Protein AF-A0A9P6H042-F1 (afdb_monomer_lite)

Radius of gyration: 34.21 Å; chains: 1; bounding box: 73×86×85 Å

Secondary structure (DSSP, 8-state):
--HHHHHHHGGG----------HHHHHHHHHHHHTGGGS-HHHHHHHHHTS--GGGHHHHHHHHHT---SSHHHHHHHHHHHHTTTT-HHHHHHHHHHHHTTHHHHTT-TTTTHHHHHHHHHHHHH-TT--HHHHHHHHHHHS-HHHHHHHHHHHHHH--SHHHHHHHHHHHTT--EEEGGG-TT-HHHHHHHHHHHHHTT-EEE----TT----SS---TTHHHHHHT---------SPPPHHHHHHHHHHHTT-HHHHHHHHHHTTSGGGTTTHHHHHHHHTT-GGGHHHHHHHHHHTTHHHHHHHHHHHHHHHT--S---SHHHHHHHHHHHHHHHHHHHTTSS-HHHHHHHHHHHHHTT-HHHHHHHHHHHHHHHHHSHHHHHHHHHHHHHHHHHHTTS-HHHHHHHHHHHHHHS--SS---TT-HHHHHHHHTSTTT--TTSHHHHHHHH-HHHHHHHHT-GGG-S--HHHHHHHHHTT-HHHHHHHHHHHHHH---HHHHHHHHHHHHHHHTTS-HHHHHHHHHHHHTSSS-HHHHHHHHHHHHTTS-HHHHHHHHHHHTTS----HHHHHHHHHHHHHHTPPP-------HHHHHHHHH--

InterPro domains:
  IPR016024 Armadillo-type fold [SSF48371] (278-386)

Organism: NCBI:txid83296

pLDDT: mean 77.59, std 16.07, range [28.91, 96.25]

Sequence (608 aa):
MEWQTERQAFRNINPTLNRNSQLKKKMLYVKRIKNLESVNIQGLIPELLAENMEQFYTEIIDTVLCIKPHSPEDIKNVIRVLSVYTKDTKFVSLLLGAICKQVGECYESVYRYWFLIVYIEIKTILDPKFDSMFYVKEFYSKGSLEVKILFLEYLLEFYDSGEAKEMYKKERKKITKYKKEDAKGDLFKAERIEGACRRLGIEFLKEKREKEFKAIIVPGEKEFDWYTCKNEKVEAYEGSLGQKEVVEFIKRNYNDSSKIESLCRALKHTENFRTIPGIINKFKANICYYPVLAKIIKNIGTAGKKFTGRLVEEMFSLRRSTGTSQGRCDVINSLVLLSELVKFKAVPASDVFGLLDHFLKIKDIELFCLLLKNVGRMYLMDESTNSKTREYLDRGINFGNRCSNIECLYINDMVCRIFPNRRETKMEDFISFIVFYFQKEYFNEEGEAWEILKRNRRFLFMLVLRPWEFKDLSHIAFLIDKANLLDPVIDFILVLFSTLQSKMKTIAFAKLMGKVLKYKKMSLQDEILKSILILEIDSRMKTKILASILTDSSYFLKQKYVGLLRKESVKDLEIQSMIFNLCEEMGEKYEEILEEDSFDEELKNLSK

Foldseek 3Di:
DALVVVLQCLLVQDQAPDDDDDPVLLVVLLVCLLCLVPDPLVVSLVVLSNDDCPVCLLSSLVSLQPDQDLDPVNLVSSLSNLSSCLVPPVSVCNNVVVLVVCLVVLQEDNRRVSSLVSVLSSVCSVDVPPPSVVSLVVSLVSHDPLSVLVSLNVLVRNDPDPVSVVVSVVVLVVQQEDECPVVPPDPSSVSSSVVSCVVSVRHYDYDPPPDPPPDPDDDPPCVVCVVVVDDDDLPQPPDADDLVNLLVQCVVCVVPVVSLVSVLVVCLDPSNVVSLVVSCVVCLLPLSNLLSNLSSLLSNPPNSLVVLVVLLVVLLPDDPPPPDPVVVSSNLSSLSSNLSNVVVVSDDVVSLLVSLVSCVVNVVLLSNLSSCLSCVLVLCVDPVRNVVSVVSLVVLVVVCVPDDPVSVVSNVSSCCSNCVDPPPPPPPDPVVVVLVCPDPVNDDCPDPVNVVQLPDPVNLVVCLQCLVSHPDLLVNLVSCVSSVNLVVSLVVLLVCLQPPPDLSVNLSSLLNNLSNCLPDDPVVVVVSLVSLVPHPDDPVSSLSSSLNSLVSDDLVVLVVCLVVSVPPPDPDPVSVVSSCVSCVVNVHDDDDPDPDDVVVVVVVVVVD

Structure (mmCIF, N/CA/C/O backbone):
data_AF-A0A9P6H042-F1
#
_entry.id   AF-A0A9P6H042-F1
#
loop_
_atom_site.group_PDB
_atom_site.id
_atom_site.type_symbol
_atom_site.label_atom_id
_atom_site.label_alt_id
_atom_site.label_comp_id
_atom_site.label_asym_id
_atom_site.label_entity_id
_atom_site.label_seq_id
_atom_site.pdbx_PDB_ins_code
_atom_site.Cartn_x
_atom_site.Cartn_y
_atom_site.Cartn_z
_atom_site.occupancy
_atom_site.B_iso_or_equiv
_atom_site.auth_seq_id
_atom_site.auth_comp_id
_atom_site.auth_asym_id
_atom_site.auth_atom_id
_atom_site.pdbx_PDB_model_num
ATOM 1 N N . MET A 1 1 ? 11.247 -12.142 31.446 1.00 49.22 1 MET A N 1
ATOM 2 C CA . MET A 1 1 ? 11.622 -10.892 32.139 1.00 49.22 1 MET A CA 1
ATOM 3 C C . MET A 1 1 ? 10.341 -10.228 32.596 1.00 49.22 1 MET A C 1
ATOM 5 O O . MET A 1 1 ? 9.426 -10.126 31.789 1.00 49.22 1 MET A O 1
ATOM 9 N N . GLU A 1 2 ? 10.248 -9.842 33.865 1.00 77.00 2 GLU A N 1
ATOM 10 C CA . GLU A 1 2 ? 9.101 -9.090 34.381 1.00 77.00 2 GLU A CA 1
ATOM 11 C C . GLU A 1 2 ? 9.176 -7.646 33.865 1.00 77.00 2 GLU A C 1
ATOM 13 O O . GLU A 1 2 ? 10.179 -6.960 34.067 1.00 77.00 2 GLU A O 1
ATOM 18 N N . TRP A 1 3 ? 8.124 -7.180 33.181 1.00 83.06 3 TRP A N 1
ATOM 19 C CA . TRP A 1 3 ? 8.068 -5.828 32.603 1.00 83.06 3 TRP A CA 1
ATOM 20 C C . TRP A 1 3 ? 8.349 -4.733 33.643 1.00 83.06 3 TRP A C 1
ATOM 22 O O . TRP A 1 3 ? 8.976 -3.727 33.332 1.00 83.06 3 TRP A O 1
ATOM 32 N N . GLN A 1 4 ? 7.952 -4.938 34.902 1.00 80.25 4 GLN A N 1
ATOM 33 C CA . GLN A 1 4 ? 8.224 -3.986 35.981 1.00 80.25 4 GLN A CA 1
ATOM 34 C C . GLN A 1 4 ? 9.722 -3.838 36.281 1.00 80.25 4 GLN A C 1
ATOM 36 O O . GLN A 1 4 ? 10.187 -2.721 36.511 1.00 80.25 4 GLN A O 1
ATOM 41 N N . THR A 1 5 ? 10.484 -4.934 36.236 1.00 80.31 5 THR A N 1
ATOM 42 C CA . THR A 1 5 ? 11.946 -4.921 36.380 1.00 80.31 5 THR A CA 1
ATOM 43 C C . THR A 1 5 ? 12.602 -4.238 35.183 1.00 80.31 5 THR A C 1
ATOM 45 O O . THR A 1 5 ? 13.487 -3.402 35.351 1.00 80.31 5 THR A O 1
ATOM 48 N N . GLU A 1 6 ? 12.130 -4.543 33.971 1.00 81.06 6 GLU A N 1
ATOM 49 C CA . GLU A 1 6 ? 12.607 -3.912 32.737 1.00 81.06 6 GLU A CA 1
ATOM 50 C C . GLU A 1 6 ? 12.366 -2.391 32.758 1.00 81.06 6 GLU A C 1
ATOM 52 O O . GLU A 1 6 ? 13.280 -1.603 32.513 1.00 81.06 6 GLU A O 1
ATOM 57 N N . ARG A 1 7 ? 11.169 -1.967 33.177 1.00 79.75 7 ARG A N 1
ATOM 58 C CA . ARG A 1 7 ? 10.791 -0.560 33.351 1.00 79.75 7 ARG A CA 1
ATOM 59 C C . ARG A 1 7 ? 11.709 0.182 34.320 1.00 79.75 7 ARG A C 1
ATOM 61 O O . ARG A 1 7 ? 12.069 1.330 34.069 1.00 79.75 7 ARG A O 1
ATOM 68 N N . GLN A 1 8 ? 12.084 -0.448 35.434 1.00 80.12 8 GLN A N 1
ATOM 69 C CA . GLN A 1 8 ? 13.015 0.149 36.396 1.00 80.12 8 GLN A CA 1
ATOM 70 C C . GLN A 1 8 ? 14.421 0.324 35.803 1.00 80.12 8 GLN A C 1
ATOM 72 O O . GLN A 1 8 ? 15.072 1.332 36.085 1.00 80.12 8 GLN A O 1
ATOM 77 N N . ALA A 1 9 ? 14.872 -0.601 34.948 1.00 81.25 9 ALA A N 1
ATOM 78 C CA . ALA A 1 9 ? 16.188 -0.536 34.314 1.00 81.25 9 ALA A CA 1
ATOM 79 C C . ALA A 1 9 ? 16.346 0.675 33.374 1.00 81.25 9 ALA A C 1
ATOM 81 O O . ALA A 1 9 ? 17.449 1.213 33.256 1.00 81.25 9 ALA A O 1
ATOM 82 N N . PHE A 1 10 ? 15.255 1.173 32.777 1.00 80.56 10 PHE A N 1
ATOM 83 C CA . PHE A 1 10 ? 15.287 2.350 31.897 1.00 80.56 10 PHE A CA 1
ATOM 84 C C . PHE A 1 10 ? 15.788 3.631 32.581 1.00 80.56 10 PHE A C 1
ATOM 86 O O . PHE A 1 10 ? 16.334 4.510 31.918 1.00 80.56 10 PHE A O 1
ATOM 93 N N . ARG A 1 11 ? 15.715 3.720 33.916 1.00 73.56 11 ARG A N 1
ATOM 94 C CA . ARG A 1 11 ? 16.280 4.851 34.679 1.00 73.56 11 ARG A CA 1
ATOM 95 C C . ARG A 1 11 ? 17.799 4.963 34.543 1.00 73.56 11 ARG A C 1
ATOM 97 O O . ARG A 1 11 ? 18.359 6.060 34.569 1.00 73.56 11 ARG A O 1
ATOM 104 N N . ASN A 1 12 ? 18.469 3.828 34.359 1.00 69.19 12 ASN A N 1
ATOM 105 C CA . ASN A 1 12 ? 19.926 3.736 34.355 1.00 69.19 12 ASN A CA 1
ATOM 106 C C . ASN A 1 12 ? 20.536 3.866 32.952 1.00 69.19 12 ASN A C 1
ATOM 108 O O . ASN A 1 12 ? 21.756 3.853 32.816 1.00 69.19 12 ASN A O 1
ATOM 112 N N . ILE A 1 13 ? 19.721 4.048 31.909 1.00 67.56 13 ILE A N 1
ATOM 113 C CA . ILE A 1 13 ? 20.201 4.201 30.533 1.00 67.56 13 ILE A CA 1
ATOM 114 C C . ILE A 1 13 ? 20.947 5.532 30.394 1.00 67.56 13 ILE A C 1
ATOM 116 O O . ILE A 1 13 ? 20.345 6.594 30.511 1.00 67.56 13 ILE A O 1
ATOM 120 N N . ASN A 1 14 ? 22.264 5.511 30.190 1.00 58.31 14 ASN A N 1
ATOM 121 C CA . ASN A 1 14 ? 23.054 6.726 29.970 1.00 58.31 14 ASN A CA 1
ATOM 122 C C . ASN A 1 14 ? 23.088 7.078 28.475 1.00 58.31 14 ASN A C 1
ATOM 124 O O . ASN A 1 14 ? 23.516 6.236 27.686 1.00 58.31 14 ASN A O 1
ATOM 128 N N . PRO A 1 15 ? 22.683 8.297 28.069 1.00 57.66 15 PRO A N 1
ATOM 129 C CA . PRO A 1 15 ? 22.838 8.733 26.692 1.00 57.66 15 PRO A CA 1
ATOM 130 C C . PRO A 1 15 ? 24.327 8.875 26.386 1.00 57.66 15 PRO A C 1
ATOM 132 O O . PRO A 1 15 ? 25.042 9.646 27.030 1.00 57.66 15 PRO A O 1
ATOM 135 N N . THR A 1 16 ? 24.808 8.135 25.394 1.00 52.22 16 THR A N 1
ATOM 136 C CA . THR A 1 16 ? 26.154 8.337 24.860 1.00 52.22 16 THR A CA 1
ATOM 137 C C . THR A 1 16 ? 26.099 9.438 23.808 1.00 52.22 16 THR A C 1
ATOM 139 O O . THR A 1 16 ? 25.652 9.231 22.685 1.00 52.22 16 THR A O 1
ATOM 142 N N . LEU A 1 17 ? 26.556 10.639 24.169 1.00 50.31 17 LEU A N 1
ATOM 143 C CA . LEU A 1 17 ? 26.707 11.751 23.231 1.00 50.31 17 LEU A CA 1
ATOM 144 C C . LEU A 1 17 ? 27.881 11.474 22.285 1.00 50.31 17 LEU A C 1
ATOM 146 O O . LEU A 1 17 ? 28.999 11.922 22.524 1.00 50.31 17 LEU A O 1
ATOM 150 N N . ASN A 1 18 ? 27.631 10.755 21.192 1.00 51.78 18 ASN A N 1
ATOM 151 C CA . ASN A 1 18 ? 28.586 10.674 20.096 1.00 51.78 18 ASN A CA 1
ATOM 152 C C . ASN A 1 18 ? 28.264 11.758 19.058 1.00 51.78 18 ASN A C 1
ATOM 154 O O . ASN A 1 18 ? 27.159 11.828 18.510 1.00 51.78 18 ASN A O 1
ATOM 158 N N . ARG A 1 19 ? 29.221 12.655 18.806 1.00 51.19 19 ARG A N 1
ATOM 159 C CA . ARG A 1 19 ? 29.095 13.714 17.798 1.00 51.19 19 ARG A CA 1
ATOM 160 C C . ARG A 1 19 ? 29.722 13.237 16.496 1.00 51.19 19 ARG A C 1
ATOM 162 O O . ARG A 1 19 ? 30.908 13.447 16.300 1.00 51.19 19 ARG A O 1
ATOM 169 N N . ASN A 1 20 ? 28.922 12.643 15.610 1.00 51.44 20 ASN A N 1
ATOM 170 C CA . ASN A 1 20 ? 29.192 12.586 14.168 1.00 51.44 20 ASN A CA 1
ATOM 171 C C . ASN A 1 20 ? 27.886 12.362 13.386 1.00 51.44 20 ASN A C 1
ATOM 173 O O . ASN A 1 20 ? 26.989 11.668 13.848 1.00 51.44 20 ASN A O 1
ATOM 177 N N . SER A 1 21 ? 27.745 12.982 12.209 1.00 57.22 21 SER A N 1
ATOM 178 C CA . SER A 1 21 ? 26.533 12.901 11.381 1.00 57.22 21 SER A CA 1
ATOM 179 C C . SER A 1 21 ? 26.833 12.311 10.003 1.00 57.22 21 SER A C 1
ATOM 181 O O . SER A 1 21 ? 27.622 12.866 9.242 1.00 57.22 21 SER A O 1
ATOM 183 N N . GLN A 1 22 ? 26.084 11.272 9.631 1.00 66.44 22 GLN A N 1
ATOM 184 C CA . GLN A 1 22 ? 25.630 11.087 8.254 1.00 66.44 22 GLN A CA 1
ATOM 185 C C . GLN A 1 22 ? 24.099 11.116 8.276 1.00 66.44 22 GLN A C 1
ATOM 187 O O . GLN A 1 22 ? 23.469 10.180 8.761 1.00 66.44 22 GLN A O 1
ATOM 192 N N . LEU A 1 23 ? 23.490 12.184 7.756 1.00 75.50 23 LEU A N 1
ATOM 193 C CA . LEU A 1 23 ? 22.034 12.409 7.715 1.00 75.50 23 LEU A CA 1
ATOM 194 C C . LEU A 1 23 ? 21.230 11.164 7.279 1.00 75.50 23 LEU A C 1
ATOM 196 O O . LEU A 1 23 ? 20.190 10.845 7.852 1.00 75.50 23 LEU A O 1
ATOM 200 N N . LYS A 1 24 ? 21.767 10.400 6.318 1.00 75.25 24 LYS A N 1
ATOM 201 C CA . LYS A 1 24 ? 21.185 9.142 5.821 1.00 75.25 24 LYS A CA 1
ATOM 202 C C . LYS A 1 24 ? 21.027 8.073 6.910 1.00 75.25 24 LYS A C 1
ATOM 204 O O . LYS A 1 24 ? 20.029 7.359 6.902 1.00 75.25 24 LYS A O 1
ATOM 209 N N . LYS A 1 25 ? 21.979 7.980 7.843 1.00 81.56 25 LYS A N 1
ATOM 210 C CA . LYS A 1 25 ? 21.963 7.038 8.971 1.00 81.56 25 LYS A CA 1
ATOM 211 C C . LYS A 1 25 ? 20.859 7.399 9.971 1.00 81.56 25 LYS A C 1
ATOM 213 O O . LYS A 1 25 ? 20.087 6.535 10.367 1.00 81.56 25 LYS A O 1
ATOM 218 N N . LYS A 1 26 ? 20.696 8.690 10.278 1.00 82.38 26 LYS A N 1
ATOM 219 C CA . LYS A 1 26 ? 19.629 9.182 11.168 1.00 82.38 26 LYS A CA 1
ATOM 220 C C . LYS A 1 26 ? 18.234 8.966 10.576 1.00 82.38 26 LYS A C 1
ATOM 222 O O . LYS A 1 26 ? 17.358 8.429 11.246 1.00 82.38 26 LYS A O 1
ATOM 227 N N . MET A 1 27 ? 18.054 9.256 9.285 1.00 80.94 27 MET A N 1
ATOM 228 C CA . MET A 1 27 ? 16.799 8.951 8.582 1.00 80.94 27 MET A CA 1
ATOM 229 C C . MET A 1 27 ? 16.505 7.444 8.511 1.00 80.94 27 MET A C 1
ATOM 231 O O . MET A 1 27 ? 15.342 7.040 8.507 1.00 80.94 27 MET A O 1
ATOM 235 N N . LEU A 1 28 ? 17.537 6.595 8.435 1.00 83.94 28 LEU A N 1
ATOM 236 C CA . LEU A 1 28 ? 17.367 5.142 8.490 1.00 83.94 28 LEU A CA 1
ATOM 237 C C . LEU A 1 28 ? 16.804 4.707 9.850 1.00 83.94 28 LEU A C 1
ATOM 239 O O . LEU A 1 28 ? 15.915 3.859 9.884 1.00 83.94 28 LEU A O 1
ATOM 243 N N . TYR A 1 29 ? 17.258 5.311 10.950 1.00 85.44 29 TYR A N 1
ATOM 244 C CA . TYR A 1 29 ? 16.718 5.028 12.279 1.00 85.44 29 TYR A CA 1
ATOM 245 C C . TYR A 1 29 ? 15.265 5.461 12.432 1.00 85.44 29 TYR A C 1
ATOM 247 O O . TYR A 1 29 ? 14.456 4.654 12.876 1.00 85.44 29 TYR A O 1
ATOM 255 N N . VAL A 1 30 ? 14.894 6.659 11.969 1.00 83.81 30 VAL A N 1
ATOM 256 C CA . VAL A 1 30 ? 13.483 7.095 11.957 1.00 83.81 30 VAL A CA 1
ATOM 257 C C . VAL A 1 30 ? 12.616 6.113 11.153 1.00 83.81 30 VAL A C 1
ATOM 259 O O . VAL A 1 30 ? 11.553 5.692 11.606 1.00 83.81 30 VAL A O 1
ATOM 262 N N . LYS A 1 31 ? 13.103 5.635 9.998 1.00 84.19 31 LYS A N 1
ATOM 263 C CA . LYS A 1 31 ? 12.411 4.595 9.212 1.00 84.19 31 LYS A CA 1
ATOM 264 C C . LYS A 1 31 ? 12.286 3.260 9.947 1.00 84.19 31 LYS A C 1
ATOM 266 O O . LYS A 1 31 ? 11.272 2.590 9.782 1.00 84.19 31 LYS A O 1
ATOM 271 N N . ARG A 1 32 ? 13.289 2.860 10.735 1.00 85.44 32 ARG A N 1
ATOM 272 C CA . ARG A 1 32 ? 13.219 1.651 11.574 1.00 85.44 32 ARG A CA 1
ATOM 273 C C . ARG A 1 32 ? 12.212 1.821 12.712 1.00 85.44 32 ARG A C 1
ATOM 275 O O . ARG A 1 32 ? 11.442 0.900 12.951 1.00 85.44 32 ARG A O 1
ATOM 282 N N . ILE A 1 33 ? 12.145 3.003 13.328 1.00 84.31 33 ILE A N 1
ATOM 283 C CA . ILE A 1 33 ? 11.139 3.347 14.349 1.00 84.31 33 ILE A CA 1
ATOM 284 C C . ILE A 1 33 ? 9.717 3.309 13.771 1.00 84.31 33 ILE A C 1
ATOM 286 O O . ILE A 1 33 ? 8.781 2.952 14.471 1.00 84.31 33 ILE A O 1
ATOM 290 N N . LYS A 1 34 ? 9.526 3.597 12.481 1.00 82.44 34 LYS A N 1
ATOM 291 C CA . LYS A 1 34 ? 8.209 3.461 11.839 1.00 82.44 34 LYS A CA 1
ATOM 292 C C . LYS A 1 34 ? 7.715 2.007 11.738 1.00 82.44 34 LYS A C 1
ATOM 294 O O . LYS A 1 34 ? 6.513 1.782 11.675 1.00 82.44 34 LYS A O 1
ATOM 299 N N . ASN A 1 35 ? 8.625 1.031 11.717 1.00 81.00 35 ASN A N 1
ATOM 300 C CA . ASN A 1 35 ? 8.327 -0.376 11.425 1.00 81.00 35 ASN A CA 1
ATOM 301 C C . ASN A 1 35 ? 8.694 -1.310 12.596 1.00 81.00 35 ASN A C 1
ATOM 303 O O . ASN A 1 35 ? 9.285 -2.371 12.368 1.00 81.00 35 ASN A O 1
ATOM 307 N N . LEU A 1 36 ? 8.368 -0.929 13.840 1.00 77.88 36 LEU A N 1
ATOM 308 C CA . LEU A 1 36 ? 8.791 -1.652 15.056 1.00 77.88 36 LEU A CA 1
ATOM 309 C C . LEU A 1 36 ? 8.395 -3.136 15.076 1.00 77.88 36 LEU A C 1
ATOM 311 O O . LEU A 1 36 ? 9.148 -3.934 15.622 1.00 77.88 36 LEU A O 1
ATOM 315 N N . GLU A 1 37 ? 7.297 -3.523 14.421 1.00 69.44 37 GLU A N 1
ATOM 316 C CA . GLU A 1 37 ? 6.839 -4.922 14.318 1.00 69.44 37 GLU A CA 1
ATOM 317 C C . GLU A 1 37 ? 7.861 -5.855 13.634 1.00 69.44 37 GLU A C 1
ATOM 319 O O . GLU A 1 37 ? 7.875 -7.059 13.869 1.00 69.44 37 GLU A O 1
ATOM 324 N N . SER A 1 38 ? 8.736 -5.303 12.785 1.00 64.62 38 SER A N 1
ATOM 325 C CA . SER A 1 38 ? 9.701 -6.059 11.967 1.00 64.62 38 SER A CA 1
ATOM 326 C C . SER A 1 38 ? 11.160 -5.877 12.394 1.00 64.62 38 SER A C 1
ATOM 328 O O . SER A 1 38 ? 12.065 -6.465 11.798 1.00 64.62 38 SER A O 1
ATOM 330 N N . VAL A 1 39 ? 11.413 -5.032 13.396 1.00 69.94 39 VAL A N 1
ATOM 331 C CA . VAL A 1 39 ? 12.766 -4.615 13.770 1.00 69.94 39 VAL A CA 1
ATOM 332 C C . VAL A 1 39 ? 13.207 -5.327 15.039 1.00 69.94 39 VAL A C 1
ATOM 334 O O . VAL A 1 39 ? 12.482 -5.387 16.027 1.00 69.94 39 VAL A O 1
ATOM 337 N N . ASN A 1 40 ? 14.452 -5.808 15.044 1.00 79.38 40 ASN A N 1
ATOM 338 C CA . ASN A 1 40 ? 15.099 -6.261 16.269 1.00 79.38 40 ASN A CA 1
ATOM 339 C C . ASN A 1 40 ? 15.318 -5.061 17.211 1.00 79.38 40 ASN A C 1
ATOM 341 O O . ASN A 1 40 ? 16.305 -4.330 17.085 1.00 79.38 40 ASN A O 1
ATOM 345 N N . ILE A 1 41 ? 14.382 -4.862 18.143 1.00 80.31 41 ILE A N 1
ATOM 346 C CA . ILE A 1 41 ? 14.398 -3.773 19.128 1.00 80.31 41 ILE A CA 1
ATOM 347 C C . ILE A 1 41 ? 15.659 -3.822 19.994 1.00 80.31 41 ILE A C 1
ATOM 349 O O . ILE A 1 41 ? 16.257 -2.780 20.257 1.00 80.31 41 ILE A O 1
ATOM 353 N N . GLN A 1 42 ? 16.123 -5.022 20.360 1.00 78.62 42 GLN A N 1
ATOM 354 C CA . GLN A 1 42 ? 17.339 -5.197 21.160 1.00 78.62 42 GLN A CA 1
ATOM 355 C C . GLN A 1 42 ? 18.592 -4.699 20.427 1.00 78.62 42 GLN A C 1
ATOM 357 O O . GLN A 1 42 ? 19.505 -4.191 21.069 1.00 78.62 42 GLN A O 1
ATOM 362 N N . GLY A 1 43 ? 18.626 -4.794 19.093 1.00 81.25 43 GLY A N 1
ATOM 363 C CA . GLY A 1 43 ? 19.695 -4.213 18.274 1.00 81.25 43 GLY A CA 1
ATOM 364 C C . GLY A 1 43 ? 19.532 -2.709 18.033 1.00 81.25 43 GLY A C 1
ATOM 365 O O . GLY A 1 43 ? 20.522 -1.993 17.932 1.00 81.25 43 GLY A O 1
ATOM 366 N N . LEU A 1 44 ? 18.294 -2.207 17.974 1.00 84.31 44 LEU A N 1
ATOM 367 C CA . LEU A 1 44 ? 18.013 -0.791 17.719 1.00 84.31 44 LEU A CA 1
ATOM 368 C C . LEU A 1 44 ? 18.340 0.106 18.926 1.00 84.31 44 LEU A C 1
ATOM 370 O O . LEU A 1 44 ? 18.855 1.202 18.736 1.00 84.31 44 LEU A O 1
ATOM 374 N N . ILE A 1 45 ? 18.065 -0.333 20.159 1.00 84.62 45 ILE A N 1
ATOM 375 C CA . ILE A 1 45 ? 18.272 0.491 21.367 1.00 84.62 45 ILE A CA 1
ATOM 376 C C . ILE A 1 45 ? 19.736 0.959 21.517 1.00 84.62 45 ILE A C 1
ATOM 378 O O . ILE A 1 45 ? 19.944 2.167 21.659 1.00 84.62 45 ILE A O 1
ATOM 382 N N . PRO A 1 46 ? 20.761 0.082 21.439 1.00 81.69 46 PRO A N 1
ATOM 383 C CA . PRO A 1 46 ? 22.159 0.510 21.513 1.00 81.69 46 PRO A CA 1
ATOM 384 C C . PRO A 1 46 ? 22.555 1.468 20.384 1.00 81.69 46 PRO A C 1
ATOM 386 O O . PRO A 1 46 ? 23.316 2.406 20.609 1.00 81.69 46 PRO A O 1
ATOM 389 N N . GLU A 1 47 ? 22.021 1.262 19.177 1.00 84.38 47 GLU A N 1
ATOM 390 C CA . GLU A 1 47 ? 22.280 2.130 18.024 1.00 84.38 47 GLU A CA 1
ATOM 391 C C . GLU A 1 47 ? 21.705 3.539 18.219 1.00 84.38 47 GLU A C 1
ATOM 393 O O . GLU A 1 47 ? 22.366 4.517 17.875 1.00 84.38 47 GLU A O 1
ATOM 398 N N . LEU A 1 48 ? 20.497 3.648 18.786 1.00 85.38 48 LEU A N 1
ATOM 399 C CA . LEU A 1 48 ? 19.872 4.931 19.114 1.00 85.38 48 LEU A CA 1
ATOM 400 C C . LEU A 1 48 ? 20.590 5.637 20.267 1.00 85.38 48 LEU A C 1
ATOM 402 O O . LEU A 1 48 ? 20.728 6.856 20.232 1.00 85.38 48 LEU A O 1
ATOM 406 N N . LEU A 1 49 ? 21.073 4.887 21.263 1.00 80.56 49 LEU A N 1
ATOM 407 C CA . LEU A 1 49 ? 21.845 5.440 22.380 1.00 80.56 49 LEU A CA 1
ATOM 408 C C . LEU A 1 49 ? 23.180 6.029 21.939 1.00 80.56 49 LEU A C 1
ATOM 410 O O . LEU A 1 49 ? 23.623 7.026 22.508 1.00 80.56 49 LEU A O 1
ATOM 414 N N . ALA A 1 50 ? 23.815 5.416 20.941 1.00 80.12 50 ALA A N 1
ATOM 415 C CA . ALA A 1 50 ? 25.105 5.833 20.405 1.00 80.12 50 ALA A CA 1
ATOM 416 C C . ALA A 1 50 ? 25.034 7.085 19.515 1.00 80.12 50 ALA A C 1
ATOM 418 O O . ALA A 1 50 ? 26.076 7.574 19.084 1.00 80.12 50 ALA A O 1
ATOM 419 N N . GLU A 1 51 ? 23.841 7.588 19.191 1.00 79.75 51 GLU A N 1
ATOM 420 C CA . GLU A 1 51 ? 23.634 8.571 18.128 1.00 79.75 51 GLU A CA 1
ATOM 421 C C . GLU A 1 51 ? 22.871 9.798 18.628 1.00 79.75 51 GLU A C 1
ATOM 423 O O . GLU A 1 51 ? 21.814 9.700 19.247 1.00 79.75 51 GLU A O 1
ATOM 428 N N . ASN A 1 52 ? 23.374 10.996 18.313 1.00 81.94 52 ASN A N 1
ATOM 429 C CA . ASN A 1 52 ? 22.670 12.229 18.664 1.00 81.94 52 ASN A CA 1
ATOM 430 C C . ASN A 1 52 ? 21.479 12.475 17.714 1.00 81.94 52 ASN A C 1
ATOM 432 O O . ASN A 1 52 ? 21.665 12.913 16.573 1.00 81.94 52 ASN A O 1
ATOM 436 N N . MET A 1 53 ? 20.260 12.253 18.208 1.00 85.44 53 MET A N 1
ATOM 437 C CA . MET A 1 53 ? 19.002 12.420 17.467 1.00 85.44 53 MET A CA 1
ATOM 438 C C . MET A 1 53 ? 18.236 13.710 17.805 1.00 85.44 53 MET A C 1
ATOM 440 O O . MET A 1 53 ? 17.087 13.845 17.397 1.00 85.44 53 MET A O 1
ATOM 444 N N . GLU A 1 54 ? 18.853 14.685 18.480 1.00 85.12 54 GLU A N 1
ATOM 445 C CA . GLU A 1 54 ? 18.164 15.886 18.988 1.00 85.12 54 GLU A CA 1
ATOM 446 C C . GLU A 1 54 ? 17.409 16.676 17.903 1.00 85.12 54 GLU A C 1
ATOM 448 O O . GLU A 1 54 ? 16.283 17.128 18.106 1.00 85.12 54 GLU A O 1
ATOM 453 N N . GLN A 1 55 ? 17.994 16.792 16.707 1.00 85.56 55 GLN A N 1
ATOM 454 C CA . GLN A 1 55 ? 17.373 17.472 15.559 1.00 85.56 55 GLN A CA 1
ATOM 455 C C . GLN A 1 55 ? 16.162 16.720 14.979 1.00 85.56 55 GLN A C 1
ATOM 457 O O . GLN A 1 55 ? 15.390 17.302 14.225 1.00 85.56 55 GLN A O 1
ATOM 462 N N . PHE A 1 56 ? 15.997 15.443 15.326 1.00 87.31 56 PHE A N 1
ATOM 463 C CA . PHE A 1 56 ? 14.950 14.550 14.829 1.00 87.31 56 PHE A CA 1
ATOM 464 C C . PHE A 1 56 ? 13.880 14.247 15.881 1.00 87.31 56 PHE A C 1
ATOM 466 O O . PHE A 1 56 ? 12.995 13.443 15.612 1.00 87.31 56 PHE A O 1
ATOM 473 N N . TYR A 1 57 ? 13.926 14.862 17.067 1.00 90.81 57 TYR A N 1
ATOM 474 C CA . TYR A 1 57 ? 12.969 14.578 18.142 1.00 90.81 57 TYR A CA 1
ATOM 475 C C . TYR A 1 57 ? 11.514 14.729 17.709 1.00 90.81 57 TYR A C 1
ATOM 477 O O . TYR A 1 57 ? 10.726 13.820 17.949 1.00 90.81 57 TYR A O 1
ATOM 485 N N . THR A 1 58 ? 11.170 15.813 17.012 1.00 89.56 58 THR A N 1
ATOM 486 C CA . THR A 1 58 ? 9.813 16.010 16.488 1.00 89.56 58 THR A CA 1
ATOM 487 C C . THR A 1 58 ? 9.428 14.901 15.510 1.00 89.56 58 THR A C 1
ATOM 489 O O . THR A 1 58 ? 8.376 14.297 15.659 1.00 89.56 58 THR A O 1
ATOM 492 N N . GLU A 1 59 ? 10.315 14.551 14.573 1.00 90.00 59 GLU A N 1
ATOM 493 C CA . GLU A 1 59 ? 10.047 13.508 13.574 1.00 90.00 59 GLU A CA 1
ATOM 494 C C . GLU A 1 59 ? 9.911 12.115 14.213 1.00 90.00 59 GLU A C 1
ATOM 496 O O . GLU A 1 59 ? 9.071 11.320 13.794 1.00 90.00 59 GLU A O 1
ATOM 501 N N . ILE A 1 60 ? 10.699 11.820 15.253 1.00 88.88 60 ILE A N 1
ATOM 502 C CA . ILE A 1 60 ? 10.585 10.590 16.047 1.00 88.88 60 ILE A CA 1
ATOM 503 C C . ILE A 1 60 ? 9.235 10.550 16.764 1.00 88.88 60 ILE A C 1
ATOM 505 O O . ILE A 1 60 ? 8.545 9.536 16.679 1.00 88.88 60 ILE A O 1
ATOM 509 N N . ILE A 1 61 ? 8.851 11.635 17.445 1.00 91.19 61 ILE A N 1
ATOM 510 C CA . ILE A 1 61 ? 7.577 11.730 18.169 1.00 91.19 61 ILE A CA 1
ATOM 511 C C . ILE A 1 61 ? 6.410 11.558 17.193 1.00 91.19 61 ILE A C 1
ATOM 513 O O . ILE A 1 61 ? 5.565 10.694 17.415 1.00 91.19 61 ILE A O 1
ATOM 517 N N . ASP A 1 62 ? 6.402 12.287 16.078 1.00 88.38 62 ASP A N 1
ATOM 518 C CA . ASP A 1 62 ? 5.353 12.198 15.058 1.00 88.38 62 ASP A CA 1
ATOM 519 C C . ASP A 1 62 ? 5.262 10.790 14.461 1.00 88.38 62 ASP A C 1
ATOM 521 O O . ASP A 1 62 ? 4.172 10.236 14.302 1.00 88.38 62 ASP A O 1
ATOM 525 N N . THR A 1 63 ? 6.412 10.173 14.174 1.00 88.69 63 THR A N 1
ATOM 526 C CA . THR A 1 63 ? 6.476 8.801 13.655 1.00 88.69 63 THR A CA 1
ATOM 527 C C . THR A 1 63 ? 5.886 7.810 14.648 1.00 88.69 63 THR A C 1
ATOM 529 O O . THR A 1 63 ? 5.093 6.958 14.251 1.00 88.69 63 THR A O 1
ATOM 532 N N . VAL A 1 64 ? 6.250 7.925 15.928 1.00 88.12 64 VAL A N 1
ATOM 533 C CA . VAL A 1 64 ? 5.757 7.045 16.988 1.00 88.12 64 VAL A CA 1
ATOM 534 C C . VAL A 1 64 ? 4.255 7.219 17.182 1.00 88.12 64 VAL A C 1
ATOM 536 O O . VAL A 1 64 ? 3.533 6.228 17.179 1.00 88.12 64 VAL A O 1
ATOM 539 N N . LEU A 1 65 ? 3.761 8.453 17.285 1.00 87.06 65 LEU A N 1
ATOM 540 C CA . LEU A 1 65 ? 2.337 8.728 17.500 1.00 87.06 65 LEU A CA 1
ATOM 541 C C . LEU A 1 65 ? 1.457 8.326 16.298 1.00 87.06 65 LEU A C 1
ATOM 543 O O . LEU A 1 65 ? 0.249 8.174 16.449 1.00 87.06 65 LEU A O 1
ATOM 547 N N . CYS A 1 66 ? 2.036 8.082 15.118 1.00 87.25 66 CYS A N 1
ATOM 548 C CA . CYS A 1 66 ? 1.320 7.522 13.965 1.00 87.25 66 CYS A CA 1
ATOM 549 C C . CYS A 1 66 ? 1.185 5.985 13.989 1.00 87.25 66 CYS A C 1
ATOM 551 O O . CYS A 1 66 ? 0.511 5.424 13.119 1.00 87.25 66 CYS A O 1
ATOM 553 N N . ILE A 1 67 ? 1.830 5.287 14.931 1.00 87.69 67 ILE A N 1
ATOM 554 C CA . ILE A 1 67 ? 1.771 3.823 15.033 1.00 87.69 67 ILE A CA 1
ATOM 555 C C . ILE A 1 67 ? 0.375 3.390 15.499 1.00 87.69 67 ILE A C 1
ATOM 557 O O . ILE A 1 67 ? -0.222 3.985 16.394 1.00 87.69 67 ILE A O 1
ATOM 561 N N . LYS A 1 68 ? -0.147 2.319 14.894 1.00 87.06 68 LYS A N 1
ATOM 562 C CA . LYS A 1 68 ? -1.406 1.678 15.292 1.00 87.06 68 LYS A CA 1
ATOM 563 C C . LYS A 1 68 ? -1.091 0.347 15.987 1.00 87.06 68 LYS A C 1
ATOM 565 O O . LYS A 1 68 ? -0.931 -0.649 15.289 1.00 87.06 68 LYS A O 1
ATOM 570 N N . PRO A 1 69 ? -0.956 0.308 17.325 1.00 85.12 69 PRO A N 1
ATOM 571 C CA . PRO A 1 69 ? -0.530 -0.900 18.023 1.00 85.12 69 PRO A CA 1
ATOM 572 C C . PRO A 1 69 ? -1.613 -1.982 17.981 1.00 85.12 69 PRO A C 1
ATOM 574 O O . PRO A 1 69 ? -2.752 -1.761 18.408 1.00 85.12 69 PRO A O 1
ATOM 577 N N . HIS A 1 70 ? -1.238 -3.172 17.516 1.00 84.19 70 HIS A N 1
ATOM 578 C CA . HIS A 1 70 ? -2.104 -4.351 17.474 1.00 84.19 70 HIS A CA 1
ATOM 579 C C . HIS A 1 70 ? -2.115 -5.092 18.820 1.00 84.19 70 HIS A C 1
ATOM 581 O O . HIS A 1 70 ? -3.062 -5.815 19.143 1.00 84.19 70 HIS A O 1
ATOM 587 N N . SER A 1 71 ? -1.071 -4.905 19.630 1.00 86.06 71 SER A N 1
ATOM 588 C CA . SER A 1 71 ? -0.866 -5.619 20.884 1.00 86.06 71 SER A CA 1
ATOM 589 C C . SER A 1 71 ? -0.251 -4.748 21.993 1.00 86.06 71 SER A C 1
ATOM 591 O O . SER A 1 71 ? 0.363 -3.715 21.719 1.00 86.06 71 SER A O 1
ATOM 593 N N . PRO A 1 72 ? -0.371 -5.176 23.264 1.00 87.75 72 PRO A N 1
ATOM 594 C CA . PRO A 1 72 ? 0.365 -4.587 24.385 1.00 87.75 72 PRO A CA 1
ATOM 595 C C . PRO A 1 72 ? 1.891 -4.579 24.188 1.00 87.75 72 PRO A C 1
ATOM 597 O O . PRO A 1 72 ? 2.562 -3.657 24.647 1.00 87.75 72 PRO A O 1
ATOM 600 N N . GLU A 1 73 ? 2.442 -5.570 23.479 1.00 87.94 73 GLU A N 1
ATOM 601 C CA . GLU A 1 73 ? 3.883 -5.664 23.209 1.00 87.94 73 GLU A CA 1
ATOM 602 C C . GLU A 1 73 ? 4.366 -4.556 22.263 1.00 87.94 73 GLU A C 1
ATOM 604 O O . GLU A 1 73 ? 5.456 -4.017 22.447 1.00 87.94 73 GLU A O 1
ATOM 609 N N . ASP A 1 74 ? 3.534 -4.131 21.310 1.00 88.44 74 ASP A N 1
ATOM 610 C CA . ASP A 1 74 ? 3.858 -3.004 20.426 1.00 88.44 74 ASP A CA 1
ATOM 611 C C . ASP A 1 74 ? 4.006 -1.708 21.228 1.00 88.44 74 ASP A C 1
ATOM 613 O O . ASP A 1 74 ? 4.931 -0.927 21.006 1.00 88.44 74 ASP A O 1
ATOM 617 N N . ILE A 1 75 ? 3.140 -1.513 22.228 1.00 90.31 75 ILE A N 1
ATOM 618 C CA . ILE A 1 75 ? 3.209 -0.371 23.146 1.00 90.31 75 ILE A CA 1
ATOM 619 C C . ILE A 1 75 ? 4.483 -0.454 23.999 1.00 90.31 75 ILE A C 1
ATOM 621 O O . ILE A 1 75 ? 5.181 0.549 24.152 1.00 90.31 75 ILE A O 1
ATOM 625 N N . LYS A 1 76 ? 4.845 -1.647 24.499 1.00 90.06 76 LYS A N 1
ATOM 626 C CA . LYS A 1 76 ? 6.116 -1.874 25.217 1.00 90.06 76 LYS A CA 1
ATOM 627 C C . LYS A 1 76 ? 7.323 -1.525 24.341 1.00 90.06 76 LYS A C 1
ATOM 629 O O . LYS A 1 76 ? 8.234 -0.841 24.804 1.00 90.06 76 LYS A O 1
ATOM 634 N N . ASN A 1 77 ? 7.312 -1.917 23.067 1.00 89.50 77 ASN A N 1
ATOM 635 C CA . ASN A 1 77 ? 8.362 -1.585 22.099 1.00 89.50 77 ASN A CA 1
ATOM 636 C C . ASN A 1 77 ? 8.475 -0.084 21.837 1.00 89.50 77 ASN A C 1
ATOM 638 O O . ASN A 1 77 ? 9.584 0.449 21.788 1.00 89.50 77 ASN A O 1
ATOM 642 N N . VAL A 1 78 ? 7.344 0.612 21.731 1.00 90.81 78 VAL A N 1
ATOM 643 C CA . VAL A 1 78 ? 7.329 2.074 21.645 1.00 90.81 78 VAL A CA 1
ATOM 644 C C . VAL A 1 78 ? 7.960 2.696 22.891 1.00 90.81 78 VAL A C 1
ATOM 646 O O . VAL A 1 78 ? 8.858 3.526 22.768 1.00 90.81 78 VAL A O 1
ATOM 649 N N . ILE A 1 79 ? 7.564 2.262 24.090 1.00 91.06 79 ILE A N 1
ATOM 650 C CA . ILE A 1 79 ? 8.114 2.782 25.352 1.00 91.06 79 ILE A CA 1
ATOM 651 C C . ILE A 1 79 ? 9.622 2.525 25.446 1.00 91.06 79 ILE A C 1
ATOM 653 O O . ILE A 1 79 ? 10.361 3.435 25.810 1.00 91.06 79 ILE A O 1
ATOM 657 N N . ARG A 1 80 ? 10.099 1.334 25.056 1.00 88.88 80 ARG A N 1
ATOM 658 C CA . ARG A 1 80 ? 11.534 1.002 24.986 1.00 88.88 80 ARG A CA 1
ATOM 659 C C . ARG A 1 80 ? 12.301 2.007 24.126 1.00 88.88 80 ARG A C 1
ATOM 661 O O . ARG A 1 80 ? 13.320 2.532 24.563 1.00 88.88 80 ARG A O 1
ATOM 668 N N . VAL A 1 81 ? 11.791 2.325 22.937 1.00 89.62 81 VAL A N 1
ATOM 669 C CA . VAL A 1 81 ? 12.417 3.302 22.032 1.00 89.62 81 VAL A CA 1
ATOM 670 C C . VAL A 1 81 ? 12.380 4.709 22.623 1.00 89.62 81 VAL A C 1
ATOM 672 O O . VAL A 1 81 ? 13.398 5.394 22.624 1.00 89.62 81 VAL A O 1
ATOM 675 N N . LEU A 1 82 ? 11.240 5.141 23.165 1.00 90.62 82 LEU A N 1
ATOM 676 C CA . LEU A 1 82 ? 11.104 6.470 23.767 1.00 90.62 82 LEU A CA 1
ATOM 677 C C . LEU A 1 82 ? 11.982 6.633 25.019 1.00 90.62 82 LEU A C 1
ATOM 679 O O . LEU A 1 82 ? 12.539 7.709 25.235 1.00 90.62 82 LEU A O 1
ATOM 683 N N . SER A 1 83 ? 12.162 5.572 25.813 1.00 88.44 83 SER A N 1
ATOM 684 C CA . SER A 1 83 ? 12.979 5.582 27.036 1.00 88.44 83 SER A CA 1
ATOM 685 C C . SER A 1 83 ? 14.464 5.853 26.793 1.00 88.44 83 SER A C 1
ATOM 687 O O . SER A 1 83 ? 15.163 6.302 27.697 1.00 88.44 83 SER A O 1
ATOM 689 N N . VAL A 1 84 ? 14.947 5.665 25.559 1.00 88.19 84 VAL A N 1
ATOM 690 C CA . VAL A 1 84 ? 16.308 6.059 25.165 1.00 88.19 84 VAL A CA 1
ATOM 691 C C . VAL A 1 84 ? 16.524 7.562 25.372 1.00 88.19 84 VAL A C 1
ATOM 693 O O . VAL A 1 84 ? 17.622 7.992 25.721 1.00 88.19 84 VAL A O 1
ATOM 696 N N . TYR A 1 85 ? 15.469 8.359 25.198 1.00 88.38 85 TYR A N 1
ATOM 697 C CA . TYR A 1 85 ? 15.533 9.818 25.172 1.00 88.38 85 TYR A CA 1
ATOM 698 C C . TYR A 1 85 ? 14.949 10.483 26.425 1.00 88.38 85 TYR A C 1
ATOM 700 O O . TYR A 1 85 ? 14.957 11.707 26.525 1.00 88.38 85 TYR A O 1
ATOM 708 N N . THR A 1 86 ? 14.469 9.724 27.417 1.00 86.88 86 THR A N 1
ATOM 709 C CA . THR A 1 86 ? 13.797 10.298 28.602 1.00 86.88 86 THR A CA 1
ATOM 710 C C . THR A 1 86 ? 14.716 11.104 29.517 1.00 86.88 86 THR A C 1
ATOM 712 O O . THR A 1 86 ? 14.226 11.864 30.345 1.00 86.88 86 THR A O 1
ATOM 715 N N . LYS A 1 87 ? 16.042 10.979 29.383 1.00 83.19 87 LYS A N 1
ATOM 716 C CA . LYS A 1 87 ? 16.996 11.839 30.107 1.00 83.19 87 LYS A CA 1
ATOM 717 C C . LYS A 1 87 ? 17.137 13.236 29.496 1.00 83.19 87 LYS A C 1
ATOM 719 O O . LYS A 1 87 ? 17.663 14.126 30.159 1.00 83.19 87 LYS A O 1
ATOM 724 N N . ASP A 1 88 ? 16.670 13.440 28.267 1.00 86.69 88 ASP A N 1
ATOM 725 C CA . ASP A 1 88 ? 16.675 14.743 27.614 1.00 86.69 88 ASP A CA 1
ATOM 726 C C . ASP A 1 88 ? 15.364 15.489 27.905 1.00 86.69 88 ASP A C 1
ATOM 728 O O . ASP A 1 88 ? 14.278 15.108 27.457 1.00 86.69 88 ASP A O 1
ATOM 732 N N . THR A 1 89 ? 15.460 16.583 28.661 1.00 86.12 89 THR A N 1
ATOM 733 C CA . THR A 1 89 ? 14.303 17.388 29.075 1.00 86.12 89 THR A CA 1
ATOM 734 C C . THR A 1 89 ? 13.565 18.014 27.892 1.00 86.12 89 THR A C 1
ATOM 736 O O . THR A 1 89 ? 12.341 18.165 27.952 1.00 86.12 89 THR A O 1
ATOM 739 N N . LYS A 1 90 ? 14.267 18.327 26.794 1.00 88.38 90 LYS A N 1
ATOM 740 C CA . LYS A 1 90 ? 13.668 18.867 25.568 1.00 88.38 90 LYS A CA 1
ATOM 741 C C . LYS A 1 90 ? 12.800 17.815 24.893 1.00 88.38 90 LYS A C 1
ATOM 743 O O . LYS A 1 90 ? 11.664 18.113 24.527 1.00 88.38 90 LYS A O 1
ATOM 748 N N . PHE A 1 91 ? 13.300 16.584 24.778 1.00 91.50 91 PHE A N 1
ATOM 749 C CA . PHE A 1 91 ? 12.525 15.471 24.231 1.00 91.50 91 PHE A CA 1
ATOM 750 C C . PHE A 1 91 ? 11.278 15.190 25.071 1.00 91.50 91 PHE A C 1
ATOM 752 O O . PHE A 1 91 ? 10.176 15.116 24.532 1.00 91.50 91 PHE A O 1
ATOM 759 N N . VAL A 1 92 ? 11.436 15.091 26.395 1.00 90.81 92 VAL A N 1
ATOM 760 C CA . VAL A 1 92 ? 10.325 14.829 27.322 1.00 90.81 92 VAL A CA 1
ATOM 761 C C . VAL A 1 92 ? 9.250 15.909 27.218 1.00 90.81 92 VAL A C 1
ATOM 763 O O . VAL A 1 92 ? 8.065 15.586 27.146 1.00 90.81 92 VAL A O 1
ATOM 766 N N . SER A 1 93 ? 9.649 17.183 27.173 1.00 90.88 93 SER A N 1
ATOM 767 C CA . SER A 1 93 ? 8.718 18.305 27.018 1.00 90.88 93 SER A CA 1
ATOM 768 C C . SER A 1 93 ? 7.936 18.220 25.702 1.00 90.88 93 SER A C 1
ATOM 770 O O . SER A 1 93 ? 6.708 18.327 25.706 1.00 90.88 93 SER A O 1
ATOM 772 N N . LEU A 1 94 ? 8.621 17.940 24.586 1.00 93.44 94 LEU A N 1
ATOM 773 C CA . LEU A 1 94 ? 7.986 17.780 23.274 1.00 93.44 94 LEU A CA 1
ATOM 774 C C . LEU A 1 94 ? 7.021 16.587 23.240 1.00 93.44 94 LEU A C 1
ATOM 776 O O . LEU A 1 94 ? 5.893 16.732 22.772 1.00 93.44 94 LEU A O 1
ATOM 780 N N . LEU A 1 95 ? 7.436 15.430 23.765 1.00 94.06 95 LEU A N 1
ATOM 781 C CA . LEU A 1 95 ? 6.632 14.207 23.779 1.00 94.06 95 LEU A CA 1
ATOM 782 C C . LEU A 1 95 ? 5.365 14.385 24.619 1.00 94.06 95 LEU A C 1
ATOM 784 O O . LEU A 1 95 ? 4.260 14.121 24.146 1.00 94.06 95 LEU A O 1
ATOM 788 N N . LEU A 1 96 ? 5.514 14.854 25.861 1.00 92.00 96 LEU A N 1
ATOM 789 C CA . LEU A 1 96 ? 4.373 15.061 26.750 1.00 92.00 96 LEU A CA 1
ATOM 790 C C . LEU A 1 96 ? 3.462 16.173 26.224 1.00 92.00 96 LEU A C 1
ATOM 792 O O . LEU A 1 96 ? 2.247 16.028 26.290 1.00 92.00 96 LEU A O 1
ATOM 796 N N . GLY A 1 97 ? 4.018 17.237 25.637 1.00 91.00 97 GLY A N 1
ATOM 797 C CA . GLY A 1 97 ? 3.236 18.281 24.977 1.00 91.00 97 GLY A CA 1
ATOM 798 C C . GLY A 1 97 ? 2.407 17.750 23.804 1.00 91.00 97 GLY A C 1
ATOM 799 O O . GLY A 1 97 ? 1.233 18.096 23.680 1.00 91.00 97 GLY A O 1
ATOM 800 N N . ALA A 1 98 ? 2.981 16.879 22.968 1.00 9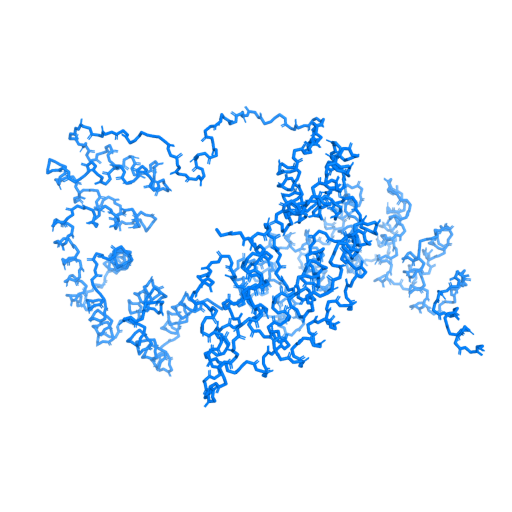1.94 98 ALA A N 1
ATOM 801 C CA . ALA A 1 98 ? 2.277 16.255 21.847 1.00 91.94 98 ALA A CA 1
ATOM 802 C C . ALA A 1 98 ? 1.148 15.322 22.312 1.00 91.94 98 ALA A C 1
ATOM 804 O O . ALA A 1 98 ? 0.051 15.374 21.757 1.00 91.94 98 ALA A O 1
ATOM 805 N N . ILE A 1 99 ? 1.386 14.527 23.363 1.00 90.81 99 ILE A N 1
ATOM 806 C CA . ILE A 1 99 ? 0.360 13.661 23.960 1.00 90.81 99 ILE A CA 1
ATOM 807 C C . ILE A 1 99 ? -0.757 14.503 24.586 1.00 90.81 99 ILE A C 1
ATOM 809 O O . ILE A 1 99 ? -1.927 14.272 24.289 1.00 90.81 99 ILE A O 1
ATOM 813 N N . CYS A 1 100 ? -0.415 15.515 25.394 1.00 88.12 100 CYS A N 1
ATOM 814 C CA . CYS A 1 100 ? -1.383 16.378 26.077 1.00 88.12 100 CYS A CA 1
ATOM 815 C C . CYS A 1 100 ? -2.351 17.074 25.109 1.00 88.12 100 CYS A C 1
ATOM 817 O O . CYS A 1 100 ? -3.536 17.184 25.416 1.00 88.12 100 CYS A O 1
ATOM 819 N N . LYS A 1 101 ? -1.884 17.475 23.916 1.00 89.31 101 LYS A N 1
ATOM 820 C CA . LYS A 1 101 ? -2.734 18.067 22.866 1.00 89.31 101 LYS A CA 1
ATOM 821 C C . LYS A 1 101 ? -3.832 17.130 22.356 1.00 89.31 101 LYS A C 1
ATOM 823 O O . LYS A 1 101 ? -4.814 17.608 21.807 1.00 89.31 101 LYS A O 1
ATOM 828 N N . GLN A 1 102 ? -3.667 15.819 22.519 1.00 87.69 102 GLN A N 1
ATOM 829 C CA . GLN A 1 102 ? -4.567 14.802 21.968 1.00 87.69 102 GLN A CA 1
ATOM 830 C C . GLN A 1 102 ? -5.301 13.999 23.050 1.00 87.69 102 GLN A C 1
ATOM 832 O O . GLN A 1 102 ? -5.988 13.031 22.733 1.00 87.69 102 GLN A O 1
ATOM 837 N N . VAL A 1 103 ? -5.183 14.388 24.326 1.00 84.69 103 VAL A N 1
ATOM 838 C CA . VAL A 1 103 ? -5.765 13.654 25.465 1.00 84.69 103 VAL A CA 1
ATOM 839 C C . VAL A 1 103 ? -7.274 13.454 25.314 1.00 84.69 103 VAL A C 1
ATOM 841 O O . VAL A 1 103 ? -7.756 12.365 25.607 1.00 84.69 103 VAL A O 1
ATOM 844 N N . GLY A 1 104 ? -8.005 14.455 24.807 1.00 79.31 104 GLY A N 1
ATOM 845 C CA . GLY A 1 104 ? -9.450 14.345 24.572 1.00 79.31 104 GLY A CA 1
ATOM 846 C C . GLY A 1 104 ? -9.806 13.176 23.649 1.00 79.31 104 GLY A C 1
ATOM 847 O O . GLY A 1 104 ? -10.601 12.315 24.014 1.00 79.31 104 GLY A O 1
ATOM 848 N N . GLU A 1 105 ? -9.124 13.072 22.506 1.00 84.69 105 GLU A N 1
ATOM 849 C CA . GLU A 1 105 ? -9.339 11.988 21.539 1.00 84.69 105 GLU A CA 1
ATOM 850 C C . GLU A 1 105 ? -8.950 10.606 22.090 1.00 84.69 105 GLU A C 1
ATOM 852 O O . GLU A 1 105 ? -9.460 9.580 21.635 1.00 84.69 105 GLU A O 1
ATOM 857 N N . CYS A 1 106 ? -8.056 10.547 23.082 1.00 87.25 106 CYS A N 1
ATOM 858 C CA . CYS A 1 106 ? -7.603 9.285 23.665 1.00 87.25 106 CYS A CA 1
ATOM 859 C C . CYS A 1 106 ? -8.695 8.568 24.472 1.00 87.25 106 CYS A C 1
ATOM 861 O O . CYS A 1 106 ? -8.631 7.346 24.611 1.00 87.25 106 CYS A O 1
ATOM 863 N N . TYR A 1 107 ? -9.691 9.293 24.992 1.00 86.81 107 TYR A N 1
ATOM 864 C CA . TYR A 1 107 ? -10.791 8.697 25.760 1.00 86.81 107 TYR A CA 1
ATOM 865 C C . TYR A 1 107 ? -11.831 7.997 24.873 1.00 86.81 107 TYR A C 1
ATOM 867 O O . TYR A 1 107 ? -12.531 7.089 25.330 1.00 86.81 107 TYR A O 1
ATOM 875 N N . GLU A 1 108 ? -11.898 8.364 23.595 1.00 85.12 108 GLU A N 1
ATOM 876 C CA . GLU A 1 108 ? -12.903 7.869 22.645 1.00 85.12 108 GLU A CA 1
ATOM 877 C C . GLU A 1 108 ? -12.302 6.967 21.556 1.00 85.12 108 GLU A C 1
ATOM 879 O O . GLU A 1 108 ? -13.003 6.167 20.937 1.00 85.12 108 GLU A O 1
ATOM 884 N N . SER A 1 109 ? -10.987 7.047 21.330 1.00 86.75 109 SER A N 1
ATOM 885 C CA . SER A 1 109 ? -10.330 6.389 20.202 1.00 86.75 109 SER A CA 1
ATOM 886 C C . SER A 1 109 ? -9.554 5.127 20.583 1.00 86.75 109 SER A C 1
ATOM 888 O O . SER A 1 109 ? -8.516 5.176 21.246 1.00 86.75 109 SER A O 1
ATOM 890 N N . VAL A 1 110 ? -9.961 3.994 20.000 1.00 85.12 110 VAL A N 1
ATOM 891 C CA . VAL A 1 110 ? -9.201 2.722 19.999 1.00 85.12 110 VAL A CA 1
ATOM 892 C C . VAL A 1 110 ? -7.824 2.864 19.338 1.00 85.12 110 VAL A C 1
ATOM 894 O O . VAL A 1 110 ? -6.923 2.072 19.599 1.00 85.12 110 VAL A O 1
ATOM 897 N N . TYR A 1 111 ? -7.622 3.892 18.513 1.00 86.56 111 TYR A N 1
ATOM 898 C CA . TYR A 1 111 ? -6.339 4.153 17.866 1.00 86.56 111 TYR A CA 1
ATOM 899 C C . TYR A 1 111 ? -5.373 4.962 18.719 1.00 86.56 111 TYR A C 1
ATOM 901 O O . TYR A 1 111 ? -4.168 4.847 18.515 1.00 86.56 111 TYR A O 1
ATOM 909 N N . ARG A 1 112 ? -5.885 5.789 19.640 1.00 89.88 112 ARG A N 1
ATOM 910 C CA . ARG A 1 112 ? -5.073 6.754 20.397 1.00 89.88 112 ARG A CA 1
ATOM 911 C C . ARG A 1 112 ? -5.050 6.514 21.906 1.00 89.88 112 ARG A C 1
ATOM 913 O O . ARG A 1 112 ? -4.200 7.092 22.569 1.00 89.88 112 ARG A O 1
ATOM 920 N N . TYR A 1 113 ? -5.882 5.619 22.457 1.00 91.06 113 TYR A N 1
ATOM 921 C CA . TYR A 1 113 ? -5.901 5.299 23.900 1.00 91.06 113 TYR A CA 1
ATOM 922 C C . TYR A 1 113 ? -4.505 5.045 24.496 1.00 91.06 113 TYR A C 1
ATOM 924 O O . TYR A 1 113 ? -4.217 5.427 25.629 1.00 91.06 113 TYR A O 1
ATOM 932 N N . TRP A 1 114 ? -3.620 4.417 23.718 1.00 92.56 114 TRP A N 1
ATOM 933 C CA . TRP A 1 114 ? -2.283 4.031 24.147 1.00 92.56 114 TRP A CA 1
ATOM 934 C C . TRP A 1 114 ? -1.345 5.223 24.378 1.00 92.56 114 TRP A C 1
ATOM 936 O O . TRP A 1 114 ? -0.321 5.065 25.038 1.00 92.56 114 TRP A O 1
ATOM 946 N N . PHE A 1 115 ? -1.695 6.429 23.927 1.00 94.06 115 PHE A N 1
ATOM 947 C CA . PHE A 1 115 ? -0.931 7.637 24.242 1.00 94.06 115 PHE A CA 1
ATOM 948 C C . PHE A 1 115 ? -0.979 7.933 25.746 1.00 94.06 115 PHE A C 1
ATOM 950 O O . PHE A 1 115 ? 0.023 8.347 26.326 1.00 94.06 115 PHE A O 1
ATOM 957 N N . LEU A 1 116 ? -2.115 7.661 26.401 1.00 92.81 116 LEU A N 1
ATOM 958 C CA . LEU A 1 116 ? -2.259 7.788 27.854 1.00 92.81 116 LEU A CA 1
ATOM 959 C C . LEU A 1 116 ? -1.416 6.743 28.594 1.00 92.81 116 LEU A C 1
ATOM 961 O O . LEU A 1 116 ? -0.847 7.038 29.643 1.00 92.81 116 LEU A O 1
ATOM 965 N N . ILE A 1 117 ? -1.278 5.543 28.021 1.00 93.44 117 ILE A N 1
ATOM 966 C CA . ILE A 1 117 ? -0.371 4.511 28.539 1.00 93.44 117 ILE A CA 1
ATOM 967 C C . ILE A 1 117 ? 1.076 5.001 28.456 1.00 93.44 117 ILE A C 1
ATOM 969 O O . ILE A 1 117 ? 1.798 4.950 29.447 1.00 93.44 117 ILE A O 1
ATOM 973 N N . VAL A 1 118 ? 1.491 5.537 27.305 1.00 92.81 118 VAL A N 1
ATOM 974 C CA . VAL A 1 118 ? 2.832 6.119 27.145 1.00 92.81 118 VAL A CA 1
ATOM 975 C C . VAL A 1 118 ? 3.052 7.262 28.128 1.00 92.81 118 VAL A C 1
ATOM 977 O O . VAL A 1 118 ? 4.110 7.319 28.746 1.00 92.81 118 VAL A O 1
ATOM 980 N N . TYR A 1 119 ? 2.064 8.137 28.328 1.00 92.75 119 TYR A N 1
ATOM 981 C CA . TYR A 1 119 ? 2.145 9.202 29.325 1.00 92.75 119 TYR A CA 1
ATOM 982 C C . TYR A 1 119 ? 2.439 8.648 30.723 1.00 92.75 119 TYR A C 1
ATOM 984 O O . TYR A 1 119 ? 3.394 9.093 31.360 1.00 92.75 119 TYR A O 1
ATOM 992 N N . ILE A 1 120 ? 1.656 7.662 31.178 1.00 91.62 120 ILE A N 1
ATOM 993 C CA . ILE A 1 120 ? 1.825 7.043 32.498 1.00 91.62 120 ILE A CA 1
ATOM 994 C C . ILE A 1 120 ? 3.209 6.406 32.607 1.00 91.62 120 ILE A C 1
ATOM 996 O O . ILE A 1 120 ? 3.955 6.727 33.526 1.00 91.62 120 ILE A O 1
ATOM 1000 N N . GLU A 1 121 ? 3.581 5.551 31.655 1.00 92.56 121 GLU A N 1
ATOM 1001 C CA . GLU A 1 121 ? 4.833 4.795 31.726 1.00 92.56 121 GLU A CA 1
ATOM 1002 C C . GLU A 1 121 ? 6.059 5.713 31.664 1.00 92.56 121 GLU A C 1
ATOM 1004 O O . GLU A 1 121 ? 6.989 5.551 32.453 1.00 92.56 121 GLU A O 1
ATOM 1009 N N . ILE A 1 122 ? 6.048 6.737 30.804 1.00 91.69 122 ILE A N 1
ATOM 1010 C CA . ILE A 1 122 ? 7.127 7.729 30.743 1.00 91.69 122 ILE A CA 1
ATOM 1011 C C . ILE A 1 122 ? 7.191 8.540 32.042 1.00 91.69 122 ILE A C 1
ATOM 1013 O O . ILE A 1 122 ? 8.281 8.734 32.580 1.00 91.69 122 ILE A O 1
ATOM 1017 N N . LYS A 1 123 ? 6.054 8.964 32.608 1.00 91.00 123 LYS A N 1
ATOM 1018 C CA . LYS A 1 123 ? 6.028 9.651 33.910 1.00 91.00 123 LYS A CA 1
ATOM 1019 C C . LYS A 1 123 ? 6.548 8.771 35.045 1.00 91.00 123 LYS A C 1
ATOM 1021 O O . LYS A 1 123 ? 7.321 9.261 35.858 1.00 91.00 123 LYS A O 1
ATOM 1026 N N . THR A 1 124 ? 6.214 7.484 35.067 1.00 90.25 124 THR A N 1
ATOM 1027 C CA . THR A 1 124 ? 6.726 6.522 36.058 1.00 90.25 124 THR A CA 1
ATOM 1028 C C . THR A 1 124 ? 8.226 6.249 35.910 1.00 90.25 124 THR A C 1
ATOM 1030 O O . THR A 1 124 ? 8.927 6.006 36.903 1.00 90.25 124 THR A O 1
ATOM 1033 N N . ILE A 1 125 ? 8.747 6.275 34.679 1.00 88.00 125 ILE A N 1
ATOM 1034 C CA . ILE A 1 125 ? 10.190 6.186 34.422 1.00 88.00 125 ILE A CA 1
ATOM 1035 C C . ILE A 1 125 ? 10.894 7.424 34.992 1.00 88.00 125 ILE A C 1
ATOM 1037 O O . ILE A 1 125 ? 11.888 7.269 35.704 1.00 88.00 125 ILE A O 1
ATOM 1041 N N . LEU A 1 126 ? 10.357 8.619 34.722 1.00 87.81 126 LEU A N 1
ATOM 1042 C CA . LEU A 1 126 ? 10.921 9.907 35.142 1.00 87.81 126 LEU A CA 1
ATOM 1043 C C . LEU A 1 126 ? 10.828 10.153 36.654 1.00 87.81 126 LEU A C 1
ATOM 1045 O O . LEU A 1 126 ? 11.776 10.668 37.241 1.00 87.81 126 LEU A O 1
ATOM 1049 N N . ASP A 1 127 ? 9.707 9.793 37.278 1.00 86.62 127 ASP A N 1
ATOM 1050 C CA . ASP A 1 127 ? 9.445 10.009 38.699 1.00 86.62 127 ASP A CA 1
ATOM 1051 C C . ASP A 1 127 ? 8.982 8.705 39.381 1.00 86.62 127 ASP A C 1
ATOM 1053 O O . ASP A 1 127 ? 7.855 8.246 39.172 1.00 86.62 127 ASP A O 1
ATOM 1057 N N . PRO A 1 128 ? 9.822 8.098 40.242 1.00 80.00 128 PRO A N 1
ATOM 1058 C CA . PRO A 1 128 ? 9.461 6.913 41.014 1.00 80.00 128 PRO A CA 1
ATOM 1059 C C . PRO A 1 128 ? 8.290 7.093 41.974 1.00 80.00 128 PRO A C 1
ATOM 1061 O O . PRO A 1 128 ? 7.695 6.092 42.366 1.00 80.00 128 PRO A O 1
ATOM 1064 N N . LYS A 1 129 ? 8.000 8.330 42.385 1.00 86.00 129 LYS A N 1
ATOM 1065 C CA . LYS A 1 129 ? 6.899 8.662 43.292 1.00 86.00 129 LYS A CA 1
ATOM 1066 C C . LYS A 1 129 ? 5.605 8.972 42.542 1.00 86.00 129 LYS A C 1
ATOM 1068 O O . LYS A 1 129 ? 4.590 9.223 43.185 1.00 86.00 129 LYS A O 1
ATOM 1073 N N . PHE A 1 130 ? 5.627 8.955 41.208 1.00 89.19 130 PHE A N 1
ATOM 1074 C CA . PHE A 1 130 ? 4.443 9.182 40.395 1.00 89.19 130 PHE A CA 1
ATOM 1075 C C . PHE A 1 130 ? 3.385 8.111 40.675 1.00 89.19 130 PHE A C 1
ATOM 1077 O O . PHE A 1 130 ? 3.615 6.918 40.447 1.00 89.19 130 PHE A O 1
ATOM 1084 N N . ASP A 1 131 ? 2.210 8.544 41.132 1.00 88.44 131 ASP A N 1
ATOM 1085 C CA . ASP A 1 131 ? 1.078 7.662 41.408 1.00 88.44 131 ASP A CA 1
ATOM 1086 C C . ASP A 1 131 ? 0.404 7.218 40.105 1.00 88.44 131 ASP A C 1
ATOM 1088 O O . ASP A 1 131 ? -0.647 7.703 39.689 1.00 88.44 131 ASP A O 1
ATOM 1092 N N . SER A 1 132 ? 1.056 6.279 39.428 1.00 89.25 132 SER A N 1
ATOM 1093 C CA . SER A 1 132 ? 0.559 5.698 38.183 1.00 89.25 132 SER A CA 1
ATOM 1094 C C . SER A 1 132 ? -0.854 5.118 38.320 1.00 89.25 132 SER A C 1
ATOM 1096 O O . SER A 1 132 ? -1.663 5.270 37.408 1.00 89.25 132 SER A O 1
ATOM 1098 N N . MET A 1 133 ? -1.193 4.534 39.475 1.00 88.44 133 MET A N 1
ATOM 1099 C CA . MET A 1 133 ? -2.504 3.927 39.705 1.00 88.44 133 MET A CA 1
ATOM 1100 C C . MET A 1 133 ? -3.617 4.968 39.814 1.00 88.44 133 MET A C 1
ATOM 1102 O O . MET A 1 133 ? -4.715 4.721 39.308 1.00 88.44 133 MET A O 1
ATOM 1106 N N . PHE A 1 134 ? -3.351 6.131 40.414 1.00 90.50 134 PHE A N 1
ATOM 1107 C CA . PHE A 1 134 ? -4.289 7.254 40.407 1.00 90.50 134 PHE A CA 1
ATOM 1108 C C . PHE A 1 134 ? -4.674 7.653 38.975 1.00 90.50 134 PHE A C 1
ATOM 1110 O O . PHE A 1 134 ? -5.860 7.675 38.642 1.00 90.50 134 PHE A O 1
ATOM 1117 N N . TYR A 1 135 ? -3.687 7.871 38.100 1.00 89.12 135 TYR A N 1
ATOM 1118 C CA . TYR A 1 135 ? -3.943 8.272 36.711 1.00 89.12 135 TYR A CA 1
ATOM 1119 C C . TYR A 1 135 ? -4.611 7.170 35.890 1.00 89.12 135 TYR A C 1
ATOM 1121 O O . TYR A 1 135 ? -5.478 7.459 35.068 1.00 89.12 135 TYR A O 1
ATOM 1129 N N . VAL A 1 136 ? -4.276 5.899 36.136 1.00 89.94 136 VAL A N 1
ATOM 1130 C CA . VAL A 1 136 ? -4.991 4.783 35.503 1.00 89.94 136 VAL A CA 1
ATOM 1131 C C . VAL A 1 136 ? -6.471 4.804 35.868 1.00 89.94 136 VAL A C 1
ATOM 1133 O O . VAL A 1 136 ? -7.311 4.675 34.980 1.00 89.94 136 VAL A O 1
ATOM 1136 N N . LYS A 1 137 ? -6.812 5.006 37.146 1.00 89.56 137 LYS A N 1
ATOM 1137 C CA . LYS A 1 137 ? -8.210 5.119 37.591 1.00 89.56 137 LYS A CA 1
ATOM 1138 C C . LYS A 1 137 ? -8.900 6.324 36.963 1.00 89.56 137 LYS A C 1
ATOM 1140 O O . LYS A 1 137 ? -10.031 6.199 36.492 1.00 89.56 137 LYS A O 1
ATOM 1145 N N . GLU A 1 138 ? -8.221 7.465 36.931 1.00 90.38 138 GLU A N 1
ATOM 1146 C CA . GLU A 1 138 ? -8.750 8.693 36.348 1.00 90.38 138 GLU A CA 1
ATOM 1147 C C . GLU A 1 138 ? -9.066 8.514 34.856 1.00 90.38 138 GLU A C 1
ATOM 1149 O O . GLU A 1 138 ? -10.202 8.740 34.433 1.00 90.38 138 GLU A O 1
ATOM 1154 N N . PHE A 1 139 ? -8.104 8.039 34.064 1.00 90.81 139 PHE A N 1
ATOM 1155 C CA . PHE A 1 139 ? -8.286 7.838 32.627 1.00 90.81 139 PHE A CA 1
ATOM 1156 C C . PHE A 1 139 ? -9.288 6.731 32.318 1.00 90.81 139 PHE A C 1
ATOM 1158 O O . PHE A 1 139 ? -10.122 6.889 31.425 1.00 90.81 139 PHE A O 1
ATOM 1165 N N . TYR A 1 140 ? -9.278 5.650 33.102 1.00 91.25 140 TYR A N 1
ATOM 1166 C CA . TYR A 1 140 ? -10.280 4.597 32.995 1.00 91.25 140 TYR A CA 1
ATOM 1167 C C . TYR A 1 140 ? -11.693 5.148 33.209 1.00 91.25 140 TYR A C 1
ATOM 1169 O O . TYR A 1 140 ? -12.595 4.820 32.444 1.00 91.25 140 TYR A O 1
ATOM 1177 N N . SER A 1 141 ? -11.904 6.010 34.211 1.00 89.94 141 SER A N 1
ATOM 1178 C CA . SER A 1 141 ? -13.231 6.566 34.511 1.00 89.94 141 SER A CA 1
ATOM 1179 C C . SER A 1 141 ? -13.820 7.378 33.348 1.00 89.94 141 SER A C 1
ATOM 1181 O O . SER A 1 141 ? -15.015 7.254 33.064 1.00 89.94 141 SER A O 1
ATOM 1183 N N . LYS A 1 142 ? -12.963 8.126 32.640 1.00 90.31 142 LYS A N 1
ATOM 1184 C CA . LYS A 1 142 ? -13.310 9.034 31.536 1.00 90.31 142 LYS A CA 1
ATOM 1185 C C . LYS A 1 142 ? -13.432 8.329 30.179 1.00 90.31 142 LYS A C 1
ATOM 1187 O O . LYS A 1 142 ? -14.022 8.884 29.261 1.00 90.31 142 LYS A O 1
ATOM 1192 N N . GLY A 1 143 ? -12.889 7.118 30.045 1.00 89.81 143 GLY A N 1
ATOM 1193 C CA . GLY A 1 143 ? -12.879 6.373 28.788 1.00 89.81 143 GLY A CA 1
ATOM 1194 C C . GLY A 1 143 ? -14.250 5.843 28.349 1.00 89.81 143 GLY A C 1
ATOM 1195 O O . GLY A 1 143 ? -15.088 5.438 29.168 1.00 89.81 143 GLY A O 1
ATOM 1196 N N . SER A 1 144 ? -14.430 5.768 27.031 1.00 90.00 144 SER A N 1
ATOM 1197 C CA . SER A 1 144 ? -15.458 4.956 26.366 1.00 90.00 144 SER A CA 1
ATOM 1198 C C . SER A 1 144 ? -15.348 3.475 26.755 1.00 90.00 144 SER A C 1
ATOM 1200 O O . SER A 1 144 ? -14.349 3.038 27.334 1.00 90.00 144 SER A O 1
ATOM 1202 N N . LEU A 1 145 ? -16.375 2.675 26.459 1.00 88.44 145 LEU A N 1
ATOM 1203 C CA . LEU A 1 145 ? -16.391 1.253 26.816 1.00 88.44 145 LEU A CA 1
ATOM 1204 C C . LEU A 1 145 ? -15.221 0.491 26.173 1.00 88.44 145 LEU A C 1
ATOM 1206 O O . LEU A 1 145 ? -14.556 -0.301 26.840 1.00 88.44 145 LEU A O 1
ATOM 1210 N N . GLU A 1 146 ? -14.926 0.765 24.906 1.00 89.50 146 GLU A N 1
ATOM 1211 C CA . GLU A 1 146 ? -13.809 0.165 24.180 1.00 89.50 146 GLU A CA 1
ATOM 1212 C C . GLU A 1 146 ? -12.464 0.540 24.795 1.00 89.50 146 GLU A C 1
ATOM 1214 O O . GLU A 1 146 ? -11.616 -0.324 25.020 1.00 89.50 146 GLU A O 1
ATOM 1219 N N . VAL A 1 147 ? -12.280 1.819 25.124 1.00 90.12 147 VAL A N 1
ATOM 1220 C CA . VAL A 1 147 ? -11.062 2.294 25.785 1.00 90.12 147 VAL A CA 1
ATOM 1221 C C . VAL A 1 147 ? -10.928 1.667 27.173 1.00 90.12 147 VAL A C 1
ATOM 1223 O O . VAL A 1 147 ? -9.847 1.201 27.522 1.00 90.12 147 VAL A O 1
ATOM 1226 N N . LYS A 1 148 ? -12.018 1.536 27.936 1.00 92.50 148 LYS A N 1
ATOM 1227 C CA . LYS A 1 148 ? -12.032 0.828 29.226 1.00 92.50 148 LYS A CA 1
ATOM 1228 C C . LYS A 1 148 ? -11.571 -0.621 29.090 1.00 92.50 148 LYS A C 1
ATOM 1230 O O . LYS A 1 148 ? -10.742 -1.061 29.882 1.00 92.50 148 LYS A O 1
ATOM 1235 N N . ILE A 1 149 ? -12.050 -1.353 28.084 1.00 91.88 149 ILE A N 1
ATOM 1236 C CA . ILE A 1 149 ? -11.595 -2.726 27.806 1.00 91.88 149 ILE A CA 1
ATOM 1237 C C . ILE A 1 149 ? -10.078 -2.741 27.561 1.00 91.88 149 ILE A C 1
ATOM 1239 O O . ILE A 1 149 ? -9.361 -3.526 28.177 1.00 91.88 149 ILE A O 1
ATOM 1243 N N . LEU A 1 150 ? -9.567 -1.832 26.732 1.00 92.69 150 LEU A N 1
ATOM 1244 C CA . LEU A 1 150 ? -8.136 -1.749 26.423 1.00 92.69 150 LEU A CA 1
ATOM 1245 C C . LEU A 1 150 ? -7.280 -1.335 27.635 1.00 92.69 150 LEU A C 1
ATOM 1247 O O . LEU A 1 150 ? -6.161 -1.817 27.798 1.00 92.69 150 LEU A O 1
ATOM 1251 N N . PHE A 1 151 ? -7.807 -0.500 28.530 1.00 91.69 151 PHE A N 1
ATOM 1252 C CA . PHE A 1 151 ? -7.146 -0.152 29.791 1.00 91.69 151 PHE A CA 1
ATOM 1253 C C . PHE A 1 151 ? -7.105 -1.318 30.787 1.00 91.69 151 PHE A C 1
ATOM 1255 O O . PHE A 1 151 ? -6.141 -1.437 31.543 1.00 91.69 151 PHE A O 1
ATOM 1262 N N . LEU A 1 152 ? -8.106 -2.205 30.792 1.00 91.94 152 LEU A N 1
ATOM 1263 C CA . LEU A 1 152 ? -8.052 -3.431 31.599 1.00 91.94 152 LEU A CA 1
ATOM 1264 C C . LEU A 1 152 ? -6.973 -4.392 31.091 1.00 91.94 152 LEU A C 1
ATOM 1266 O O . LEU A 1 152 ? -6.303 -5.036 31.894 1.00 91.94 152 LEU A O 1
ATOM 1270 N N . GLU A 1 153 ? -6.774 -4.464 29.775 1.00 91.88 153 GLU A N 1
ATOM 1271 C CA . GLU A 1 153 ? -5.674 -5.221 29.168 1.00 91.88 153 GLU A CA 1
ATOM 1272 C C . GLU A 1 153 ? -4.313 -4.621 29.524 1.00 91.88 153 GLU A C 1
ATOM 1274 O O . GLU A 1 153 ? -3.396 -5.353 29.881 1.00 91.88 153 GLU A O 1
ATOM 1279 N N . TYR A 1 154 ? -4.198 -3.292 29.517 1.00 91.81 154 TYR A N 1
ATOM 1280 C CA . TYR A 1 154 ? -3.012 -2.601 30.017 1.00 91.81 154 TYR A CA 1
ATOM 1281 C C . TYR A 1 154 ? -2.727 -2.929 31.491 1.00 91.81 154 TYR A C 1
ATOM 1283 O O . TYR A 1 154 ? -1.605 -3.309 31.818 1.00 91.81 154 TYR A O 1
ATOM 1291 N N . LEU A 1 155 ? -3.733 -2.863 32.371 1.00 89.88 155 LEU A N 1
ATOM 1292 C CA . LEU A 1 155 ? -3.586 -3.242 33.781 1.00 89.88 155 LEU A CA 1
ATOM 1293 C C . LEU A 1 155 ? -3.081 -4.680 33.943 1.00 89.88 155 LEU A C 1
ATOM 1295 O O . LEU A 1 155 ? -2.182 -4.914 34.744 1.00 89.88 155 LEU A O 1
ATOM 1299 N N . LEU A 1 156 ? -3.628 -5.619 33.168 1.00 88.12 156 LEU A N 1
ATOM 1300 C CA . LEU A 1 156 ? -3.239 -7.029 33.209 1.00 88.12 156 LEU A CA 1
ATOM 1301 C C . LEU A 1 156 ? -1.790 -7.260 32.743 1.00 88.12 156 LEU A C 1
ATOM 1303 O O . LEU A 1 156 ? -1.100 -8.112 33.293 1.00 88.12 156 LEU A O 1
ATOM 1307 N N . GLU A 1 157 ? -1.334 -6.518 31.733 1.00 88.31 157 GLU A N 1
ATOM 1308 C CA . GLU A 1 157 ? -0.052 -6.752 31.050 1.00 88.31 157 GLU A CA 1
ATOM 1309 C C . GLU A 1 157 ? 1.123 -5.922 31.593 1.00 88.31 157 GLU A C 1
ATOM 1311 O O . GLU A 1 157 ? 2.288 -6.265 31.346 1.00 88.31 157 GLU A O 1
ATOM 1316 N N . PHE A 1 158 ? 0.841 -4.809 32.279 1.00 88.19 158 PHE A N 1
ATOM 1317 C CA . PHE A 1 158 ? 1.849 -3.852 32.757 1.00 88.19 158 PHE A CA 1
ATOM 1318 C C . PHE A 1 158 ? 1.958 -3.792 34.289 1.00 88.19 158 PHE A C 1
ATOM 1320 O O . PHE A 1 158 ? 3.002 -3.372 34.800 1.00 88.19 158 PHE A O 1
ATOM 1327 N N . TYR A 1 159 ? 0.937 -4.235 35.034 1.00 84.69 159 TYR A N 1
ATOM 1328 C CA . TYR A 1 159 ? 0.931 -4.197 36.499 1.00 84.69 159 TYR A CA 1
ATOM 1329 C C . TYR A 1 159 ? 0.776 -5.583 37.116 1.00 84.69 159 TYR A C 1
ATOM 1331 O O . TYR A 1 159 ? -0.147 -6.321 36.797 1.00 84.69 159 TYR A O 1
ATOM 1339 N N . ASP A 1 160 ? 1.628 -5.881 38.098 1.00 79.25 160 ASP A N 1
ATOM 1340 C CA . ASP A 1 160 ? 1.521 -7.092 38.918 1.00 79.25 160 ASP A CA 1
ATOM 1341 C C . ASP A 1 160 ? 1.084 -6.813 40.375 1.00 79.25 160 ASP A C 1
ATOM 1343 O O . ASP A 1 160 ? 0.960 -7.726 41.197 1.00 79.25 160 ASP A O 1
ATOM 1347 N N . SER A 1 161 ? 0.806 -5.545 40.707 1.00 81.94 161 SER A N 1
ATOM 1348 C CA . SER A 1 161 ? 0.439 -5.129 42.065 1.00 81.94 161 SER A CA 1
ATOM 1349 C C . SER A 1 161 ? -0.930 -5.671 42.495 1.00 81.94 161 SER A C 1
ATOM 1351 O O . SER A 1 161 ? -1.842 -5.853 41.683 1.00 81.94 161 SER A O 1
ATOM 1353 N N . GLY A 1 162 ? -1.094 -5.901 43.803 1.00 80.75 162 GLY A N 1
ATOM 1354 C CA . GLY A 1 162 ? -2.366 -6.350 44.381 1.00 80.75 162 GLY A CA 1
ATOM 1355 C C . GLY A 1 162 ? -3.526 -5.404 44.053 1.00 80.75 162 GLY A C 1
ATOM 1356 O O . GLY A 1 162 ? -4.580 -5.857 43.618 1.00 80.75 162 GLY A O 1
ATOM 1357 N N . GLU A 1 163 ? -3.291 -4.094 44.144 1.00 85.38 163 GLU A N 1
ATOM 1358 C CA . GLU A 1 163 ? -4.277 -3.056 43.827 1.00 85.38 163 GLU A CA 1
ATOM 1359 C C . GLU A 1 163 ? -4.736 -3.094 42.357 1.00 85.38 163 GLU A C 1
ATOM 1361 O O . GLU A 1 163 ? -5.934 -3.032 42.073 1.00 85.38 163 GLU A O 1
ATOM 1366 N N . ALA A 1 164 ? -3.804 -3.255 41.409 1.00 84.25 164 ALA A N 1
ATOM 1367 C CA . ALA A 1 164 ? -4.135 -3.380 39.991 1.00 84.25 164 ALA A CA 1
ATOM 1368 C C . ALA A 1 164 ? -4.943 -4.656 39.714 1.00 84.25 164 ALA A C 1
ATOM 1370 O O . ALA A 1 164 ? -5.940 -4.618 38.990 1.00 84.25 164 ALA A O 1
ATOM 1371 N N . LYS A 1 165 ? -4.565 -5.776 40.346 1.00 84.75 165 LYS A N 1
ATOM 1372 C CA . LYS A 1 165 ? -5.293 -7.051 40.249 1.00 84.75 165 LYS A CA 1
ATOM 1373 C C . LYS A 1 165 ? -6.710 -6.947 40.813 1.00 84.75 165 LYS A C 1
ATOM 1375 O O . LYS A 1 165 ? -7.632 -7.530 40.239 1.00 84.75 165 LYS A O 1
ATOM 1380 N N . GLU A 1 166 ? -6.910 -6.223 41.911 1.00 86.31 166 GLU A N 1
ATOM 1381 C CA . GLU A 1 166 ? -8.236 -5.976 42.487 1.00 86.31 166 GLU A CA 1
ATOM 1382 C C . GLU A 1 166 ? -9.100 -5.086 41.593 1.00 86.31 166 GLU A C 1
ATOM 1384 O O . GLU A 1 166 ? -10.248 -5.444 41.314 1.00 86.31 166 GLU A O 1
ATOM 1389 N N . MET A 1 167 ? -8.546 -3.978 41.087 1.00 87.81 167 MET A N 1
ATOM 1390 C CA . MET A 1 167 ? -9.236 -3.104 40.135 1.00 87.81 167 MET A CA 1
ATOM 1391 C C . MET A 1 167 ? -9.641 -3.880 38.880 1.00 87.81 167 MET A C 1
ATOM 1393 O O . MET A 1 167 ? -10.812 -3.858 38.500 1.00 87.81 167 MET A O 1
ATOM 1397 N N . TYR A 1 168 ? -8.710 -4.634 38.291 1.00 88.19 168 TYR A N 1
ATOM 1398 C CA . TYR A 1 168 ? -8.982 -5.503 37.151 1.00 88.19 168 TYR A CA 1
ATOM 1399 C C . TYR A 1 168 ? -10.134 -6.471 37.446 1.00 88.19 168 TYR A C 1
ATOM 1401 O O . TYR A 1 168 ? -11.111 -6.509 36.701 1.00 88.19 168 TYR A O 1
ATOM 1409 N N . LYS A 1 169 ? -10.081 -7.216 38.560 1.00 86.75 169 LYS A N 1
ATOM 1410 C CA . LYS A 1 169 ? -11.141 -8.168 38.939 1.00 86.75 169 LYS A CA 1
ATOM 1411 C C . LYS A 1 169 ? -12.496 -7.486 39.135 1.00 86.75 169 LYS A C 1
ATOM 1413 O O . LYS A 1 169 ? -13.514 -8.042 38.722 1.00 86.75 169 LYS A O 1
ATOM 1418 N N . LYS A 1 170 ? -12.523 -6.318 39.782 1.00 88.69 170 LYS A N 1
ATOM 1419 C CA . LYS A 1 170 ? -13.747 -5.559 40.072 1.00 88.69 170 LYS A CA 1
ATOM 1420 C C . LYS A 1 170 ? -14.390 -5.023 38.797 1.00 88.69 170 LYS A C 1
ATOM 1422 O O . LYS A 1 170 ? -15.588 -5.203 38.601 1.00 88.69 170 LYS A O 1
ATOM 1427 N N . GLU A 1 171 ? -13.606 -4.387 37.937 1.00 88.81 171 GLU A N 1
ATOM 1428 C CA . GLU A 1 171 ? -14.109 -3.722 36.736 1.00 88.81 171 GLU A CA 1
ATOM 1429 C C . GLU A 1 171 ? -14.395 -4.716 35.600 1.00 88.81 171 GLU A C 1
ATOM 1431 O O . GLU A 1 171 ? -15.426 -4.608 34.938 1.00 88.81 171 GLU A O 1
ATOM 1436 N N . ARG A 1 172 ? -13.587 -5.776 35.444 1.00 86.94 172 ARG A N 1
ATOM 1437 C CA . ARG A 1 172 ? -13.874 -6.872 34.499 1.00 86.94 172 ARG A CA 1
ATOM 1438 C C . ARG A 1 172 ? -15.225 -7.534 34.787 1.00 86.94 172 ARG A C 1
ATOM 1440 O O . ARG A 1 172 ? -15.958 -7.850 33.859 1.00 86.94 172 ARG A O 1
ATOM 1447 N N . LYS A 1 173 ? -15.604 -7.705 36.061 1.00 85.69 173 LYS A N 1
ATOM 1448 C CA . LYS A 1 173 ? -16.926 -8.251 36.435 1.00 85.69 173 LYS A CA 1
ATOM 1449 C C . LYS A 1 173 ? -18.101 -7.383 35.973 1.00 85.69 173 LYS A C 1
ATOM 1451 O O . LYS A 1 173 ? -19.206 -7.903 35.868 1.00 85.69 173 LYS A O 1
ATOM 1456 N N . LYS A 1 174 ? -17.885 -6.092 35.709 1.00 87.19 174 LYS A N 1
ATOM 1457 C CA . LYS A 1 174 ? -18.919 -5.192 35.179 1.00 87.19 174 LYS A CA 1
ATOM 1458 C C . LYS A 1 174 ? -19.053 -5.300 33.660 1.00 87.19 174 LYS A C 1
ATOM 1460 O O . LYS A 1 174 ? -20.137 -5.081 33.135 1.00 87.19 174 LYS A O 1
ATOM 1465 N N . ILE A 1 175 ? -17.971 -5.658 32.966 1.00 85.88 175 ILE A N 1
ATOM 1466 C CA . ILE A 1 175 ? -17.914 -5.796 31.507 1.00 85.88 175 ILE A CA 1
ATOM 1467 C C . ILE A 1 175 ? -17.829 -7.285 31.165 1.00 85.88 175 ILE A C 1
ATOM 1469 O O . ILE A 1 175 ? -16.770 -7.814 30.840 1.00 85.88 175 ILE A O 1
ATOM 1473 N N . THR A 1 176 ? -18.949 -7.991 31.285 1.00 79.06 176 THR A N 1
ATOM 1474 C CA . THR A 1 176 ? -18.996 -9.437 31.013 1.00 79.06 176 THR A CA 1
ATOM 1475 C C . THR A 1 176 ? -19.213 -9.754 29.539 1.00 79.06 176 THR A C 1
ATOM 1477 O O . THR A 1 176 ? -18.769 -10.808 29.084 1.00 79.06 176 THR A O 1
ATOM 1480 N N . LYS A 1 177 ? -19.847 -8.844 28.787 1.00 81.94 177 LYS A N 1
ATOM 1481 C CA . LYS A 1 177 ? -20.138 -9.000 27.358 1.00 81.94 177 LYS A CA 1
ATOM 1482 C C . LYS A 1 177 ? -19.886 -7.704 26.587 1.00 81.94 177 LYS A C 1
ATOM 1484 O O . LYS A 1 177 ? -20.128 -6.622 27.116 1.00 81.94 177 LYS A O 1
ATOM 1489 N N . TYR A 1 178 ? -19.465 -7.824 25.331 1.00 82.19 178 TYR A N 1
ATOM 1490 C CA . TYR A 1 178 ? -19.336 -6.712 24.384 1.00 82.19 178 TYR A CA 1
ATOM 1491 C C . TYR A 1 178 ? -20.018 -7.075 23.058 1.00 82.19 178 TYR A C 1
ATOM 1493 O O . TYR A 1 178 ? -19.809 -8.177 22.545 1.00 82.19 178 TYR A O 1
ATOM 1501 N N . LYS A 1 179 ? -20.850 -6.177 22.514 1.00 76.19 179 LYS A N 1
ATOM 1502 C CA . LYS A 1 179 ? -21.571 -6.371 21.244 1.00 76.19 179 LYS A CA 1
ATOM 1503 C C . LYS A 1 179 ? -20.902 -5.584 20.118 1.00 76.19 179 LYS A C 1
ATOM 1505 O O . LYS A 1 179 ? -20.535 -4.431 20.294 1.00 76.19 179 LYS A O 1
ATOM 1510 N N . LYS A 1 180 ? -20.791 -6.194 18.934 1.00 64.81 180 LYS A N 1
ATOM 1511 C CA . LYS A 1 180 ? -20.133 -5.603 17.749 1.00 64.81 180 LYS A CA 1
ATOM 1512 C C . LYS A 1 180 ? -20.901 -4.429 17.105 1.00 64.81 180 LYS A C 1
ATOM 1514 O O . LYS A 1 180 ? -20.358 -3.783 16.211 1.00 64.81 180 LYS A O 1
ATOM 1519 N N . GLU A 1 181 ? -22.130 -4.145 17.540 1.00 58.62 181 GLU A N 1
ATOM 1520 C CA . GLU A 1 181 ? -22.984 -3.068 17.005 1.00 58.62 181 GLU A CA 1
ATOM 1521 C C . GLU A 1 181 ? -22.294 -1.680 17.039 1.00 58.62 181 GLU A C 1
ATOM 1523 O O . GLU A 1 181 ? -22.529 -0.869 16.141 1.00 58.62 181 GLU A O 1
ATOM 1528 N N . ASP A 1 182 ? -21.342 -1.469 17.961 1.00 52.50 182 ASP A N 1
ATOM 1529 C CA . ASP A 1 182 ? -20.564 -0.224 18.138 1.00 52.50 182 ASP A CA 1
ATOM 1530 C C . ASP A 1 182 ? -19.304 -0.115 17.239 1.00 52.50 182 ASP A C 1
ATOM 1532 O O . ASP A 1 182 ? -18.600 0.901 17.218 1.00 52.50 182 ASP A O 1
ATOM 1536 N N . ALA A 1 183 ? -18.991 -1.161 16.463 1.00 50.78 183 ALA A N 1
ATOM 1537 C CA . ALA A 1 183 ? -17.807 -1.253 15.598 1.00 50.78 183 ALA A CA 1
ATOM 1538 C C . ALA A 1 183 ? -18.177 -1.356 14.105 1.00 50.78 183 ALA A C 1
ATOM 1540 O O . ALA A 1 183 ? -17.579 -2.125 13.344 1.00 50.78 183 ALA A O 1
ATOM 1541 N N . LYS A 1 184 ? -19.195 -0.605 13.663 1.00 49.22 184 LYS A N 1
ATOM 1542 C CA . LYS A 1 184 ? -19.601 -0.561 12.250 1.00 49.22 184 LYS A CA 1
ATOM 1543 C C . LYS A 1 184 ? -18.484 0.022 11.375 1.00 49.22 184 LYS A C 1
ATOM 1545 O O . LYS A 1 184 ? -18.149 1.195 11.477 1.00 49.22 184 LYS A O 1
ATOM 1550 N N . GLY A 1 185 ? -17.957 -0.801 10.468 1.00 56.84 185 GLY A N 1
ATOM 1551 C CA . GLY A 1 185 ? -17.154 -0.365 9.318 1.00 56.84 185 GLY A CA 1
ATOM 1552 C C . GLY A 1 185 ? -15.634 -0.424 9.475 1.00 56.84 185 GLY A C 1
ATOM 1553 O O . GLY A 1 185 ? -14.942 -0.313 8.467 1.00 56.84 185 GLY A O 1
ATOM 1554 N N . ASP A 1 186 ? -15.107 -0.661 10.678 1.00 69.19 186 ASP A N 1
ATOM 1555 C CA . ASP A 1 186 ? -13.661 -0.651 10.922 1.00 69.19 186 ASP A CA 1
ATOM 1556 C C . ASP A 1 186 ? -13.148 -2.015 11.411 1.00 69.19 186 ASP A C 1
ATOM 1558 O O . ASP A 1 186 ? -13.281 -2.383 12.583 1.00 69.19 186 ASP A O 1
ATOM 1562 N N . LEU A 1 187 ? -12.575 -2.782 10.475 1.00 72.75 187 LEU A N 1
ATOM 1563 C CA . LEU A 1 187 ? -12.074 -4.137 10.714 1.00 72.75 187 LEU A CA 1
ATOM 1564 C C . LEU A 1 187 ? -10.941 -4.154 11.752 1.00 72.75 187 LEU A C 1
ATOM 1566 O O . LEU A 1 187 ? -10.939 -5.021 12.621 1.00 72.75 187 LEU A O 1
ATOM 1570 N N . PHE A 1 188 ? -10.041 -3.165 11.725 1.00 76.06 188 PHE A N 1
ATOM 1571 C CA . PHE A 1 188 ? -8.929 -3.074 12.674 1.00 76.06 188 PHE A CA 1
ATOM 1572 C C . PHE A 1 188 ? -9.440 -2.787 14.089 1.00 76.06 188 PHE A C 1
ATOM 1574 O O . PHE A 1 188 ? -9.024 -3.447 15.043 1.00 76.06 188 PHE A O 1
ATOM 1581 N N . LYS A 1 189 ? -10.373 -1.829 14.237 1.00 80.69 189 LYS A N 1
ATOM 1582 C CA . LYS A 1 189 ? -10.997 -1.525 15.540 1.00 80.69 189 LYS A CA 1
ATOM 1583 C C . LYS A 1 189 ? -11.635 -2.790 16.122 1.00 80.69 189 LYS A C 1
ATOM 1585 O O . LYS A 1 189 ? -11.432 -3.099 17.296 1.00 80.69 189 LYS A O 1
ATOM 1590 N N . ALA A 1 190 ? -12.365 -3.537 15.293 1.00 79.94 190 ALA A N 1
ATOM 1591 C CA . ALA A 1 190 ? -13.018 -4.774 15.703 1.00 79.94 190 ALA A CA 1
ATOM 1592 C C . ALA A 1 190 ? -12.011 -5.863 16.117 1.00 79.94 190 ALA A C 1
ATOM 1594 O O . ALA A 1 190 ? -12.193 -6.474 17.167 1.00 79.94 190 ALA A O 1
ATOM 1595 N N . GLU A 1 191 ? -10.943 -6.078 15.345 1.00 83.88 191 GLU A N 1
ATOM 1596 C CA . GLU A 1 191 ? -9.901 -7.068 15.655 1.00 83.88 191 GLU A CA 1
ATOM 1597 C C . GLU A 1 191 ? -9.146 -6.737 16.947 1.00 83.88 191 GLU A C 1
ATOM 1599 O O . GLU A 1 191 ? -8.943 -7.614 17.792 1.00 83.88 191 GLU A O 1
ATOM 1604 N N . ARG A 1 192 ? -8.776 -5.465 17.149 1.00 87.88 192 ARG A N 1
ATOM 1605 C CA . ARG A 1 192 ? -8.055 -5.026 18.351 1.00 87.88 192 ARG A CA 1
ATOM 1606 C C . ARG A 1 192 ? -8.880 -5.232 19.621 1.00 87.88 192 ARG A C 1
ATOM 1608 O O . ARG A 1 192 ? -8.330 -5.678 20.633 1.00 87.88 192 ARG A O 1
ATOM 1615 N N . ILE A 1 193 ? -10.177 -4.922 19.561 1.00 88.44 193 ILE A N 1
ATOM 1616 C CA . ILE A 1 193 ? -11.116 -5.105 20.674 1.00 88.44 193 ILE A CA 1
ATOM 1617 C C . ILE A 1 193 ? -11.432 -6.585 20.891 1.00 88.44 193 ILE A C 1
ATOM 1619 O O . ILE A 1 193 ? -11.408 -7.036 22.032 1.00 88.44 193 ILE A O 1
ATOM 1623 N N . GLU A 1 194 ? -11.642 -7.371 19.831 1.00 87.06 194 GLU A N 1
ATOM 1624 C CA . GLU A 1 194 ? -11.845 -8.822 19.940 1.00 87.06 194 GLU A CA 1
ATOM 1625 C C . GLU A 1 194 ? -10.638 -9.500 20.612 1.00 87.06 194 GLU A C 1
ATOM 1627 O O . GLU A 1 194 ? -10.810 -10.333 21.507 1.00 87.06 194 GLU A O 1
ATOM 1632 N N . GLY A 1 195 ? -9.415 -9.101 20.245 1.00 87.62 195 GLY A N 1
ATOM 1633 C CA . GLY A 1 195 ? -8.182 -9.570 20.879 1.00 87.62 195 GLY A CA 1
ATOM 1634 C C . GLY A 1 195 ? -8.100 -9.221 22.369 1.00 87.62 195 GLY A C 1
ATOM 1635 O O . GLY A 1 195 ? -7.775 -10.090 23.183 1.00 87.62 195 GLY A O 1
ATOM 1636 N N . ALA A 1 196 ? -8.453 -7.985 22.737 1.00 88.62 196 ALA A N 1
ATOM 1637 C CA . ALA A 1 196 ? -8.498 -7.548 24.133 1.00 88.62 196 ALA A CA 1
ATOM 1638 C C . ALA A 1 196 ? -9.548 -8.327 24.938 1.00 88.62 196 ALA A C 1
ATOM 1640 O O . ALA A 1 196 ? -9.233 -8.892 25.985 1.00 88.62 196 ALA A O 1
ATOM 1641 N N . CYS A 1 197 ? -10.779 -8.436 24.426 1.00 89.25 197 CYS A N 1
ATOM 1642 C CA . CYS A 1 197 ? -11.853 -9.201 25.057 1.00 89.25 197 CYS A CA 1
ATOM 1643 C C . CYS A 1 197 ? -11.448 -10.659 25.285 1.00 89.25 197 CYS A C 1
ATOM 1645 O O . CYS A 1 197 ? -11.677 -11.188 26.370 1.00 89.25 197 CYS A O 1
ATOM 1647 N N . ARG A 1 198 ? -10.789 -11.294 24.307 1.00 87.12 198 ARG A N 1
ATOM 1648 C CA . ARG A 1 198 ? -10.302 -12.673 24.431 1.00 87.12 198 ARG A CA 1
ATOM 1649 C C . ARG A 1 198 ? -9.288 -12.821 25.565 1.00 87.12 198 ARG A C 1
ATOM 1651 O O . ARG A 1 198 ? -9.431 -13.734 26.374 1.00 87.12 198 ARG A O 1
ATOM 1658 N N . ARG A 1 199 ? -8.303 -11.919 25.661 1.00 86.75 199 ARG A N 1
ATOM 1659 C CA . ARG A 1 199 ? -7.298 -11.928 26.744 1.00 86.75 199 ARG A CA 1
ATOM 1660 C C . ARG A 1 199 ? -7.912 -11.668 28.118 1.00 86.75 199 ARG A C 1
ATOM 1662 O O . ARG A 1 199 ? -7.513 -12.280 29.102 1.00 86.75 199 ARG A O 1
ATOM 1669 N N . LEU A 1 200 ? -8.928 -10.814 28.172 1.00 87.38 200 LEU A N 1
ATOM 1670 C CA . LEU A 1 200 ? -9.649 -10.473 29.397 1.00 87.38 200 LEU A CA 1
ATOM 1671 C C . LEU A 1 200 ? -10.767 -11.470 29.738 1.00 87.38 200 LEU A C 1
ATOM 1673 O O . LEU A 1 200 ? -11.430 -11.318 30.762 1.00 87.38 200 LEU A O 1
ATOM 1677 N N . GLY A 1 201 ? -11.020 -12.471 28.888 1.00 85.12 201 GLY A N 1
ATOM 1678 C CA . GLY A 1 201 ? -12.136 -13.407 29.028 1.00 85.12 201 GLY A CA 1
ATOM 1679 C C . GLY A 1 201 ? -13.502 -12.712 29.107 1.00 85.12 201 GLY A C 1
ATOM 1680 O O . GLY A 1 201 ? -14.308 -13.073 29.964 1.00 85.12 201 GLY A O 1
ATOM 1681 N N . ILE A 1 202 ? -13.714 -11.679 28.291 1.00 88.06 202 ILE A N 1
ATOM 1682 C CA . ILE A 1 202 ? -14.987 -10.973 28.090 1.00 88.06 202 ILE A CA 1
ATOM 1683 C C . ILE A 1 202 ? -15.691 -11.620 26.891 1.00 88.06 202 ILE A C 1
ATOM 1685 O O . ILE A 1 202 ? -15.066 -11.836 25.851 1.00 88.06 202 ILE A O 1
ATOM 1689 N N . GLU A 1 203 ? -16.981 -11.936 27.016 1.00 83.88 203 GLU A N 1
ATOM 1690 C CA . GLU A 1 203 ? -17.747 -12.585 25.948 1.00 83.88 203 GLU A CA 1
ATOM 1691 C C . GLU A 1 203 ? -17.979 -11.607 24.784 1.00 83.88 203 GLU A C 1
ATOM 1693 O O . GLU A 1 203 ? -18.678 -10.601 24.918 1.00 83.88 203 GLU A O 1
ATOM 1698 N N . PHE A 1 204 ? -17.383 -11.893 23.626 1.00 80.88 204 PHE A N 1
ATOM 1699 C CA . PHE A 1 204 ? -17.539 -11.081 22.421 1.00 80.88 204 PHE A CA 1
ATOM 1700 C C . PHE A 1 204 ? -18.729 -11.592 21.596 1.00 80.88 204 PHE A C 1
ATOM 1702 O O . PHE A 1 204 ? -18.638 -12.610 20.906 1.00 80.88 204 PHE A O 1
ATOM 1709 N N . LEU A 1 205 ? -19.862 -10.891 21.678 1.00 75.88 205 LEU A N 1
ATOM 1710 C CA . LEU A 1 205 ? -21.101 -11.248 20.992 1.00 75.88 205 LEU A CA 1
ATOM 1711 C C . LEU A 1 205 ? -21.037 -10.789 19.531 1.00 75.88 205 LEU A C 1
ATOM 1713 O O . LEU A 1 205 ? -21.238 -9.614 19.209 1.00 75.88 205 LEU A O 1
ATOM 1717 N N . LYS A 1 206 ? -20.764 -11.738 18.631 1.00 64.44 206 LYS A N 1
ATOM 1718 C CA . LYS A 1 206 ? -20.948 -11.548 17.188 1.00 64.44 206 LYS A CA 1
ATOM 1719 C C . LYS A 1 206 ? -22.451 -11.618 16.902 1.00 64.44 206 LYS A C 1
ATOM 1721 O O . LYS A 1 206 ? -23.075 -12.628 17.221 1.00 64.44 206 LYS A O 1
ATOM 1726 N N . GLU A 1 207 ? -23.040 -10.565 16.331 1.00 51.62 207 GLU A N 1
ATOM 1727 C CA . GLU A 1 207 ? -24.406 -10.654 15.802 1.00 51.62 207 GLU A CA 1
ATOM 1728 C C . GLU A 1 207 ? -24.481 -11.843 14.840 1.00 51.62 207 GLU A C 1
ATOM 1730 O O . GLU A 1 207 ? -23.696 -11.943 13.890 1.00 51.62 207 GLU A O 1
ATOM 1735 N N . LYS A 1 208 ? -25.443 -12.741 15.082 1.00 42.69 208 LYS A N 1
ATOM 1736 C CA . LYS A 1 208 ? -25.933 -13.623 14.029 1.00 42.69 208 LYS A CA 1
ATOM 1737 C C . LYS A 1 208 ? -26.498 -12.701 12.958 1.00 42.69 208 LYS A C 1
ATOM 1739 O O . LYS A 1 208 ? -27.535 -12.085 13.174 1.00 42.69 208 LYS A O 1
ATOM 1744 N N . ARG A 1 209 ? -25.811 -12.589 11.823 1.00 39.06 209 ARG A N 1
ATOM 1745 C CA . ARG A 1 209 ? -26.368 -11.960 10.627 1.00 39.06 209 ARG A CA 1
ATOM 1746 C C . ARG A 1 209 ? -27.646 -12.714 10.258 1.00 39.06 209 ARG A C 1
ATOM 1748 O O . ARG A 1 209 ? -27.586 -13.804 9.689 1.00 39.06 209 ARG A O 1
ATOM 1755 N N . GLU A 1 210 ? -28.803 -12.162 10.614 1.00 36.88 210 GLU A N 1
ATOM 1756 C CA . GLU A 1 210 ? -30.075 -12.609 10.062 1.00 36.88 210 GLU A CA 1
ATOM 1757 C C . GLU A 1 210 ? -30.012 -12.400 8.548 1.00 36.88 210 GLU A C 1
ATOM 1759 O O . GLU A 1 210 ? -29.861 -11.285 8.054 1.00 36.88 210 GLU A O 1
ATOM 1764 N N . LYS A 1 211 ? -30.057 -13.525 7.828 1.00 38.38 211 LYS A N 1
ATOM 1765 C CA . LYS A 1 211 ? -29.844 -13.647 6.381 1.00 38.38 211 LYS A CA 1
ATOM 1766 C C . LYS A 1 211 ? -28.431 -13.269 5.934 1.00 38.38 211 LYS A C 1
ATOM 1768 O O . LYS A 1 211 ? -28.232 -12.464 5.026 1.00 38.38 211 LYS A O 1
ATOM 1773 N N . GLU A 1 212 ? -27.437 -13.973 6.472 1.00 33.66 212 GLU A N 1
ATOM 1774 C CA . GLU A 1 212 ? -26.327 -14.379 5.611 1.00 33.66 212 GLU A CA 1
ATOM 1775 C C . GLU A 1 212 ? -26.905 -15.023 4.347 1.00 33.66 212 GLU A C 1
ATOM 1777 O O . GLU A 1 212 ? -27.667 -15.992 4.394 1.00 33.66 212 GLU A O 1
ATOM 1782 N N . PHE A 1 213 ? -26.582 -14.409 3.212 1.00 30.73 213 PHE A N 1
ATOM 1783 C CA . PHE A 1 213 ? -26.691 -15.000 1.892 1.00 30.73 213 PHE A CA 1
ATOM 1784 C C . PHE A 1 213 ? -26.255 -16.466 2.006 1.00 30.73 213 PHE A C 1
ATOM 1786 O O . PHE A 1 213 ? -25.110 -16.738 2.369 1.00 30.73 213 PHE A O 1
ATOM 1793 N N . LYS A 1 214 ? -27.162 -17.417 1.750 1.00 28.91 214 LYS A N 1
ATOM 1794 C CA . LYS A 1 214 ? -26.782 -18.825 1.607 1.00 28.91 214 LYS A CA 1
ATOM 1795 C C . LYS A 1 214 ? -25.858 -18.895 0.395 1.00 28.91 214 LYS A C 1
ATOM 1797 O O . LYS A 1 214 ? -26.321 -18.943 -0.743 1.00 28.91 214 LYS A O 1
ATOM 1802 N N . ALA A 1 215 ? -24.551 -18.856 0.634 1.00 29.36 215 ALA A N 1
ATOM 1803 C CA . ALA A 1 215 ? -23.589 -19.315 -0.342 1.00 29.36 215 ALA A CA 1
ATOM 1804 C C . ALA A 1 215 ? -23.949 -20.772 -0.654 1.00 29.36 215 ALA A C 1
ATOM 1806 O O . ALA A 1 215 ? -24.122 -21.592 0.245 1.00 29.36 215 ALA A O 1
ATOM 1807 N N . ILE A 1 216 ? -24.101 -21.077 -1.940 1.00 34.66 216 ILE A N 1
ATOM 1808 C CA . ILE A 1 216 ? -24.444 -22.413 -2.452 1.00 34.66 216 ILE A CA 1
ATOM 1809 C C . ILE A 1 216 ? -23.329 -23.435 -2.138 1.00 34.66 216 ILE A C 1
ATOM 1811 O O . ILE A 1 216 ? -23.495 -24.631 -2.352 1.00 34.66 216 ILE A O 1
ATOM 1815 N N . ILE A 1 217 ? -22.202 -22.988 -1.579 1.00 32.03 217 ILE A N 1
ATOM 1816 C CA . ILE A 1 217 ? -21.052 -23.815 -1.244 1.00 32.03 217 ILE A CA 1
ATOM 1817 C C . ILE A 1 217 ? -20.573 -23.401 0.148 1.00 32.03 217 ILE A C 1
ATOM 1819 O O . ILE A 1 217 ? -20.127 -22.273 0.345 1.00 32.03 217 ILE A O 1
ATOM 1823 N N . VAL A 1 218 ? -20.708 -24.312 1.111 1.00 31.69 218 VAL A N 1
ATOM 1824 C CA . VAL A 1 218 ? -20.063 -24.221 2.424 1.00 31.69 218 VAL A CA 1
ATOM 1825 C C . VAL A 1 218 ? -18.611 -24.647 2.217 1.00 31.69 218 VAL A C 1
ATOM 1827 O O . VAL A 1 218 ? -18.387 -25.812 1.876 1.00 31.69 218 VAL A O 1
ATOM 1830 N N . PRO A 1 219 ? -17.619 -23.763 2.388 1.00 32.91 219 PRO A N 1
ATOM 1831 C CA . PRO A 1 219 ? -16.243 -24.206 2.387 1.00 32.91 219 PRO A CA 1
ATOM 1832 C C . PRO A 1 219 ? -15.956 -24.893 3.720 1.00 32.91 219 PRO A C 1
ATOM 1834 O O . PRO A 1 219 ? -16.159 -24.319 4.791 1.00 32.91 219 PRO A O 1
ATOM 1837 N N . GLY A 1 220 ? -15.548 -26.159 3.657 1.00 37.12 220 GLY A N 1
ATOM 1838 C CA . GLY A 1 220 ? -15.162 -26.923 4.840 1.00 37.12 220 GLY A CA 1
ATOM 1839 C C . GLY A 1 220 ? -13.952 -26.302 5.543 1.00 37.12 220 GLY A C 1
ATOM 1840 O O . GLY A 1 220 ? -13.154 -25.609 4.915 1.00 37.12 220 GLY A O 1
ATOM 1841 N N . GLU A 1 221 ? -13.799 -26.607 6.834 1.00 35.84 221 GLU A N 1
ATOM 1842 C CA . GLU A 1 221 ? -12.818 -26.078 7.807 1.00 35.84 221 GLU A CA 1
ATOM 1843 C C . GLU A 1 221 ? -11.330 -26.082 7.377 1.00 35.84 221 GLU A C 1
ATOM 1845 O O . GLU A 1 221 ? -10.485 -25.583 8.110 1.00 35.84 221 GLU A O 1
ATOM 1850 N N . LYS A 1 222 ? -10.995 -26.572 6.179 1.00 36.09 222 LYS A N 1
ATOM 1851 C CA . LYS A 1 222 ? -9.648 -26.582 5.585 1.00 36.09 222 LYS A CA 1
ATOM 1852 C C . LYS A 1 222 ? -9.378 -25.442 4.590 1.00 36.09 222 LYS A C 1
ATOM 1854 O O . LYS A 1 222 ? -8.294 -25.375 4.016 1.00 36.09 222 LYS A O 1
ATOM 1859 N N . GLU A 1 223 ? -10.329 -24.540 4.342 1.00 33.44 223 GLU A N 1
ATOM 1860 C CA . GLU A 1 223 ? -10.131 -23.471 3.348 1.00 33.44 223 GLU A CA 1
ATOM 1861 C C . GLU A 1 223 ? -9.179 -22.361 3.845 1.00 33.44 223 GLU A C 1
ATOM 1863 O O . GLU A 1 223 ? -8.463 -21.753 3.052 1.00 33.44 223 GLU A O 1
ATOM 1868 N N . PHE A 1 224 ? -9.065 -22.156 5.164 1.00 32.28 224 PHE A N 1
ATOM 1869 C CA . PHE A 1 224 ? -8.081 -21.224 5.740 1.00 32.28 224 PHE A CA 1
ATOM 1870 C C . PHE A 1 224 ? -6.636 -21.761 5.660 1.00 32.28 224 PHE A C 1
ATOM 1872 O O . PHE A 1 224 ? -5.679 -20.992 5.520 1.00 32.28 224 PHE A O 1
ATOM 1879 N N . ASP A 1 225 ? -6.478 -23.087 5.641 1.00 34.03 225 ASP A N 1
ATOM 1880 C CA . ASP A 1 225 ? -5.195 -23.759 5.399 1.00 34.03 225 ASP A CA 1
ATOM 1881 C C . ASP A 1 225 ? -4.760 -23.632 3.925 1.00 34.03 225 ASP A C 1
ATOM 1883 O O . ASP A 1 225 ? -3.563 -23.631 3.620 1.00 34.03 225 ASP A O 1
ATOM 1887 N N . TRP A 1 226 ? -5.714 -23.409 3.010 1.00 33.22 226 TRP A N 1
ATOM 1888 C CA . TRP A 1 226 ? -5.466 -23.166 1.583 1.00 33.22 226 TRP A CA 1
ATOM 1889 C C . TRP A 1 226 ? -4.765 -21.823 1.327 1.00 33.22 226 TRP A C 1
ATOM 1891 O O . TRP A 1 226 ? -3.862 -21.738 0.496 1.00 33.22 226 TRP A O 1
ATOM 1901 N N . TYR A 1 227 ? -5.111 -20.786 2.098 1.00 31.67 227 TYR A N 1
ATOM 1902 C CA . TYR A 1 227 ? -4.489 -19.458 1.999 1.00 31.67 227 TYR A CA 1
ATOM 1903 C C . TYR A 1 227 ? -3.174 -19.330 2.777 1.00 31.67 227 TYR A C 1
ATOM 1905 O O . TYR A 1 227 ? -2.378 -18.435 2.492 1.00 31.67 227 TYR A O 1
ATOM 1913 N N . THR A 1 228 ? -2.920 -20.217 3.744 1.00 32.72 228 THR A N 1
ATOM 1914 C CA . THR A 1 228 ? -1.744 -20.135 4.629 1.00 32.72 228 THR A CA 1
ATOM 1915 C C . THR A 1 228 ? -0.700 -21.230 4.394 1.00 32.72 228 THR A C 1
ATOM 1917 O O . THR A 1 228 ? 0.377 -21.165 4.988 1.00 32.72 228 THR A O 1
ATOM 1920 N N . CYS A 1 229 ? -0.961 -22.190 3.492 1.00 35.25 229 CYS A N 1
ATOM 1921 C CA . CYS A 1 229 ? -0.045 -23.281 3.128 1.00 35.25 229 CYS A CA 1
ATOM 1922 C C . CYS A 1 229 ? 0.532 -24.027 4.348 1.00 35.25 229 CYS A C 1
ATOM 1924 O O . CYS A 1 229 ? 1.699 -24.428 4.348 1.00 35.25 229 CYS A O 1
ATOM 1926 N N . LYS A 1 230 ? -0.263 -24.210 5.406 1.00 32.50 230 LYS A N 1
ATOM 1927 C CA . LYS A 1 230 ? 0.148 -24.951 6.601 1.00 32.50 230 LYS A CA 1
ATOM 1928 C C . LYS A 1 230 ? -0.723 -26.200 6.761 1.00 32.50 230 LYS A C 1
ATOM 1930 O O . LYS A 1 230 ? -1.805 -26.130 7.315 1.00 32.50 230 LYS A O 1
ATOM 1935 N N . ASN A 1 231 ? -0.145 -27.330 6.333 1.00 31.92 231 ASN A N 1
ATOM 1936 C CA . ASN A 1 231 ? -0.592 -28.732 6.463 1.00 31.92 231 ASN A CA 1
ATOM 1937 C C . ASN A 1 231 ? -1.652 -29.160 5.414 1.00 31.92 231 ASN A C 1
ATOM 1939 O O . ASN A 1 231 ? -2.510 -28.379 5.049 1.00 31.92 231 ASN A O 1
ATOM 1943 N N . GLU A 1 232 ? -1.646 -30.344 4.787 1.00 32.56 232 GLU A N 1
ATOM 1944 C CA . GLU A 1 232 ? -1.183 -31.686 5.163 1.00 32.56 232 GLU A CA 1
ATOM 1945 C C . GLU A 1 232 ? -0.783 -32.509 3.912 1.00 32.56 232 GLU A C 1
ATOM 1947 O O . GLU A 1 232 ? -1.331 -32.318 2.831 1.00 32.56 232 GLU A O 1
ATOM 1952 N N . LYS A 1 233 ? 0.122 -33.481 4.108 1.00 33.78 233 LYS A N 1
ATOM 1953 C CA . LYS A 1 233 ? 0.414 -34.651 3.250 1.00 33.78 233 LYS A CA 1
ATOM 1954 C C . LYS A 1 233 ? 0.793 -34.361 1.794 1.00 33.78 233 LYS A C 1
ATOM 1956 O O . LYS A 1 233 ? -0.006 -34.383 0.868 1.00 33.78 233 LYS A O 1
ATOM 1961 N N . VAL A 1 234 ? 2.102 -34.225 1.609 1.00 39.31 234 VAL A N 1
ATOM 1962 C CA . VAL A 1 234 ? 2.771 -34.466 0.332 1.00 39.31 234 VAL A CA 1
ATOM 1963 C C . VAL A 1 234 ? 2.454 -35.899 -0.092 1.00 39.31 234 VAL A C 1
ATOM 1965 O O . VAL A 1 234 ? 2.993 -36.836 0.491 1.00 39.31 234 VAL A O 1
ATOM 1968 N N . GLU A 1 235 ? 1.581 -36.074 -1.080 1.00 41.12 235 GLU A N 1
ATOM 1969 C CA . GLU A 1 235 ? 1.499 -37.333 -1.816 1.00 41.12 235 GLU A CA 1
ATOM 1970 C C . GLU A 1 235 ? 2.880 -37.586 -2.431 1.00 41.12 235 GLU A C 1
ATOM 1972 O O . GLU A 1 235 ? 3.350 -36.847 -3.304 1.00 41.12 235 GLU A O 1
ATOM 1977 N N . ALA A 1 236 ? 3.585 -38.579 -1.893 1.00 39.75 236 ALA A N 1
ATOM 1978 C CA . ALA A 1 236 ? 4.805 -39.082 -2.488 1.00 39.75 236 ALA A CA 1
ATOM 1979 C C . ALA A 1 236 ? 4.412 -39.757 -3.807 1.00 39.75 236 ALA A C 1
ATOM 1981 O O . ALA A 1 236 ? 3.768 -40.801 -3.814 1.00 39.75 236 ALA A O 1
ATOM 1982 N N . TYR A 1 237 ? 4.755 -39.126 -4.928 1.00 45.81 237 TYR A N 1
ATOM 1983 C CA . TYR A 1 237 ? 4.706 -39.779 -6.231 1.00 45.81 237 TYR A CA 1
ATOM 1984 C C . TYR A 1 237 ? 5.777 -40.877 -6.249 1.00 45.81 237 TYR A C 1
ATOM 1986 O O . TYR A 1 237 ? 6.942 -40.606 -6.534 1.00 45.81 237 TYR A O 1
ATOM 1994 N N . GLU A 1 238 ? 5.389 -42.105 -5.916 1.00 39.72 238 GLU A N 1
ATOM 1995 C CA . GLU A 1 238 ? 6.212 -43.300 -6.101 1.00 39.72 238 GLU A CA 1
ATOM 1996 C C . GLU A 1 238 ? 5.883 -43.910 -7.471 1.00 39.72 238 GLU A C 1
ATOM 1998 O O . GLU A 1 238 ? 4.945 -44.688 -7.621 1.00 39.72 238 GLU A O 1
ATOM 2003 N N . GLY A 1 239 ? 6.616 -43.490 -8.509 1.00 49.28 239 GLY A N 1
ATOM 2004 C CA . GLY A 1 239 ? 6.506 -44.065 -9.852 1.00 49.28 239 GLY A CA 1
ATOM 2005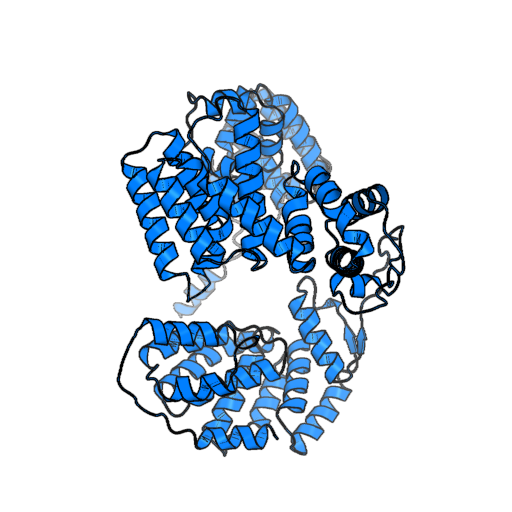 C C . GLY A 1 239 ? 7.158 -43.230 -10.957 1.00 49.28 239 GLY A C 1
ATOM 2006 O O . GLY A 1 239 ? 7.360 -42.018 -10.825 1.00 49.28 239 GLY A O 1
ATOM 2007 N N . SER A 1 240 ? 7.479 -43.885 -12.077 1.00 54.88 240 SER A N 1
ATOM 2008 C CA . SER A 1 240 ? 7.915 -43.216 -13.304 1.00 54.88 240 SER A CA 1
ATOM 2009 C C . SER A 1 240 ? 6.753 -42.417 -13.902 1.00 54.88 240 SER A C 1
ATOM 2011 O O . SER A 1 240 ? 5.706 -42.983 -14.208 1.00 54.88 240 SER A O 1
ATOM 2013 N N . LEU A 1 241 ? 6.937 -41.113 -14.084 1.00 63.91 241 LEU A N 1
ATOM 2014 C CA . LEU A 1 241 ? 5.905 -40.196 -14.564 1.00 63.91 241 LEU A CA 1
ATOM 2015 C C . LEU A 1 241 ? 5.910 -40.109 -16.093 1.00 63.91 241 LEU A C 1
ATOM 2017 O O . LEU A 1 241 ? 6.925 -39.755 -16.701 1.00 63.91 241 LEU A O 1
ATOM 2021 N N . GLY A 1 242 ? 4.764 -40.352 -16.735 1.00 70.44 242 GLY A N 1
ATOM 2022 C CA . GLY A 1 242 ? 4.624 -40.167 -18.177 1.00 70.44 242 GLY A CA 1
ATOM 2023 C C . GLY A 1 242 ? 4.694 -38.686 -18.573 1.00 70.44 242 GLY A C 1
ATOM 2024 O O . GLY A 1 242 ? 4.078 -37.828 -17.943 1.00 70.44 242 GLY A O 1
ATOM 2025 N N . GLN A 1 243 ? 5.386 -38.344 -19.670 1.00 76.88 243 GLN A N 1
ATOM 2026 C CA . GLN A 1 243 ? 5.508 -36.944 -20.130 1.00 76.88 243 GLN A CA 1
ATOM 2027 C C . GLN A 1 243 ? 4.139 -36.258 -20.324 1.00 76.88 243 GLN A C 1
ATOM 2029 O O . GLN A 1 243 ? 3.996 -35.073 -20.024 1.00 76.88 243 GLN A O 1
ATOM 2034 N N . LYS A 1 244 ? 3.127 -36.986 -20.822 1.00 77.44 244 LYS A N 1
ATOM 2035 C CA . LYS A 1 244 ? 1.765 -36.456 -21.015 1.00 77.44 244 LYS A CA 1
ATOM 2036 C C . LYS A 1 244 ? 1.096 -36.096 -19.686 1.00 77.44 244 LYS A C 1
ATOM 2038 O O . LYS A 1 244 ? 0.534 -35.011 -19.576 1.00 77.44 244 LYS A O 1
ATOM 2043 N N . GLU A 1 245 ? 1.224 -36.958 -18.684 1.00 78.19 245 GLU A N 1
ATOM 2044 C CA . GLU A 1 245 ? 0.653 -36.764 -17.347 1.00 78.19 245 GLU A CA 1
ATOM 2045 C C . GLU A 1 245 ? 1.281 -35.553 -16.660 1.00 78.19 245 GLU A C 1
ATOM 2047 O O . GLU A 1 245 ? 0.571 -34.696 -16.141 1.00 78.19 245 GLU A O 1
ATOM 2052 N N . VAL A 1 246 ? 2.607 -35.407 -16.758 1.00 79.25 246 VAL A N 1
ATOM 2053 C CA . VAL A 1 246 ? 3.319 -34.247 -16.203 1.00 79.25 246 VAL A CA 1
ATOM 2054 C C . VAL A 1 246 ? 2.888 -32.947 -16.879 1.00 79.25 246 VAL A C 1
ATOM 2056 O O . VAL A 1 246 ? 2.671 -31.935 -16.213 1.00 79.25 246 VAL A O 1
ATOM 2059 N N . VAL A 1 247 ? 2.733 -32.954 -18.205 1.00 81.56 247 VAL A N 1
ATOM 2060 C CA . VAL A 1 247 ? 2.270 -31.778 -18.953 1.00 81.56 247 VAL A CA 1
ATOM 2061 C C . VAL A 1 247 ? 0.843 -31.400 -18.552 1.00 81.56 247 VAL A C 1
ATOM 2063 O O . VAL A 1 247 ? 0.564 -30.221 -18.340 1.00 81.56 247 VAL A O 1
ATOM 2066 N N . GLU A 1 248 ? -0.069 -32.361 -18.422 1.00 81.38 248 GLU A N 1
ATOM 2067 C CA . GLU A 1 248 ? -1.432 -32.076 -17.964 1.00 81.38 248 GLU A CA 1
ATOM 2068 C C . GLU A 1 248 ? -1.468 -31.589 -16.516 1.00 81.38 248 GLU A C 1
ATOM 2070 O O . GLU A 1 248 ? -2.181 -30.631 -16.211 1.00 81.38 248 GLU A O 1
ATOM 2075 N N . PHE A 1 249 ? -0.651 -32.180 -15.646 1.00 80.38 249 PHE A N 1
ATOM 2076 C CA . PHE A 1 249 ? -0.526 -31.758 -14.259 1.00 80.38 249 PHE A CA 1
ATOM 2077 C C . PHE A 1 249 ? -0.056 -30.305 -14.154 1.00 80.38 249 PHE A C 1
ATOM 2079 O O . PHE A 1 249 ? -0.672 -29.518 -13.434 1.00 80.38 249 PHE A O 1
ATOM 2086 N N . ILE A 1 250 ? 0.985 -29.921 -14.904 1.00 82.12 250 ILE A N 1
ATOM 2087 C CA . ILE A 1 250 ? 1.479 -28.538 -14.941 1.00 82.12 250 ILE A CA 1
ATOM 2088 C C . ILE A 1 250 ? 0.383 -27.602 -15.453 1.00 82.12 250 ILE A C 1
ATOM 2090 O O . ILE A 1 250 ? 0.122 -26.579 -14.830 1.00 82.12 250 ILE A O 1
ATOM 2094 N N . LYS A 1 251 ? -0.320 -27.953 -16.537 1.00 83.00 251 LYS A N 1
ATOM 2095 C CA . LYS A 1 251 ? -1.407 -27.111 -17.066 1.00 83.00 251 LYS A CA 1
ATOM 2096 C C . LYS A 1 251 ? -2.526 -26.872 -16.053 1.00 83.00 251 LYS A C 1
ATOM 2098 O O . LYS A 1 251 ? -3.051 -25.766 -16.008 1.00 83.00 251 LYS A O 1
ATOM 2103 N N . ARG A 1 252 ? -2.883 -27.883 -15.256 1.00 80.62 252 ARG A N 1
ATOM 2104 C CA . ARG A 1 252 ? -3.948 -27.788 -14.243 1.00 80.62 252 ARG A CA 1
ATOM 2105 C C . ARG A 1 252 ? -3.503 -27.061 -12.970 1.00 80.62 252 ARG A C 1
ATOM 2107 O O . ARG A 1 252 ? -4.346 -26.496 -12.287 1.00 80.62 252 ARG A O 1
ATOM 2114 N N . ASN A 1 253 ? -2.204 -27.067 -12.654 1.00 80.81 253 ASN A N 1
ATOM 2115 C CA . ASN A 1 253 ? -1.693 -26.640 -11.345 1.00 80.81 253 ASN A CA 1
ATOM 2116 C C . ASN A 1 253 ? -0.560 -25.593 -11.409 1.00 80.81 253 ASN A C 1
ATOM 2118 O O . ASN A 1 253 ? 0.138 -25.405 -10.420 1.00 80.81 253 ASN A O 1
ATOM 2122 N N . TYR A 1 254 ? -0.341 -24.898 -12.532 1.00 80.06 254 TYR A N 1
ATOM 2123 C CA . TYR A 1 254 ? 0.803 -23.975 -12.686 1.00 80.06 254 TYR A CA 1
ATOM 2124 C C . TYR A 1 254 ? 0.824 -22.791 -11.700 1.00 80.06 254 TYR A C 1
ATOM 2126 O O . TYR A 1 254 ? 1.897 -22.254 -11.440 1.00 80.06 254 TYR A O 1
ATOM 2134 N N . ASN A 1 255 ? -0.327 -22.415 -11.129 1.00 77.88 255 ASN A N 1
ATOM 2135 C CA . ASN A 1 255 ? -0.437 -21.385 -10.085 1.00 77.88 255 ASN A CA 1
ATOM 2136 C C . ASN A 1 255 ? -0.318 -21.945 -8.651 1.00 77.88 255 ASN A C 1
ATOM 2138 O O . ASN A 1 255 ? -0.245 -21.174 -7.699 1.00 77.88 255 ASN A O 1
ATOM 2142 N N . ASP A 1 256 ? -0.296 -23.269 -8.477 1.00 77.88 256 ASP A N 1
ATOM 2143 C CA . ASP A 1 256 ? -0.242 -23.939 -7.175 1.00 77.88 256 ASP A CA 1
ATOM 2144 C C . ASP A 1 256 ? 1.211 -24.319 -6.840 1.00 77.88 256 ASP A C 1
ATOM 2146 O O . ASP A 1 256 ? 1.726 -25.369 -7.236 1.00 77.88 256 ASP A O 1
ATOM 2150 N N . SER A 1 257 ? 1.908 -23.431 -6.120 1.00 76.44 257 SER A N 1
ATOM 2151 C CA . SER A 1 257 ? 3.339 -23.589 -5.815 1.00 76.44 257 SER A CA 1
ATOM 2152 C C . SER A 1 257 ? 3.660 -24.893 -5.072 1.00 76.44 257 SER A C 1
ATOM 2154 O O . SER A 1 257 ? 4.722 -25.475 -5.313 1.00 76.44 257 SER A O 1
ATOM 2156 N N . SER A 1 258 ? 2.753 -25.373 -4.214 1.00 74.88 258 SER A N 1
ATOM 2157 C CA . SER A 1 258 ? 2.933 -26.590 -3.407 1.00 74.88 258 SER A CA 1
ATOM 2158 C C . SER A 1 258 ? 2.867 -27.855 -4.268 1.00 74.88 258 SER A C 1
ATOM 2160 O O . SER A 1 258 ? 3.732 -28.739 -4.193 1.00 74.88 258 SER A O 1
ATOM 2162 N N . LYS A 1 259 ? 1.890 -27.922 -5.178 1.00 77.38 259 LYS A N 1
ATOM 2163 C CA . LYS A 1 259 ? 1.791 -29.024 -6.144 1.00 77.38 259 LYS A CA 1
ATOM 2164 C C . LYS A 1 259 ? 2.967 -29.046 -7.108 1.00 77.38 259 LYS A C 1
ATOM 2166 O O . LYS A 1 259 ? 3.510 -30.115 -7.389 1.00 77.38 259 LYS A O 1
ATOM 2171 N N . ILE A 1 260 ? 3.415 -27.877 -7.564 1.00 82.56 260 ILE A N 1
ATOM 2172 C CA . ILE A 1 260 ? 4.613 -27.769 -8.403 1.00 82.56 260 ILE A CA 1
ATOM 2173 C C . ILE A 1 260 ? 5.875 -28.204 -7.640 1.00 82.56 260 ILE A C 1
ATOM 2175 O O . ILE A 1 260 ? 6.740 -28.849 -8.228 1.00 82.56 260 ILE A O 1
ATOM 2179 N N . GLU A 1 261 ? 5.994 -27.931 -6.338 1.00 77.69 261 GLU A N 1
ATOM 2180 C CA . GLU A 1 261 ? 7.108 -28.431 -5.511 1.00 77.69 261 GLU A CA 1
ATOM 2181 C C . GLU A 1 261 ? 7.102 -29.945 -5.344 1.00 77.69 261 GLU A C 1
ATOM 2183 O O . GLU A 1 261 ? 8.157 -30.584 -5.369 1.00 77.69 261 GLU A O 1
ATOM 2188 N N . SER A 1 262 ? 5.921 -30.531 -5.197 1.00 76.38 262 SER A N 1
ATOM 2189 C CA . SER A 1 262 ? 5.755 -31.982 -5.114 1.00 76.38 262 SER A CA 1
ATOM 2190 C C . SER A 1 262 ? 6.119 -32.649 -6.443 1.00 76.38 262 SER A C 1
ATOM 2192 O O . SER A 1 262 ? 6.926 -33.578 -6.457 1.00 76.38 262 SER A O 1
ATOM 2194 N N . LEU A 1 263 ? 5.681 -32.076 -7.570 1.00 81.06 263 LEU A N 1
ATOM 2195 C CA . LEU A 1 263 ? 6.123 -32.499 -8.899 1.00 81.06 263 LEU A CA 1
ATOM 2196 C C . LEU A 1 263 ? 7.644 -32.359 -9.070 1.00 81.06 263 LEU A C 1
ATOM 2198 O O . LEU A 1 263 ? 8.294 -33.267 -9.577 1.00 81.06 263 LEU A O 1
ATOM 2202 N N . CYS A 1 264 ? 8.243 -31.249 -8.626 1.00 80.00 264 CYS A N 1
ATOM 2203 C CA . CYS A 1 264 ? 9.694 -31.056 -8.705 1.00 80.00 264 CYS A CA 1
ATOM 2204 C C . CYS A 1 264 ? 10.465 -32.128 -7.923 1.00 80.00 264 CYS A C 1
ATOM 2206 O O . CYS A 1 264 ? 11.545 -32.524 -8.354 1.00 80.00 264 CYS A O 1
ATOM 2208 N N . ARG A 1 265 ? 9.938 -32.591 -6.782 1.00 79.62 265 ARG A N 1
ATOM 2209 C CA . ARG A 1 265 ? 10.531 -33.695 -6.013 1.00 79.62 265 ARG A CA 1
ATOM 2210 C C . ARG A 1 265 ? 10.427 -35.018 -6.768 1.00 79.62 265 ARG A C 1
ATOM 2212 O O . ARG A 1 265 ? 11.435 -35.703 -6.881 1.00 79.62 265 ARG A O 1
ATOM 2219 N N . ALA A 1 266 ? 9.277 -35.306 -7.371 1.00 75.31 266 ALA A N 1
ATOM 2220 C CA . ALA A 1 266 ? 9.088 -36.500 -8.195 1.00 75.31 266 ALA A CA 1
ATOM 2221 C C . ALA A 1 266 ? 9.992 -36.510 -9.449 1.00 75.31 266 ALA A C 1
ATOM 2223 O O . ALA A 1 266 ? 10.577 -37.525 -9.823 1.00 75.31 266 ALA A O 1
ATOM 2224 N N . LEU A 1 267 ? 10.187 -35.352 -10.085 1.00 76.19 267 LEU A N 1
ATOM 2225 C CA . LEU A 1 267 ? 11.043 -35.212 -11.269 1.00 76.19 267 LEU A CA 1
ATOM 2226 C C . LEU A 1 267 ? 12.553 -35.282 -10.967 1.00 76.19 267 LEU A C 1
ATOM 2228 O O . LEU A 1 267 ? 13.346 -35.346 -11.905 1.00 76.19 267 LEU A O 1
ATOM 2232 N N . LYS A 1 268 ? 12.974 -35.280 -9.691 1.00 76.50 268 LYS A N 1
ATOM 2233 C CA . LYS A 1 268 ? 14.386 -35.486 -9.308 1.00 76.50 268 LYS A CA 1
ATOM 2234 C C . LYS A 1 268 ? 14.842 -36.940 -9.455 1.00 76.50 268 LYS A C 1
ATOM 2236 O O . LYS A 1 268 ? 16.049 -37.172 -9.495 1.00 76.50 268 LYS A O 1
ATOM 2241 N N . HIS A 1 269 ? 13.920 -37.903 -9.514 1.00 75.56 269 HIS A N 1
ATOM 2242 C CA . HIS A 1 269 ? 14.269 -39.311 -9.695 1.00 75.56 269 HIS A CA 1
ATOM 2243 C C . HIS A 1 269 ? 14.893 -39.541 -11.079 1.00 75.56 269 HIS A C 1
ATOM 2245 O O . HIS A 1 269 ? 14.410 -39.028 -12.090 1.00 75.56 269 HIS A O 1
ATOM 2251 N N . THR A 1 270 ? 15.972 -40.324 -11.129 1.00 66.50 270 THR A N 1
ATOM 2252 C CA . THR A 1 270 ? 16.784 -40.572 -12.336 1.00 66.50 270 THR A CA 1
ATOM 2253 C C . THR A 1 270 ? 15.976 -41.130 -13.506 1.00 66.50 270 THR A C 1
ATOM 2255 O O . THR A 1 270 ? 16.240 -40.791 -14.660 1.00 66.50 270 THR A O 1
ATOM 2258 N N . GLU A 1 271 ? 14.955 -41.929 -13.206 1.00 70.00 271 GLU A N 1
ATOM 2259 C CA . GLU A 1 271 ? 14.016 -42.526 -14.162 1.00 70.00 271 GLU A CA 1
ATOM 2260 C C . GLU A 1 271 ? 13.209 -41.468 -14.934 1.00 70.00 271 GLU A C 1
ATOM 2262 O O . GLU A 1 271 ? 12.901 -41.645 -16.114 1.00 70.00 271 GLU A O 1
ATOM 2267 N N . ASN A 1 272 ? 12.957 -40.313 -14.311 1.00 71.31 272 ASN A N 1
ATOM 2268 C CA . ASN A 1 272 ? 12.165 -39.223 -14.873 1.00 71.31 272 ASN A CA 1
ATOM 2269 C C . ASN A 1 272 ? 13.009 -38.213 -15.672 1.00 71.31 272 ASN A C 1
ATOM 2271 O O . ASN A 1 272 ? 12.456 -37.360 -16.365 1.00 71.31 272 ASN A O 1
ATOM 2275 N N . PHE A 1 273 ? 14.347 -38.303 -15.669 1.00 72.94 273 PHE A N 1
ATOM 2276 C CA . PHE A 1 273 ? 15.187 -37.322 -16.372 1.00 72.94 273 PHE A CA 1
ATOM 2277 C C . PHE A 1 273 ? 14.965 -37.281 -17.889 1.00 72.94 273 PHE A C 1
ATOM 2279 O O . PHE A 1 273 ? 15.140 -36.230 -18.511 1.00 72.94 273 PHE A O 1
ATOM 2286 N N . ARG A 1 274 ? 14.535 -38.395 -18.493 1.00 72.75 274 ARG A N 1
ATOM 2287 C CA . ARG A 1 274 ? 14.261 -38.477 -19.936 1.00 72.75 274 ARG A CA 1
ATOM 2288 C C . ARG A 1 274 ? 13.036 -37.659 -20.365 1.00 72.75 274 ARG A C 1
ATOM 2290 O O . ARG A 1 274 ? 12.956 -37.281 -21.530 1.00 72.75 274 ARG A O 1
ATOM 2297 N N . THR A 1 275 ? 12.110 -37.343 -19.455 1.00 74.62 275 THR A N 1
ATOM 2298 C CA . THR A 1 275 ? 10.878 -36.599 -19.782 1.00 74.62 275 THR A CA 1
ATOM 2299 C C . THR A 1 275 ? 11.069 -35.080 -19.745 1.00 74.62 275 THR A C 1
ATOM 2301 O O . THR A 1 275 ? 10.329 -34.345 -20.402 1.00 74.62 275 THR A O 1
ATOM 2304 N N . ILE A 1 276 ? 12.107 -34.596 -19.053 1.00 78.06 276 ILE A N 1
ATOM 2305 C CA . ILE A 1 276 ? 12.386 -33.167 -18.837 1.00 78.06 276 ILE A CA 1
ATOM 2306 C C . ILE A 1 276 ? 12.557 -32.375 -20.142 1.00 78.06 276 ILE A C 1
ATOM 2308 O O . ILE A 1 276 ? 11.893 -31.344 -20.275 1.00 78.06 276 ILE A O 1
ATOM 2312 N N . PRO A 1 277 ? 13.369 -32.803 -21.134 1.00 80.44 277 PRO A N 1
ATOM 2313 C CA . PRO A 1 277 ? 13.488 -32.060 -22.392 1.00 80.44 277 PRO A CA 1
ATOM 2314 C C . PRO A 1 277 ? 12.145 -31.925 -23.119 1.00 80.44 277 PRO A C 1
ATOM 2316 O O . PRO A 1 277 ? 11.854 -30.890 -23.717 1.00 80.44 277 PRO A O 1
ATOM 2319 N N . GLY A 1 278 ? 11.298 -32.954 -23.024 1.00 80.75 278 GLY A N 1
ATOM 2320 C CA . GLY A 1 278 ? 9.952 -32.952 -23.583 1.00 80.75 278 GLY A CA 1
ATOM 2321 C C . GLY A 1 278 ? 8.999 -31.988 -22.868 1.00 80.75 278 GLY A C 1
ATOM 2322 O O . GLY A 1 278 ? 8.186 -31.337 -23.524 1.00 80.75 278 GLY A O 1
ATOM 2323 N N . ILE A 1 279 ? 9.120 -31.850 -21.543 1.00 83.00 279 ILE A N 1
ATOM 2324 C CA . ILE A 1 279 ? 8.365 -30.874 -20.740 1.00 83.00 279 ILE A CA 1
ATOM 2325 C C . ILE A 1 279 ? 8.795 -29.447 -21.104 1.00 83.00 279 ILE A C 1
ATOM 2327 O O . ILE A 1 279 ? 7.948 -28.610 -21.413 1.00 83.00 279 ILE A O 1
ATOM 2331 N N . ILE A 1 280 ? 10.106 -29.182 -21.144 1.00 82.94 280 ILE A N 1
ATOM 2332 C CA . ILE A 1 280 ? 10.653 -27.863 -21.493 1.00 82.94 280 ILE A CA 1
ATOM 2333 C C . ILE A 1 280 ? 10.210 -27.463 -22.902 1.00 82.94 280 ILE A C 1
ATOM 2335 O O . ILE A 1 280 ? 9.630 -26.395 -23.080 1.00 82.94 280 ILE A O 1
ATOM 2339 N N . ASN A 1 281 ? 10.386 -28.335 -23.900 1.00 82.06 281 ASN A N 1
ATOM 2340 C CA . ASN A 1 281 ? 9.980 -28.043 -25.277 1.00 82.06 281 ASN A CA 1
ATOM 2341 C C . ASN A 1 281 ? 8.473 -27.806 -25.431 1.00 82.06 281 ASN A C 1
ATOM 2343 O O . ASN A 1 281 ? 8.070 -27.057 -26.319 1.00 82.06 281 ASN A O 1
ATOM 2347 N N . LYS A 1 282 ? 7.639 -28.409 -24.576 1.00 85.00 282 LYS A N 1
ATOM 2348 C CA . LYS A 1 282 ? 6.188 -28.215 -24.633 1.00 85.00 282 LYS A CA 1
ATOM 2349 C C . LYS A 1 282 ? 5.746 -26.849 -24.110 1.00 85.00 282 LYS A C 1
ATOM 2351 O O . LYS A 1 282 ? 4.756 -26.317 -24.605 1.00 85.00 282 LYS A O 1
ATOM 2356 N N . PHE A 1 283 ? 6.456 -26.301 -23.125 1.00 86.06 283 PHE A N 1
ATOM 2357 C CA . PHE A 1 283 ? 6.071 -25.064 -22.441 1.00 86.06 283 PHE A CA 1
ATOM 2358 C C . PHE A 1 283 ? 6.934 -23.849 -22.798 1.00 86.06 283 PHE A C 1
ATOM 2360 O O . PHE A 1 283 ? 6.510 -22.729 -22.535 1.00 86.06 283 PHE A O 1
ATOM 2367 N N . LYS A 1 284 ? 8.092 -24.029 -23.449 1.00 80.12 284 LYS A N 1
ATOM 2368 C CA . LYS A 1 284 ? 9.018 -22.936 -23.811 1.00 80.12 284 LYS A CA 1
ATOM 2369 C C . LYS A 1 284 ? 8.432 -21.855 -24.725 1.00 80.12 284 LYS A C 1
ATOM 2371 O O . LYS A 1 284 ? 9.047 -20.816 -24.872 1.00 80.12 284 LYS A O 1
ATOM 2376 N N . ALA A 1 285 ? 7.291 -22.106 -25.365 1.00 79.12 285 ALA A N 1
ATOM 2377 C CA . ALA A 1 285 ? 6.612 -21.130 -26.217 1.00 79.12 285 ALA A CA 1
ATOM 2378 C C . ALA A 1 285 ? 5.584 -20.274 -25.454 1.00 79.12 285 ALA A C 1
ATOM 2380 O O . ALA A 1 285 ? 4.980 -19.379 -26.037 1.00 79.12 285 ALA A O 1
ATOM 2381 N N . ASN A 1 286 ? 5.331 -20.565 -24.173 1.00 81.25 286 ASN A N 1
ATOM 2382 C CA . ASN A 1 286 ? 4.327 -19.871 -23.377 1.00 81.25 286 ASN A CA 1
ATOM 2383 C C . ASN A 1 286 ? 4.942 -19.338 -22.075 1.00 81.25 286 ASN A C 1
ATOM 2385 O O . ASN A 1 286 ? 5.227 -20.083 -21.135 1.00 81.25 286 ASN A O 1
ATOM 2389 N N . ILE A 1 287 ? 5.081 -18.012 -22.039 1.00 78.88 287 ILE A N 1
ATOM 2390 C CA . ILE A 1 287 ? 5.726 -17.237 -20.974 1.00 78.88 287 ILE A CA 1
ATOM 2391 C C . ILE A 1 287 ? 5.075 -17.480 -19.603 1.00 78.88 287 ILE A C 1
ATOM 2393 O O . ILE A 1 287 ? 5.768 -17.455 -18.585 1.00 78.88 287 ILE A O 1
ATOM 2397 N N . CYS A 1 288 ? 3.774 -17.797 -19.547 1.00 79.62 288 CYS A N 1
ATOM 2398 C CA . CYS A 1 288 ? 3.063 -18.058 -18.290 1.00 79.62 288 CYS A CA 1
ATOM 2399 C C . CYS A 1 288 ? 3.643 -19.241 -17.500 1.00 79.62 288 CYS A C 1
ATOM 2401 O O . CYS A 1 288 ? 3.488 -19.299 -16.282 1.00 79.62 288 CYS A O 1
ATOM 2403 N N . TYR A 1 289 ? 4.327 -20.176 -18.167 1.00 86.44 289 TYR A N 1
ATOM 2404 C CA . TYR A 1 289 ? 4.916 -21.348 -17.520 1.00 86.44 289 TYR A CA 1
ATOM 2405 C C . TYR A 1 289 ? 6.395 -21.171 -17.159 1.00 86.44 289 TYR A C 1
ATOM 2407 O O . TYR A 1 289 ? 6.978 -22.079 -16.568 1.00 86.44 289 TYR A O 1
ATOM 2415 N N . TYR A 1 290 ? 7.029 -20.038 -17.474 1.00 87.25 290 TYR A N 1
ATOM 2416 C CA . TYR A 1 290 ? 8.469 -19.863 -17.244 1.00 87.25 290 TYR A CA 1
ATOM 2417 C C . TYR A 1 290 ? 8.883 -19.913 -15.770 1.00 87.25 290 TYR A C 1
ATOM 2419 O O . TYR A 1 290 ? 9.889 -20.565 -15.493 1.00 87.25 290 TYR A O 1
ATOM 2427 N N . PRO A 1 291 ? 8.123 -19.356 -14.804 1.00 86.75 291 PRO A N 1
ATOM 2428 C CA . PRO A 1 291 ? 8.444 -19.534 -13.387 1.00 86.75 291 PRO A CA 1
ATOM 2429 C C . PRO A 1 291 ? 8.431 -21.011 -12.963 1.00 86.75 291 PRO A C 1
ATOM 2431 O O . PRO A 1 291 ? 9.316 -21.466 -12.237 1.00 86.75 291 PRO A O 1
ATOM 2434 N N . VAL A 1 292 ? 7.466 -21.789 -13.469 1.00 87.31 292 VAL A N 1
ATOM 2435 C CA . VAL A 1 292 ? 7.358 -23.234 -13.212 1.00 87.31 292 VAL A CA 1
ATOM 2436 C C . VAL A 1 292 ? 8.518 -23.989 -13.860 1.00 87.31 292 VAL A C 1
ATOM 2438 O O . VAL A 1 292 ? 9.160 -24.807 -13.203 1.00 87.31 292 VAL A O 1
ATOM 2441 N N . LEU A 1 293 ? 8.840 -23.685 -15.121 1.00 88.44 293 LEU A N 1
ATOM 2442 C CA . LEU A 1 293 ? 9.979 -24.277 -15.825 1.00 88.44 293 LEU A CA 1
ATOM 2443 C C . LEU A 1 293 ? 11.299 -23.972 -15.120 1.00 88.44 293 LEU A C 1
ATOM 2445 O O . LEU A 1 293 ? 12.091 -24.885 -14.903 1.00 88.44 293 LEU A O 1
ATOM 2449 N N . ALA A 1 294 ? 11.527 -22.723 -14.715 1.00 89.00 294 ALA A N 1
ATOM 2450 C CA . ALA A 1 294 ? 12.736 -22.325 -14.008 1.00 89.00 294 ALA A CA 1
ATOM 2451 C C . ALA A 1 294 ? 12.875 -23.058 -12.665 1.00 89.00 294 ALA A C 1
ATOM 2453 O O . ALA A 1 294 ? 13.962 -23.534 -12.329 1.00 89.00 294 ALA A O 1
ATOM 2454 N N . LYS A 1 295 ? 11.766 -23.240 -11.935 1.00 87.81 295 LYS A N 1
ATOM 2455 C CA . LYS A 1 295 ? 11.719 -24.018 -10.690 1.00 87.81 295 LYS A CA 1
ATOM 2456 C C . LYS A 1 295 ? 12.017 -25.505 -10.920 1.00 87.81 295 LYS A C 1
ATOM 2458 O O . LYS A 1 295 ? 12.791 -26.086 -10.159 1.00 87.81 295 LYS A O 1
ATOM 2463 N N . ILE A 1 296 ? 11.474 -26.112 -11.981 1.00 86.12 296 ILE A N 1
ATOM 2464 C CA . ILE A 1 296 ? 11.785 -27.499 -12.376 1.00 86.12 296 ILE A CA 1
ATOM 2465 C C . ILE A 1 296 ? 13.273 -27.623 -12.731 1.00 86.12 296 ILE A C 1
ATOM 2467 O O . ILE A 1 296 ? 13.975 -28.441 -12.141 1.00 86.12 296 ILE A O 1
ATOM 2471 N N . ILE A 1 297 ? 13.778 -26.770 -13.629 1.00 87.50 297 ILE A N 1
ATOM 2472 C CA . ILE A 1 297 ? 15.175 -26.770 -14.097 1.00 87.50 297 ILE A CA 1
ATOM 2473 C C . ILE A 1 297 ? 16.152 -26.565 -12.931 1.00 87.50 297 ILE A C 1
ATOM 2475 O O . ILE A 1 297 ? 17.176 -27.240 -12.852 1.00 87.50 297 ILE A O 1
ATOM 2479 N N . LYS A 1 298 ? 15.840 -25.683 -11.977 1.00 87.94 298 LYS A N 1
ATOM 2480 C CA . LYS A 1 298 ? 16.669 -25.490 -10.780 1.00 87.94 298 LYS A CA 1
ATOM 2481 C C . LYS A 1 298 ? 16.728 -26.750 -9.910 1.00 87.94 298 LYS A C 1
ATOM 2483 O O . LYS A 1 298 ? 17.780 -27.061 -9.350 1.00 87.94 298 LYS A O 1
ATOM 2488 N N . ASN A 1 299 ? 15.611 -27.463 -9.785 1.00 83.31 299 ASN A N 1
ATOM 2489 C CA . ASN A 1 299 ? 15.473 -28.595 -8.873 1.00 83.31 299 ASN A CA 1
ATOM 2490 C C . ASN A 1 299 ? 16.055 -29.907 -9.410 1.00 83.31 299 ASN A C 1
ATOM 2492 O O . ASN A 1 299 ? 16.460 -30.744 -8.613 1.00 83.31 299 ASN A O 1
ATOM 2496 N N . ILE A 1 300 ? 16.185 -30.082 -10.721 1.00 80.12 300 ILE A N 1
ATOM 2497 C CA . ILE A 1 300 ? 16.720 -31.315 -11.339 1.00 80.12 300 ILE A CA 1
ATOM 2498 C C . ILE A 1 300 ? 18.258 -31.446 -11.242 1.00 80.12 300 ILE A C 1
ATOM 2500 O O . ILE A 1 300 ? 18.855 -32.354 -11.816 1.00 80.12 300 ILE A O 1
ATOM 2504 N N . GLY A 1 301 ? 18.931 -30.543 -10.518 1.00 79.06 301 GLY A N 1
ATOM 2505 C CA . GLY A 1 301 ? 20.341 -30.682 -10.147 1.00 79.06 301 GLY A CA 1
ATOM 2506 C C . GLY A 1 301 ? 21.321 -30.503 -11.313 1.00 79.06 301 GLY A C 1
ATOM 2507 O O . GLY A 1 301 ? 21.337 -29.466 -11.977 1.00 79.06 301 GLY A O 1
ATOM 2508 N N . THR A 1 302 ? 22.197 -31.487 -11.537 1.00 80.81 302 THR A N 1
ATOM 2509 C CA . THR A 1 302 ? 23.289 -31.415 -12.530 1.00 80.81 302 THR A CA 1
ATOM 2510 C C . THR A 1 302 ? 22.783 -31.314 -13.969 1.00 80.81 302 THR A C 1
ATOM 2512 O O . THR A 1 302 ? 23.365 -30.578 -14.765 1.00 80.81 302 THR A O 1
ATOM 2515 N N . ALA A 1 303 ? 21.680 -31.992 -14.300 1.00 76.94 303 ALA A N 1
ATOM 2516 C CA . ALA A 1 303 ? 21.031 -31.889 -15.607 1.00 76.94 303 ALA A CA 1
ATOM 2517 C C . ALA A 1 303 ? 20.507 -30.467 -15.865 1.00 76.94 303 ALA A C 1
ATOM 2519 O O . ALA A 1 303 ? 20.703 -29.919 -16.948 1.00 76.94 303 ALA A O 1
ATOM 2520 N N . GLY A 1 304 ? 19.929 -29.845 -14.835 1.00 83.50 304 GLY A N 1
ATOM 2521 C CA . GLY A 1 304 ? 19.485 -28.454 -14.869 1.00 83.50 304 GLY A CA 1
ATOM 2522 C C . GLY A 1 304 ? 20.632 -27.484 -15.095 1.00 83.50 304 GLY A C 1
ATOM 2523 O O . GLY A 1 304 ? 20.556 -26.654 -15.990 1.00 83.50 304 GLY A O 1
ATOM 2524 N N . LYS A 1 305 ? 21.746 -27.653 -14.369 1.00 85.69 305 LYS A N 1
ATOM 2525 C CA . LYS A 1 305 ? 22.961 -26.846 -14.582 1.00 85.69 305 LYS A CA 1
ATOM 2526 C C . LYS A 1 305 ? 23.488 -26.951 -16.017 1.00 85.69 305 LYS A C 1
ATOM 2528 O O . LYS A 1 305 ? 23.842 -25.931 -16.596 1.00 85.69 305 LYS A O 1
ATOM 2533 N N . LYS A 1 306 ? 23.509 -28.156 -16.605 1.00 85.31 306 LYS A N 1
ATOM 2534 C CA . LYS A 1 306 ? 23.911 -28.359 -18.011 1.00 85.31 306 LYS A CA 1
ATOM 2535 C C . LYS A 1 306 ? 22.963 -27.658 -18.986 1.00 85.31 306 LYS A C 1
ATOM 2537 O O . LYS A 1 306 ? 23.432 -27.053 -19.942 1.00 85.31 306 LYS A O 1
ATOM 2542 N N . PHE A 1 307 ? 21.653 -27.734 -18.749 1.00 85.81 307 PHE A N 1
ATOM 2543 C CA . PHE A 1 307 ? 20.660 -27.029 -19.562 1.00 85.81 307 PHE A CA 1
ATOM 2544 C C . PHE A 1 307 ? 20.848 -25.510 -19.479 1.00 85.81 307 PHE A C 1
ATOM 2546 O O . PHE A 1 307 ? 20.933 -24.846 -20.506 1.00 85.81 307 PHE A O 1
ATOM 2553 N N . THR A 1 308 ? 20.984 -24.973 -18.265 1.00 88.94 308 THR A N 1
ATOM 2554 C CA . THR A 1 308 ? 21.223 -23.546 -18.039 1.00 88.94 308 THR A CA 1
ATOM 2555 C C . THR A 1 308 ? 22.517 -23.071 -18.699 1.00 88.94 308 THR A C 1
ATOM 2557 O O . THR A 1 308 ? 22.507 -22.029 -19.342 1.00 88.94 308 THR A O 1
ATOM 2560 N N . GLY A 1 309 ? 23.608 -23.840 -18.592 1.00 88.19 309 GLY A N 1
ATOM 2561 C CA . GLY A 1 309 ? 24.881 -23.518 -19.244 1.00 88.19 309 GLY A CA 1
ATOM 2562 C C . GLY A 1 309 ? 24.754 -23.426 -20.765 1.00 88.19 309 GLY A C 1
ATOM 2563 O O . GLY A 1 309 ? 25.163 -22.427 -21.345 1.00 88.19 309 GLY A O 1
ATOM 2564 N N . ARG A 1 310 ? 24.080 -24.397 -21.399 1.00 86.81 310 ARG A N 1
ATOM 2565 C CA . ARG A 1 310 ? 23.794 -24.346 -22.845 1.00 86.81 310 ARG A CA 1
ATOM 2566 C C . ARG A 1 310 ? 22.958 -23.132 -23.228 1.00 86.81 310 ARG A C 1
ATOM 2568 O O . ARG A 1 310 ? 23.267 -22.486 -24.214 1.00 86.81 310 ARG A O 1
ATOM 2575 N N . LEU A 1 311 ? 21.938 -22.796 -22.438 1.00 88.00 311 LEU A N 1
ATOM 2576 C CA . LEU A 1 311 ? 21.089 -21.633 -22.703 1.00 88.00 311 LEU A CA 1
ATOM 2577 C C . LEU A 1 311 ? 21.890 -20.319 -22.652 1.00 88.00 311 LEU A C 1
ATOM 2579 O O . LEU A 1 311 ? 21.666 -19.425 -23.461 1.00 88.00 311 LEU A O 1
ATOM 2583 N N . VAL A 1 312 ? 22.837 -20.204 -21.716 1.00 90.44 312 VAL A N 1
ATOM 2584 C CA . VAL A 1 312 ? 23.754 -19.057 -21.626 1.00 90.44 312 VAL A CA 1
ATOM 2585 C C . VAL A 1 312 ? 24.704 -19.023 -22.830 1.00 90.44 312 VAL A C 1
ATOM 2587 O O . VAL A 1 312 ? 24.859 -17.975 -23.453 1.00 90.44 312 VAL A O 1
ATOM 2590 N N . GLU A 1 313 ? 25.308 -20.157 -23.196 1.00 88.19 313 GLU A N 1
ATOM 2591 C CA . GLU A 1 313 ? 26.186 -20.277 -24.371 1.00 88.19 313 GLU A CA 1
ATOM 2592 C C . GLU A 1 313 ? 25.455 -19.935 -25.677 1.00 88.19 313 GLU A C 1
ATOM 2594 O O . GLU A 1 313 ? 25.983 -19.191 -26.506 1.00 88.19 313 GLU A O 1
ATOM 2599 N N . GLU A 1 314 ? 24.215 -20.408 -25.834 1.00 86.19 314 GLU A N 1
ATOM 2600 C CA . GLU A 1 314 ? 23.339 -20.086 -26.961 1.00 86.19 314 GLU A CA 1
ATOM 2601 C C . GLU A 1 314 ? 23.160 -18.568 -27.090 1.00 86.19 314 GLU A C 1
ATOM 2603 O O . GLU A 1 314 ? 23.327 -18.035 -28.188 1.00 86.19 314 GLU A O 1
ATOM 2608 N N . MET A 1 315 ? 22.938 -17.858 -25.976 1.00 89.00 315 MET A N 1
ATOM 2609 C CA . MET A 1 315 ? 22.817 -16.395 -25.967 1.00 89.00 315 MET A CA 1
ATOM 2610 C C . MET A 1 315 ? 24.113 -15.676 -26.374 1.00 89.00 315 MET A C 1
ATOM 2612 O O . MET A 1 315 ? 24.049 -14.674 -27.081 1.00 89.00 315 MET A O 1
ATOM 2616 N N . PHE A 1 316 ? 25.292 -16.178 -25.991 1.00 84.75 316 PHE A N 1
ATOM 2617 C CA . PHE A 1 316 ? 26.576 -15.610 -26.436 1.00 84.75 316 PHE A CA 1
ATOM 2618 C C . PHE A 1 316 ? 26.900 -15.917 -27.904 1.00 84.75 316 PHE A C 1
ATOM 2620 O O . PHE A 1 316 ? 27.653 -15.181 -28.546 1.00 84.75 316 PHE A O 1
ATOM 2627 N N . SER A 1 317 ? 26.356 -17.012 -28.438 1.00 80.38 317 SER A N 1
ATOM 2628 C CA . SER A 1 317 ? 26.578 -17.454 -29.819 1.00 80.38 317 SER A CA 1
ATOM 2629 C C . SER A 1 317 ? 25.684 -16.751 -30.852 1.00 80.38 317 SER A C 1
ATOM 2631 O O . SER A 1 317 ? 25.840 -16.978 -32.056 1.00 80.38 317 SER A O 1
ATOM 2633 N N . LEU A 1 318 ? 24.778 -15.871 -30.406 1.00 70.88 318 LEU A N 1
ATOM 2634 C CA . LEU A 1 318 ? 23.878 -15.101 -31.263 1.00 70.88 318 LEU A CA 1
ATOM 2635 C C . LEU A 1 318 ? 24.664 -14.207 -32.234 1.00 70.88 318 LEU A C 1
ATOM 2637 O O . LEU A 1 318 ? 25.132 -13.120 -31.898 1.00 70.88 318 LEU A O 1
ATOM 2641 N N . ARG A 1 319 ? 24.776 -14.634 -33.495 1.00 59.00 319 ARG A N 1
ATOM 2642 C CA . ARG A 1 319 ? 25.129 -13.731 -34.599 1.00 59.00 319 ARG A CA 1
ATOM 2643 C C . ARG A 1 319 ? 23.873 -12.971 -35.025 1.00 59.00 319 ARG A C 1
ATOM 2645 O O . ARG A 1 319 ? 22.780 -13.528 -34.982 1.00 59.00 319 ARG A O 1
ATOM 2652 N N . ARG A 1 320 ? 24.028 -11.736 -35.528 1.00 53.81 320 ARG A N 1
ATOM 2653 C CA . ARG A 1 320 ? 22.956 -10.879 -36.104 1.00 53.81 320 ARG A CA 1
ATOM 2654 C C . ARG A 1 320 ? 22.155 -11.514 -37.269 1.00 53.81 320 ARG A C 1
ATOM 2656 O O . ARG A 1 320 ? 21.393 -10.830 -37.939 1.00 53.81 320 ARG A O 1
ATOM 2663 N N . SER A 1 321 ? 22.316 -12.805 -37.538 1.00 46.59 321 SER A N 1
ATOM 2664 C CA . SER A 1 321 ? 21.661 -13.564 -38.595 1.00 46.59 321 SER A CA 1
ATOM 2665 C C . SER A 1 321 ? 20.587 -14.500 -38.027 1.00 46.59 321 SER A C 1
ATOM 2667 O O . SER A 1 321 ? 20.742 -15.717 -38.035 1.00 46.59 321 SER A O 1
ATOM 2669 N N . THR A 1 322 ? 19.471 -13.938 -37.570 1.00 47.47 322 THR A N 1
ATOM 2670 C CA . THR A 1 322 ? 18.170 -14.627 -37.571 1.00 47.47 322 THR A CA 1
ATOM 2671 C C . THR A 1 322 ? 17.197 -13.752 -38.354 1.00 47.47 322 THR A C 1
ATOM 2673 O O . THR A 1 322 ? 16.305 -13.121 -37.808 1.00 47.47 322 THR A O 1
ATOM 2676 N N . GLY A 1 323 ? 17.402 -13.671 -39.674 1.00 48.47 323 GLY A N 1
ATOM 2677 C CA . GLY A 1 323 ? 16.563 -12.890 -40.600 1.00 48.47 323 GLY A CA 1
ATOM 2678 C C . GLY A 1 323 ? 15.126 -13.410 -40.760 1.00 48.47 323 GLY A C 1
ATOM 2679 O O . GLY A 1 323 ? 14.460 -13.070 -41.729 1.00 48.47 323 GLY A O 1
ATOM 2680 N N . THR A 1 324 ? 14.649 -14.250 -39.839 1.00 54.81 324 THR A N 1
ATOM 2681 C CA . THR A 1 324 ? 13.276 -14.749 -39.783 1.00 54.81 324 THR A CA 1
ATOM 2682 C C . THR A 1 324 ? 12.654 -14.332 -38.451 1.00 54.81 324 THR A C 1
ATOM 2684 O O . THR A 1 324 ? 13.263 -14.482 -37.390 1.00 54.81 324 THR A O 1
ATOM 2687 N N . SER A 1 325 ? 11.425 -13.815 -38.493 1.00 57.09 325 SER A N 1
ATOM 2688 C CA . SER A 1 325 ? 10.664 -13.389 -37.305 1.00 57.09 325 SER A CA 1
ATOM 2689 C C . SER A 1 325 ? 10.547 -14.498 -36.251 1.00 57.09 325 SER A C 1
ATOM 2691 O O . SER A 1 325 ? 10.653 -14.232 -35.056 1.00 57.09 325 SER A O 1
ATOM 2693 N N . GLN A 1 326 ? 10.423 -15.751 -36.698 1.00 55.81 326 GLN A N 1
ATOM 2694 C CA . GLN A 1 326 ? 10.351 -16.926 -35.831 1.00 55.81 326 GLN A CA 1
ATOM 2695 C C . GLN A 1 326 ? 11.631 -17.129 -35.000 1.00 55.81 326 GLN A C 1
ATOM 2697 O O . GLN A 1 326 ? 11.543 -17.406 -33.806 1.00 55.81 326 GLN A O 1
ATOM 2702 N N . GLY A 1 327 ? 12.813 -16.917 -35.592 1.00 71.19 327 GLY A N 1
ATOM 2703 C CA . GLY A 1 327 ? 14.088 -17.045 -34.882 1.00 71.19 327 GLY A CA 1
ATOM 2704 C C . GLY A 1 327 ? 14.270 -15.985 -33.793 1.00 71.19 327 GLY A C 1
ATOM 2705 O O . GLY A 1 327 ? 14.816 -16.281 -32.734 1.00 71.19 327 GLY A O 1
ATOM 2706 N N . ARG A 1 328 ? 13.757 -14.766 -34.004 1.00 80.31 328 ARG A N 1
ATOM 2707 C CA . ARG A 1 328 ? 13.832 -13.684 -33.008 1.00 80.31 328 ARG A CA 1
ATOM 2708 C C . ARG A 1 328 ? 12.942 -13.951 -31.792 1.00 80.31 328 ARG A C 1
ATOM 2710 O O . ARG A 1 328 ? 13.379 -13.742 -30.661 1.00 80.31 328 ARG A O 1
ATOM 2717 N N . CYS A 1 329 ? 11.725 -14.453 -32.010 1.00 78.69 329 CYS A N 1
ATOM 2718 C CA . CYS A 1 329 ? 10.818 -14.833 -30.925 1.00 78.69 329 CYS A CA 1
ATOM 2719 C C . CYS A 1 329 ? 11.409 -15.931 -30.032 1.00 78.69 329 CYS A C 1
ATOM 2721 O O . CYS A 1 329 ? 11.282 -15.856 -28.811 1.00 78.69 329 CYS A O 1
ATOM 2723 N N . ASP A 1 330 ? 12.092 -16.917 -30.617 1.00 80.06 330 ASP A N 1
ATOM 2724 C CA . ASP A 1 330 ? 12.741 -17.984 -29.853 1.00 80.06 330 ASP A CA 1
ATOM 2725 C C . ASP A 1 330 ? 13.875 -17.444 -28.968 1.00 80.06 330 ASP A C 1
ATOM 2727 O O . ASP A 1 330 ? 13.992 -17.838 -27.807 1.00 80.06 330 ASP A O 1
ATOM 2731 N N . VAL A 1 331 ? 14.654 -16.478 -29.465 1.00 85.50 331 VAL A N 1
ATOM 2732 C CA . VAL A 1 331 ? 15.700 -15.798 -28.680 1.00 85.50 331 VAL A CA 1
ATOM 2733 C C . VAL A 1 331 ? 15.106 -15.028 -27.502 1.00 85.50 331 VAL A C 1
ATOM 2735 O O . VAL A 1 331 ? 15.576 -15.173 -26.374 1.00 85.50 331 VAL A O 1
ATOM 2738 N N . ILE A 1 332 ? 14.043 -14.256 -27.741 1.00 87.44 332 ILE A N 1
ATOM 2739 C CA . ILE A 1 332 ? 13.329 -13.510 -26.696 1.00 87.44 332 ILE A CA 1
ATOM 2740 C C . ILE A 1 332 ? 12.779 -14.471 -25.636 1.00 87.44 332 ILE A C 1
ATOM 2742 O O . ILE A 1 332 ? 13.007 -14.275 -24.443 1.00 87.44 332 ILE A O 1
ATOM 2746 N N . ASN A 1 333 ? 12.107 -15.544 -26.053 1.00 86.50 333 ASN A N 1
ATOM 2747 C CA . ASN A 1 333 ? 11.547 -16.547 -25.150 1.00 86.50 333 ASN A CA 1
ATOM 2748 C C . ASN A 1 333 ? 12.621 -17.200 -24.275 1.00 86.50 333 ASN A C 1
ATOM 2750 O O . ASN A 1 333 ? 12.462 -17.289 -23.055 1.00 86.50 333 ASN A O 1
ATOM 2754 N N . SER A 1 334 ? 13.739 -17.588 -24.885 1.00 88.12 334 SER A N 1
ATOM 2755 C CA . SER A 1 334 ? 14.892 -18.145 -24.184 1.00 88.12 334 SER A CA 1
ATOM 2756 C C . SER A 1 334 ? 15.516 -17.145 -23.203 1.00 88.12 334 SER A C 1
ATOM 2758 O O . SER A 1 334 ? 15.862 -17.530 -22.086 1.00 88.12 334 SER A O 1
ATOM 2760 N N . LEU A 1 335 ? 15.590 -15.856 -23.552 1.00 91.19 335 LEU A N 1
ATOM 2761 C CA . LEU A 1 335 ? 16.104 -14.806 -22.667 1.00 91.19 335 LEU A CA 1
ATOM 2762 C C . LEU A 1 335 ? 15.184 -14.535 -21.465 1.00 91.19 335 LEU A C 1
ATOM 2764 O O . LEU A 1 335 ? 15.661 -14.315 -20.348 1.00 91.19 335 LEU A O 1
ATOM 2768 N N . VAL A 1 336 ? 13.863 -14.574 -21.654 1.00 90.31 336 VAL A N 1
ATOM 2769 C CA . VAL A 1 336 ? 12.906 -14.421 -20.546 1.00 90.31 336 VAL A CA 1
ATOM 2770 C C . VAL A 1 336 ? 12.950 -15.651 -19.630 1.00 90.31 336 VAL A C 1
ATOM 2772 O O . VAL A 1 336 ? 12.975 -15.491 -18.410 1.00 90.31 336 VAL A O 1
ATOM 2775 N N . LEU A 1 337 ? 13.059 -16.871 -20.173 1.00 90.56 337 LEU A N 1
ATOM 2776 C CA . LEU A 1 337 ? 13.275 -18.077 -19.361 1.00 90.56 337 LEU A CA 1
ATOM 2777 C C . LEU A 1 337 ? 14.596 -18.006 -18.578 1.00 90.56 337 LEU A C 1
ATOM 2779 O O . LEU A 1 337 ? 14.627 -18.334 -17.391 1.00 90.56 337 LEU A O 1
ATOM 2783 N N . LEU A 1 338 ? 15.676 -17.536 -19.211 1.00 93.44 338 LEU A N 1
ATOM 2784 C CA . LEU A 1 338 ? 16.963 -17.301 -18.552 1.00 93.44 338 LEU A CA 1
ATOM 2785 C C . LEU A 1 338 ? 16.819 -16.285 -17.414 1.00 93.44 338 LEU A C 1
ATOM 2787 O O . LEU A 1 338 ? 17.329 -16.511 -16.319 1.00 93.44 338 LEU A O 1
ATOM 2791 N N . SER A 1 339 ? 16.059 -15.212 -17.629 1.00 93.50 339 SER A N 1
ATOM 2792 C CA . SER A 1 339 ? 15.772 -14.205 -16.603 1.00 93.50 339 SER A CA 1
ATOM 2793 C C . SER A 1 339 ? 15.007 -14.781 -15.400 1.00 93.50 339 SER A C 1
ATOM 2795 O O . SER A 1 339 ? 15.275 -14.401 -14.262 1.00 93.50 339 SER A O 1
ATOM 2797 N N . GLU A 1 340 ? 14.090 -15.729 -15.609 1.00 91.00 340 GLU A N 1
ATOM 2798 C CA . GLU A 1 340 ? 13.447 -16.464 -14.508 1.00 91.00 340 GLU A CA 1
ATOM 2799 C C . GLU A 1 340 ? 14.436 -17.399 -13.793 1.00 91.00 340 GLU A C 1
ATOM 2801 O O . GLU A 1 340 ? 14.491 -17.430 -12.563 1.00 91.00 340 GLU A O 1
ATOM 2806 N N . LEU A 1 341 ? 15.298 -18.105 -14.532 1.00 91.44 341 LEU A N 1
ATOM 2807 C CA . LEU A 1 341 ? 16.359 -18.945 -13.961 1.00 91.44 341 LEU A CA 1
ATOM 2808 C C . LEU A 1 341 ? 17.333 -18.148 -13.076 1.00 91.44 341 LEU A C 1
ATOM 2810 O O . LEU A 1 341 ? 17.796 -18.661 -12.052 1.00 91.44 341 LEU A O 1
ATOM 2814 N N . VAL A 1 342 ? 17.603 -16.888 -13.419 1.00 91.56 342 VAL A N 1
ATOM 2815 C CA . VAL A 1 342 ? 18.373 -15.950 -12.587 1.00 91.56 342 VAL A CA 1
ATOM 2816 C C . VAL A 1 342 ? 17.684 -15.713 -11.237 1.00 91.56 342 VAL A C 1
ATOM 2818 O O . VAL A 1 342 ? 18.338 -15.807 -10.197 1.00 91.56 342 VAL A O 1
ATOM 2821 N N . LYS A 1 343 ? 16.360 -15.496 -11.217 1.00 89.00 343 LYS A N 1
ATOM 2822 C CA . LYS A 1 343 ? 15.585 -15.289 -9.975 1.00 89.00 343 LYS A CA 1
ATOM 2823 C C . LYS A 1 343 ? 15.622 -16.506 -9.047 1.00 89.00 343 LYS A C 1
ATOM 2825 O O . LYS A 1 343 ? 15.696 -16.358 -7.830 1.00 89.00 343 LYS A O 1
ATOM 2830 N N . PHE A 1 344 ? 15.668 -17.712 -9.613 1.00 86.69 344 PHE A N 1
ATOM 2831 C CA . PHE A 1 344 ? 15.854 -18.965 -8.866 1.00 86.69 344 PHE A CA 1
ATOM 2832 C C . PHE A 1 344 ? 17.327 -19.299 -8.554 1.00 86.69 344 PHE A C 1
ATOM 2834 O O . PHE A 1 344 ? 17.634 -20.412 -8.108 1.00 86.69 344 PHE A O 1
ATOM 2841 N N . LYS A 1 345 ? 18.260 -18.361 -8.777 1.00 87.38 345 LYS A N 1
ATOM 2842 C CA . LYS A 1 345 ? 19.707 -18.541 -8.559 1.00 87.38 345 LYS A CA 1
ATOM 2843 C C . LYS A 1 345 ? 20.266 -19.760 -9.309 1.00 87.38 345 LYS A C 1
ATOM 2845 O O . LYS A 1 345 ? 21.101 -20.502 -8.781 1.00 87.38 345 LYS A O 1
ATOM 2850 N N . ALA A 1 346 ? 19.735 -20.060 -10.495 1.00 88.25 346 ALA A N 1
ATOM 2851 C CA . ALA A 1 346 ? 20.256 -21.100 -11.386 1.00 88.25 346 ALA A CA 1
ATOM 2852 C C . ALA A 1 346 ? 21.364 -20.562 -12.305 1.00 88.25 346 ALA A C 1
ATOM 2854 O O . ALA A 1 346 ? 22.239 -21.329 -12.694 1.00 88.25 346 ALA A O 1
ATOM 2855 N N . VAL A 1 347 ? 21.335 -19.259 -12.601 1.00 91.62 347 VAL A N 1
ATOM 2856 C CA . VAL A 1 347 ? 22.344 -18.525 -13.378 1.00 91.62 347 VAL A CA 1
ATOM 2857 C C . VAL A 1 347 ? 23.067 -17.552 -12.435 1.00 91.62 347 VAL A C 1
ATOM 2859 O O . VAL A 1 347 ? 22.388 -16.829 -11.697 1.00 91.62 347 VAL A O 1
ATOM 2862 N N . PRO A 1 348 ? 24.410 -17.525 -12.406 1.00 91.62 348 PRO A N 1
ATOM 2863 C CA . PRO A 1 348 ? 25.163 -16.571 -11.600 1.00 91.62 348 PRO A CA 1
ATOM 2864 C C . PRO A 1 348 ? 25.133 -15.165 -12.218 1.00 91.62 348 PRO A C 1
ATOM 2866 O O . PRO A 1 348 ? 25.025 -14.993 -13.430 1.00 91.62 348 PRO A O 1
ATOM 2869 N N . ALA A 1 349 ? 25.282 -14.136 -11.380 1.00 92.00 349 ALA A N 1
ATOM 2870 C CA . ALA A 1 349 ? 25.261 -12.745 -11.839 1.00 92.00 349 ALA A CA 1
ATOM 2871 C C . ALA A 1 349 ? 26.405 -12.402 -12.809 1.00 92.00 349 ALA A C 1
ATOM 2873 O O . ALA A 1 349 ? 26.233 -11.540 -13.668 1.00 92.00 349 ALA A O 1
ATOM 2874 N N . SER A 1 350 ? 27.547 -13.095 -12.714 1.00 94.06 350 SER A N 1
ATOM 2875 C CA . SER A 1 350 ? 28.668 -12.959 -13.655 1.00 94.06 350 SER A CA 1
ATOM 2876 C C . SER A 1 350 ? 28.234 -13.176 -15.101 1.00 94.06 350 SER A C 1
ATOM 2878 O O . SER A 1 350 ? 28.582 -12.375 -15.967 1.00 94.06 350 SER A O 1
ATOM 2880 N N . ASP A 1 351 ? 27.431 -14.211 -15.340 1.00 94.25 351 ASP A N 1
ATOM 2881 C CA . ASP A 1 351 ? 26.994 -14.600 -16.679 1.00 94.25 351 ASP A CA 1
ATOM 2882 C C . ASP A 1 351 ? 25.991 -13.579 -17.219 1.00 94.25 351 ASP A C 1
ATOM 2884 O O . ASP A 1 351 ? 26.063 -13.191 -18.380 1.00 94.25 351 ASP A O 1
ATOM 2888 N N . VAL A 1 352 ? 25.111 -13.061 -16.354 1.00 95.69 352 VAL A N 1
ATOM 2889 C CA . VAL A 1 352 ? 24.151 -12.010 -16.720 1.00 95.69 352 VAL A CA 1
ATOM 2890 C C . VAL A 1 352 ? 24.864 -10.717 -17.108 1.00 95.69 352 VAL A C 1
ATOM 2892 O O . VAL A 1 352 ? 24.537 -10.129 -18.136 1.00 95.69 352 VAL A O 1
ATOM 2895 N N . PHE A 1 353 ? 25.863 -10.280 -16.338 1.00 96.25 353 PHE A N 1
ATOM 2896 C CA . PHE A 1 353 ? 26.647 -9.097 -16.701 1.00 96.25 353 PHE A CA 1
ATOM 2897 C C . PHE A 1 353 ? 27.460 -9.315 -17.984 1.00 96.25 353 PHE A C 1
ATOM 2899 O O . PHE A 1 353 ? 27.517 -8.416 -18.820 1.00 96.25 353 PHE A O 1
ATOM 2906 N N . GLY A 1 354 ? 28.009 -10.517 -18.189 1.00 94.81 354 GLY A N 1
ATOM 2907 C CA . GLY A 1 354 ? 28.660 -10.878 -19.448 1.00 94.81 354 GLY A CA 1
ATOM 2908 C C . GLY A 1 354 ? 27.710 -10.793 -20.649 1.00 94.81 354 GLY A C 1
ATOM 2909 O O . GLY A 1 354 ? 28.093 -10.273 -21.697 1.00 94.81 354 GLY A O 1
ATOM 2910 N N . LEU A 1 355 ? 26.457 -11.236 -20.495 1.00 94.56 355 LEU A N 1
ATOM 2911 C CA . LEU A 1 355 ? 25.427 -11.111 -21.531 1.00 94.56 355 LEU A CA 1
ATOM 2912 C C . LEU A 1 355 ? 25.058 -9.649 -21.809 1.00 94.56 355 LEU A C 1
ATOM 2914 O O . LEU A 1 355 ? 24.903 -9.274 -22.968 1.00 94.56 355 LEU A O 1
ATOM 2918 N N . LEU A 1 356 ? 24.972 -8.804 -20.778 1.00 95.50 356 LEU A N 1
ATOM 2919 C CA . LEU A 1 356 ? 24.733 -7.368 -20.954 1.00 95.50 356 LEU A CA 1
ATOM 2920 C C . LEU A 1 356 ? 25.867 -6.687 -21.735 1.00 95.50 356 LEU A C 1
ATOM 2922 O O . LEU A 1 356 ? 25.589 -5.925 -22.662 1.00 95.50 356 LEU A O 1
ATOM 2926 N N . ASP A 1 357 ? 27.130 -6.998 -21.426 1.00 93.75 357 ASP A N 1
ATOM 2927 C CA . ASP A 1 357 ? 28.278 -6.518 -22.210 1.00 93.75 357 ASP A CA 1
ATOM 2928 C C . ASP A 1 357 ? 28.223 -7.014 -23.659 1.00 93.75 357 ASP A C 1
ATOM 2930 O O . ASP A 1 357 ? 28.475 -6.250 -24.595 1.00 93.75 357 ASP A O 1
ATOM 2934 N N . HIS A 1 358 ? 27.870 -8.286 -23.858 1.00 92.62 358 HIS A N 1
ATOM 2935 C CA . HIS A 1 358 ? 27.725 -8.870 -25.185 1.00 92.62 358 HIS A CA 1
ATOM 2936 C C . HIS A 1 358 ? 26.646 -8.147 -26.004 1.00 92.62 358 HIS A C 1
ATOM 2938 O O . HIS A 1 358 ? 26.939 -7.711 -27.118 1.00 92.62 358 HIS A O 1
ATOM 2944 N N . PHE A 1 359 ? 25.444 -7.947 -25.451 1.00 92.12 359 PHE A N 1
ATOM 2945 C CA . PHE A 1 359 ? 24.340 -7.259 -26.131 1.00 92.12 359 PHE A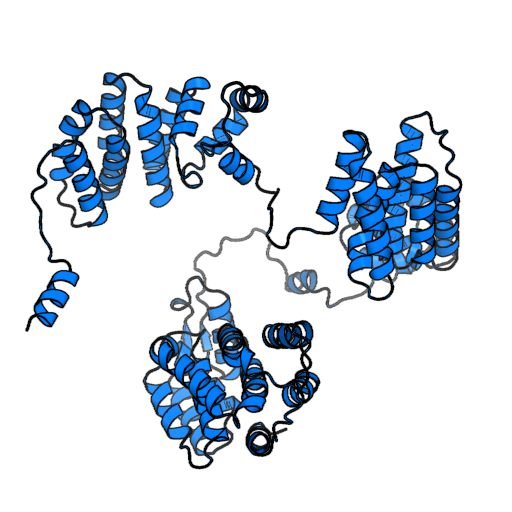 CA 1
ATOM 2946 C C . PHE A 1 359 ? 24.675 -5.806 -26.474 1.00 92.12 359 PHE A C 1
ATOM 2948 O O . PHE A 1 359 ? 24.423 -5.378 -27.601 1.00 92.12 359 PHE A O 1
ATOM 2955 N N . LEU A 1 360 ? 25.340 -5.072 -25.576 1.00 89.12 360 LEU A N 1
ATOM 2956 C CA . LEU A 1 360 ? 25.846 -3.731 -25.887 1.00 89.12 360 LEU A CA 1
ATOM 2957 C C . LEU A 1 360 ? 26.881 -3.762 -27.023 1.00 89.12 360 LEU A C 1
ATOM 2959 O O . LEU A 1 360 ? 26.811 -2.944 -27.943 1.00 89.12 360 LEU A O 1
ATOM 2963 N N . LYS A 1 361 ? 27.809 -4.730 -27.014 1.00 89.38 361 LYS A N 1
ATOM 2964 C CA . LYS A 1 361 ? 28.837 -4.889 -28.058 1.00 89.38 361 LYS A CA 1
ATOM 2965 C C . LYS A 1 361 ? 28.228 -5.180 -29.431 1.00 89.38 361 LYS A C 1
ATOM 2967 O O . LYS A 1 361 ? 28.673 -4.612 -30.429 1.00 89.38 361 LYS A O 1
ATOM 2972 N N . ILE A 1 362 ? 27.205 -6.034 -29.496 1.00 88.06 362 ILE A N 1
ATOM 2973 C CA . ILE A 1 362 ? 26.486 -6.326 -30.745 1.00 88.06 362 ILE A CA 1
ATOM 2974 C C . ILE A 1 362 ? 25.393 -5.294 -31.066 1.00 88.06 362 ILE A C 1
ATOM 2976 O O . ILE A 1 362 ? 24.755 -5.416 -32.114 1.00 88.06 362 ILE A O 1
ATOM 2980 N N . LYS A 1 363 ? 25.239 -4.247 -30.243 1.00 86.44 363 LYS A N 1
ATOM 2981 C CA . LYS A 1 363 ? 24.226 -3.183 -30.357 1.00 86.44 363 LYS A CA 1
ATOM 2982 C C . LYS A 1 363 ? 22.785 -3.709 -30.404 1.00 86.44 363 LYS A C 1
ATOM 2984 O O . LYS A 1 363 ? 21.965 -3.192 -31.151 1.00 86.44 363 LYS A O 1
ATOM 2989 N N . ASP A 1 364 ? 22.489 -4.753 -29.638 1.00 88.12 364 ASP A N 1
ATOM 2990 C CA . ASP A 1 364 ? 21.142 -5.313 -29.521 1.00 88.12 364 ASP A CA 1
ATOM 2991 C C . ASP A 1 364 ? 20.441 -4.757 -28.273 1.00 88.12 364 ASP A C 1
ATOM 2993 O O . ASP A 1 364 ? 20.446 -5.355 -27.194 1.00 88.12 364 ASP A O 1
ATOM 2997 N N . ILE A 1 365 ? 19.895 -3.548 -28.419 1.00 87.62 365 ILE A N 1
ATOM 2998 C CA . ILE A 1 365 ? 19.320 -2.778 -27.308 1.00 87.62 365 ILE A CA 1
ATOM 2999 C C . ILE A 1 365 ? 18.028 -3.407 -26.786 1.00 87.62 365 ILE A C 1
ATOM 3001 O O . ILE A 1 365 ? 17.772 -3.362 -25.587 1.00 87.62 365 ILE A O 1
ATOM 3005 N N . GLU A 1 366 ? 17.247 -4.055 -27.650 1.00 89.12 366 GLU A N 1
ATOM 3006 C CA . GLU A 1 366 ? 16.026 -4.760 -27.254 1.00 89.12 366 GLU A CA 1
ATOM 3007 C C . GLU A 1 366 ? 16.335 -5.873 -26.241 1.00 89.12 366 GLU A C 1
ATOM 3009 O O . GLU A 1 366 ? 15.748 -5.899 -25.159 1.00 89.12 366 GLU A O 1
ATOM 3014 N N . LEU A 1 367 ? 17.293 -6.760 -26.547 1.00 92.00 367 LEU A N 1
ATOM 3015 C CA . LEU A 1 367 ? 17.665 -7.855 -25.643 1.00 92.00 367 LEU A CA 1
ATOM 3016 C C . LEU A 1 367 ? 18.353 -7.342 -24.375 1.00 92.00 367 LEU A C 1
ATOM 3018 O O . LEU A 1 367 ? 18.086 -7.844 -23.280 1.00 92.00 367 LEU A O 1
ATOM 3022 N N . PHE A 1 368 ? 19.189 -6.309 -24.502 1.00 93.75 368 PHE A N 1
ATOM 3023 C CA . PHE A 1 368 ? 19.795 -5.628 -23.360 1.00 93.75 368 PHE A CA 1
ATOM 3024 C C . PHE A 1 368 ? 18.730 -5.101 -22.384 1.00 93.75 368 PHE A C 1
ATOM 3026 O O . PHE A 1 368 ? 18.749 -5.430 -21.193 1.00 93.75 368 PHE A O 1
ATOM 3033 N N . CYS A 1 369 ? 17.764 -4.333 -22.897 1.00 90.81 369 CYS A N 1
ATOM 3034 C CA . CYS A 1 369 ? 16.677 -3.765 -22.110 1.00 90.81 369 CYS A CA 1
ATOM 3035 C C . CYS A 1 369 ? 15.759 -4.847 -21.544 1.00 90.81 369 CYS A C 1
ATOM 3037 O O . CYS A 1 369 ? 15.365 -4.755 -20.385 1.00 90.81 369 CYS A O 1
ATOM 3039 N N . LEU A 1 370 ? 15.453 -5.897 -22.309 1.00 92.62 370 LEU A N 1
ATOM 3040 C CA . LEU A 1 370 ? 14.604 -6.999 -21.861 1.00 92.62 370 LEU A CA 1
ATOM 3041 C C . LEU A 1 370 ? 15.227 -7.780 -20.694 1.00 92.62 370 LEU A C 1
ATOM 3043 O O . LEU A 1 370 ? 14.529 -8.116 -19.732 1.00 92.62 370 LEU A O 1
ATOM 3047 N N . LEU A 1 371 ? 16.533 -8.050 -20.744 1.00 94.50 371 LEU A N 1
ATOM 3048 C CA . LEU A 1 371 ? 17.240 -8.730 -19.658 1.00 94.50 371 LEU A CA 1
ATOM 3049 C C . LEU A 1 371 ? 17.231 -7.873 -18.383 1.00 94.50 371 LEU A C 1
ATOM 3051 O O . LEU A 1 371 ? 16.792 -8.338 -17.327 1.00 94.50 371 LEU A O 1
ATOM 3055 N N . LEU A 1 372 ? 17.623 -6.597 -18.486 1.00 91.38 372 LEU A N 1
ATOM 3056 C CA . LEU A 1 372 ? 17.599 -5.667 -17.351 1.00 91.38 372 LEU A CA 1
ATOM 3057 C C . LEU A 1 372 ? 16.183 -5.427 -16.817 1.00 91.38 372 LEU A C 1
ATOM 3059 O O . LEU A 1 372 ? 15.999 -5.381 -15.603 1.00 91.38 372 LEU A O 1
ATOM 3063 N N . LYS A 1 373 ? 15.165 -5.347 -17.677 1.00 89.19 373 LYS A N 1
ATOM 3064 C CA . LYS A 1 373 ? 13.756 -5.209 -17.277 1.00 89.19 373 LYS A CA 1
ATOM 3065 C C . LYS A 1 373 ? 13.326 -6.333 -16.334 1.00 89.19 373 LYS A C 1
ATOM 3067 O O . LYS A 1 373 ? 12.594 -6.089 -15.374 1.00 89.19 373 LYS A O 1
ATOM 3072 N N . ASN A 1 374 ? 13.778 -7.559 -16.597 1.00 87.62 374 ASN A N 1
ATOM 3073 C CA . ASN A 1 374 ? 13.358 -8.739 -15.846 1.00 87.62 374 ASN A CA 1
ATOM 3074 C C . ASN A 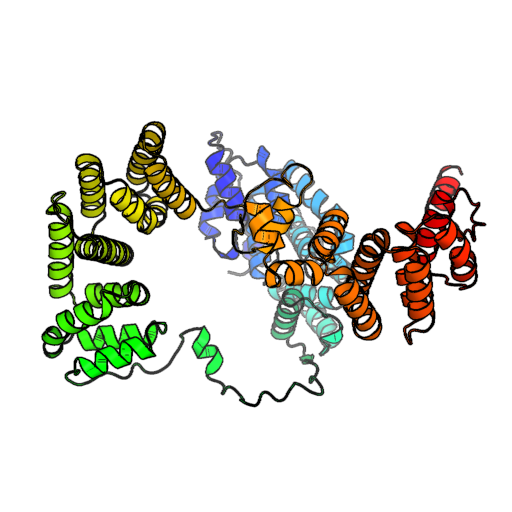1 374 ? 14.185 -8.998 -14.577 1.00 87.62 374 ASN A C 1
ATOM 3076 O O . ASN A 1 374 ? 13.625 -9.492 -13.594 1.00 87.62 374 ASN A O 1
ATOM 3080 N N . VAL A 1 375 ? 15.485 -8.675 -14.576 1.00 91.12 375 VAL A N 1
ATOM 3081 C CA . VAL A 1 375 ? 16.402 -8.982 -13.452 1.00 91.12 375 VAL A CA 1
ATOM 3082 C C . VAL A 1 375 ? 16.901 -7.750 -12.690 1.00 91.12 375 VAL A C 1
ATOM 3084 O O . VAL A 1 375 ? 17.307 -7.860 -11.535 1.00 91.12 375 VAL A O 1
ATOM 3087 N N . GLY A 1 376 ? 16.828 -6.561 -13.286 1.00 82.44 376 GLY A N 1
ATOM 3088 C CA . GLY A 1 376 ? 17.466 -5.341 -12.789 1.00 82.44 376 GLY A CA 1
ATOM 3089 C C . GLY A 1 376 ? 16.953 -4.901 -11.424 1.00 82.44 376 GLY A C 1
ATOM 3090 O O . GLY A 1 376 ? 17.748 -4.563 -10.553 1.00 82.44 376 GLY A O 1
ATOM 3091 N N . ARG A 1 377 ? 15.640 -4.997 -11.168 1.00 82.75 377 ARG A N 1
ATOM 3092 C CA . ARG A 1 377 ? 15.086 -4.697 -9.836 1.00 82.75 377 ARG A CA 1
ATOM 3093 C C . ARG A 1 377 ? 15.630 -5.640 -8.764 1.00 82.75 377 ARG A C 1
ATOM 3095 O O . ARG A 1 377 ? 15.906 -5.195 -7.657 1.00 82.75 377 ARG A O 1
ATOM 3102 N N . MET A 1 378 ? 15.784 -6.925 -9.081 1.00 87.62 378 MET A N 1
ATOM 3103 C CA . MET A 1 378 ? 16.329 -7.904 -8.142 1.00 87.62 378 MET A CA 1
ATOM 3104 C C . MET A 1 378 ? 17.788 -7.577 -7.808 1.00 87.62 378 MET A C 1
ATOM 3106 O O . MET A 1 378 ? 18.139 -7.526 -6.634 1.00 87.62 378 MET A O 1
ATOM 3110 N N . TYR A 1 379 ? 18.611 -7.281 -8.815 1.00 88.12 379 TYR A N 1
ATOM 3111 C CA . TYR A 1 379 ? 20.019 -6.936 -8.605 1.00 88.12 379 TYR A CA 1
ATOM 3112 C C . TYR A 1 379 ? 20.243 -5.562 -7.968 1.00 88.12 379 TYR A C 1
ATOM 3114 O O . TYR A 1 379 ? 21.201 -5.367 -7.231 1.00 88.12 379 TYR A O 1
ATOM 3122 N N . LEU A 1 380 ? 19.335 -4.605 -8.159 1.00 76.06 380 LEU A N 1
ATOM 3123 C CA . LEU A 1 380 ? 19.379 -3.356 -7.399 1.00 76.06 380 LEU A CA 1
ATOM 3124 C C . LEU A 1 380 ? 19.074 -3.554 -5.908 1.00 76.06 380 LEU A C 1
ATOM 3126 O O . LEU A 1 380 ? 19.508 -2.740 -5.099 1.00 76.06 380 LEU A O 1
ATOM 3130 N N . MET A 1 381 ? 18.328 -4.592 -5.530 1.00 74.56 381 MET A N 1
ATOM 3131 C CA . MET A 1 381 ? 18.031 -4.886 -4.123 1.00 74.56 381 MET A CA 1
ATOM 3132 C C . MET A 1 381 ? 19.133 -5.707 -3.436 1.00 74.56 381 MET A C 1
ATOM 3134 O O . MET A 1 381 ? 19.155 -5.761 -2.211 1.00 74.56 381 MET A O 1
ATOM 3138 N N . ASP A 1 382 ? 20.033 -6.329 -4.200 1.00 74.44 382 ASP A N 1
ATOM 3139 C CA . ASP A 1 382 ? 21.149 -7.131 -3.693 1.00 74.44 382 ASP A CA 1
ATOM 3140 C C . ASP A 1 382 ? 22.437 -6.293 -3.646 1.00 74.44 382 ASP A C 1
ATOM 3142 O O . ASP A 1 382 ? 22.918 -5.805 -4.670 1.00 74.44 382 ASP A O 1
ATOM 3146 N N . GLU A 1 383 ? 23.017 -6.134 -2.453 1.00 80.69 383 GLU A N 1
ATOM 3147 C CA . GLU A 1 383 ? 24.224 -5.326 -2.223 1.00 80.69 383 GLU A CA 1
ATOM 3148 C C . GLU A 1 383 ? 25.399 -5.735 -3.122 1.00 80.69 383 GLU A C 1
ATOM 3150 O O . GLU A 1 383 ? 26.133 -4.872 -3.608 1.00 80.69 383 GLU A O 1
ATOM 3155 N N . SER A 1 384 ? 25.542 -7.034 -3.406 1.00 83.75 384 SER A N 1
ATOM 3156 C CA . SER A 1 384 ? 26.660 -7.575 -4.187 1.00 83.75 384 SER A CA 1
ATOM 3157 C C . SER A 1 384 ? 26.593 -7.227 -5.679 1.00 83.75 384 SER A C 1
ATOM 3159 O O . SER A 1 384 ? 27.619 -7.191 -6.359 1.00 83.75 384 SER A O 1
ATOM 3161 N N . THR A 1 385 ? 25.396 -6.943 -6.199 1.00 86.56 385 THR A N 1
ATOM 3162 C CA . THR A 1 385 ? 25.159 -6.663 -7.627 1.00 86.56 385 THR A CA 1
ATOM 3163 C C . THR A 1 385 ? 24.674 -5.235 -7.886 1.00 86.56 385 THR A C 1
ATOM 3165 O O . THR A 1 385 ? 24.693 -4.787 -9.036 1.00 86.56 385 THR A O 1
ATOM 3168 N N . ASN A 1 386 ? 24.322 -4.482 -6.838 1.00 83.12 386 ASN A N 1
ATOM 3169 C CA . ASN A 1 386 ? 23.754 -3.136 -6.918 1.00 83.12 386 ASN A CA 1
ATOM 3170 C C . ASN A 1 386 ? 24.629 -2.151 -7.707 1.00 83.12 386 ASN A C 1
ATOM 3172 O O . ASN A 1 386 ? 24.148 -1.537 -8.660 1.00 83.12 386 ASN A O 1
ATOM 3176 N N . SER A 1 387 ? 25.906 -2.017 -7.328 1.00 87.56 387 SER A N 1
ATOM 3177 C CA . SER A 1 387 ? 26.826 -1.041 -7.933 1.00 87.56 387 SER A CA 1
ATOM 3178 C C . SER A 1 387 ? 26.985 -1.281 -9.436 1.00 87.56 387 SER A C 1
ATOM 3180 O O . SER A 1 387 ? 26.760 -0.387 -10.251 1.00 87.56 387 SER A O 1
ATOM 3182 N N . LYS A 1 388 ? 27.249 -2.537 -9.812 1.00 90.94 388 LYS A N 1
ATOM 3183 C CA . LYS A 1 388 ? 27.422 -2.941 -11.208 1.00 90.94 388 LYS A CA 1
ATOM 3184 C C . LYS A 1 388 ? 26.124 -2.804 -12.011 1.00 90.94 388 LYS A C 1
ATOM 3186 O O . LYS A 1 388 ? 26.146 -2.377 -13.156 1.00 90.94 388 LYS A O 1
ATOM 3191 N N . THR A 1 389 ? 24.970 -3.086 -11.407 1.00 87.19 389 THR A N 1
ATOM 3192 C CA . THR A 1 389 ? 23.664 -2.901 -12.065 1.00 87.19 389 THR A CA 1
ATOM 3193 C C . THR A 1 389 ? 23.370 -1.432 -12.359 1.00 87.19 389 THR A C 1
ATOM 3195 O O . THR A 1 389 ? 22.863 -1.128 -13.437 1.00 87.19 389 THR A O 1
ATOM 3198 N N . ARG A 1 390 ? 23.718 -0.511 -11.447 1.00 81.75 390 ARG A N 1
ATOM 3199 C CA . ARG A 1 390 ? 23.609 0.936 -11.701 1.00 81.75 390 ARG A CA 1
ATOM 3200 C C . ARG A 1 390 ? 24.472 1.370 -12.878 1.00 81.75 390 ARG A C 1
ATOM 3202 O O . ARG A 1 390 ? 23.975 2.076 -13.743 1.00 81.75 390 ARG A O 1
ATOM 3209 N N . GLU A 1 391 ? 25.700 0.866 -12.963 1.00 91.19 391 GLU A N 1
ATOM 3210 C CA . GLU A 1 391 ? 26.580 1.140 -14.101 1.00 91.19 391 GLU A CA 1
ATOM 3211 C C . GLU A 1 391 ? 25.937 0.734 -15.440 1.00 91.19 391 GLU A C 1
ATOM 3213 O O . GLU A 1 391 ? 25.943 1.513 -16.392 1.00 91.19 391 GLU A O 1
ATOM 3218 N N . TYR A 1 392 ? 25.326 -0.455 -15.529 1.00 91.94 392 TYR A N 1
ATOM 3219 C CA . TYR A 1 392 ? 24.624 -0.872 -16.751 1.00 91.94 392 TYR A CA 1
ATOM 3220 C C . TYR A 1 392 ? 23.366 -0.048 -17.037 1.00 91.94 392 TYR A C 1
ATOM 3222 O O . TYR A 1 392 ? 23.075 0.214 -18.203 1.00 91.94 392 TYR A O 1
ATOM 3230 N N . LEU A 1 393 ? 22.633 0.385 -16.009 1.00 86.25 393 LEU A N 1
ATOM 3231 C CA . LEU A 1 393 ? 21.492 1.285 -16.187 1.00 86.25 393 LEU A CA 1
ATOM 3232 C C . LEU A 1 393 ? 21.931 2.632 -16.755 1.00 86.25 393 LEU A C 1
ATOM 3234 O O . LEU A 1 393 ? 21.347 3.085 -17.735 1.00 86.25 393 LEU A O 1
ATOM 3238 N N . ASP A 1 394 ? 22.998 3.217 -16.212 1.00 81.31 394 ASP A N 1
ATOM 3239 C CA . ASP A 1 394 ? 23.563 4.469 -16.713 1.00 81.31 394 ASP A CA 1
ATOM 3240 C C . ASP A 1 394 ? 24.063 4.305 -18.154 1.00 81.31 394 ASP A C 1
ATOM 3242 O O . ASP A 1 394 ? 23.806 5.159 -19.001 1.00 81.31 394 ASP A O 1
ATOM 3246 N N . ARG A 1 395 ? 24.717 3.181 -18.483 1.00 86.50 395 ARG A N 1
ATOM 3247 C CA . ARG A 1 395 ? 25.119 2.856 -19.865 1.00 86.50 395 ARG A CA 1
ATOM 3248 C C . ARG A 1 395 ? 23.914 2.767 -20.809 1.00 86.50 395 ARG A C 1
ATOM 3250 O O . ARG A 1 395 ? 23.977 3.321 -21.905 1.00 86.50 395 ARG A O 1
ATOM 3257 N N . GLY A 1 396 ? 22.825 2.120 -20.389 1.00 79.44 396 GLY A N 1
ATOM 3258 C CA . GLY A 1 396 ? 21.583 2.024 -21.162 1.00 79.44 396 GLY A CA 1
ATOM 3259 C C . GLY A 1 396 ? 20.896 3.377 -21.368 1.00 79.44 396 GLY A C 1
ATOM 3260 O O . GLY A 1 396 ? 20.523 3.716 -22.486 1.00 79.44 396 GLY A O 1
ATOM 3261 N N . ILE A 1 397 ? 20.791 4.188 -20.312 1.00 75.69 397 ILE A N 1
ATOM 3262 C CA . ILE A 1 397 ? 20.189 5.531 -20.360 1.00 75.69 397 ILE A CA 1
ATOM 3263 C C . ILE A 1 397 ? 21.023 6.471 -21.237 1.00 75.69 397 ILE A C 1
ATOM 3265 O O . ILE A 1 397 ? 20.477 7.183 -22.077 1.00 75.69 397 ILE A O 1
ATOM 3269 N N . ASN A 1 398 ? 22.351 6.437 -21.107 1.00 76.25 398 ASN A N 1
ATOM 3270 C CA . ASN A 1 398 ? 23.250 7.242 -21.934 1.00 76.25 398 ASN A CA 1
ATOM 3271 C C . ASN A 1 398 ? 23.190 6.852 -23.417 1.00 76.25 398 ASN A C 1
ATOM 3273 O O . ASN A 1 398 ? 23.379 7.711 -24.280 1.00 76.25 398 ASN A O 1
ATOM 3277 N N . PHE A 1 399 ? 22.897 5.583 -23.722 1.00 74.94 399 PHE A N 1
ATOM 3278 C CA . PHE A 1 399 ? 22.608 5.144 -25.086 1.00 74.94 399 PHE A CA 1
ATOM 3279 C C . PHE A 1 399 ? 21.312 5.778 -25.625 1.00 74.94 399 PHE A C 1
ATOM 3281 O O . PHE A 1 399 ? 21.270 6.183 -26.786 1.00 74.94 399 PHE A O 1
ATOM 3288 N N . GLY A 1 400 ? 20.309 5.955 -24.756 1.00 60.12 400 GLY A N 1
ATOM 3289 C CA . GLY A 1 400 ? 19.023 6.610 -25.032 1.00 60.12 400 GLY A CA 1
ATOM 3290 C C . GLY A 1 400 ? 19.130 8.003 -25.661 1.00 60.12 400 GLY A C 1
ATOM 3291 O O . GLY A 1 400 ? 18.348 8.361 -26.534 1.00 60.12 400 GLY A O 1
ATOM 3292 N N . ASN A 1 401 ? 20.158 8.771 -25.296 1.00 58.53 401 ASN A N 1
ATOM 3293 C CA . ASN A 1 401 ? 20.383 10.122 -25.826 1.00 58.53 401 ASN A CA 1
ATOM 3294 C C . ASN A 1 401 ? 20.860 10.148 -27.294 1.00 58.53 401 ASN A C 1
ATOM 3296 O O . ASN A 1 401 ? 21.032 11.226 -27.862 1.00 58.53 401 ASN A O 1
ATOM 3300 N N . ARG A 1 402 ? 21.150 8.986 -27.898 1.00 65.62 402 ARG A N 1
ATOM 3301 C CA . ARG A 1 402 ? 21.730 8.858 -29.249 1.00 65.62 402 ARG A CA 1
ATOM 3302 C C . ARG A 1 402 ? 21.027 7.807 -30.120 1.00 65.62 402 ARG A C 1
ATOM 3304 O O . ARG A 1 402 ? 21.562 7.459 -31.171 1.00 65.62 402 ARG A O 1
ATOM 3311 N N . CYS A 1 403 ? 19.890 7.267 -29.683 1.00 64.31 403 CYS A N 1
ATOM 3312 C CA . CYS A 1 403 ? 19.240 6.127 -30.328 1.00 64.31 403 CYS A CA 1
ATOM 3313 C C . CYS A 1 403 ? 17.976 6.510 -31.117 1.00 64.31 403 CYS A C 1
ATOM 3315 O O . CYS A 1 403 ? 17.497 7.641 -31.067 1.00 64.31 403 CYS A O 1
ATOM 3317 N N . SER A 1 404 ? 17.447 5.555 -31.881 1.00 66.12 404 SER A N 1
ATOM 3318 C CA . SER A 1 404 ? 16.192 5.706 -32.624 1.00 66.12 404 SER A CA 1
ATOM 3319 C C . SER A 1 404 ? 14.968 5.765 -31.695 1.00 66.12 404 SER A C 1
ATOM 3321 O O . SER A 1 404 ? 15.012 5.300 -30.555 1.00 66.12 404 SER A O 1
ATOM 3323 N N . ASN A 1 405 ? 13.831 6.261 -32.205 1.00 67.00 405 ASN A N 1
ATOM 3324 C CA . ASN A 1 405 ? 12.568 6.327 -31.450 1.00 67.00 405 ASN A CA 1
ATOM 3325 C C . ASN A 1 405 ? 12.124 4.961 -30.890 1.00 67.00 405 ASN A C 1
ATOM 3327 O O . ASN A 1 405 ? 11.532 4.907 -29.816 1.00 67.00 405 ASN A O 1
ATOM 3331 N N . ILE A 1 406 ? 12.421 3.860 -31.590 1.00 67.62 406 ILE A N 1
ATOM 3332 C CA . ILE A 1 406 ? 12.065 2.499 -31.158 1.00 67.62 406 ILE A CA 1
ATOM 3333 C C . ILE A 1 406 ? 12.952 2.049 -29.989 1.00 67.62 406 ILE A C 1
ATOM 3335 O O . ILE A 1 406 ? 12.456 1.501 -29.008 1.00 67.62 406 ILE A O 1
ATOM 3339 N N . GLU A 1 407 ? 14.256 2.318 -30.048 1.00 68.56 407 GLU A N 1
ATOM 3340 C CA . GLU A 1 407 ? 15.189 1.985 -28.964 1.00 68.56 407 GLU A CA 1
ATOM 3341 C C . GLU A 1 407 ? 14.884 2.785 -27.688 1.00 68.56 407 GLU A C 1
ATOM 3343 O O . GLU A 1 407 ? 14.940 2.230 -26.588 1.00 68.56 407 GLU A O 1
ATOM 3348 N N . CYS A 1 408 ? 14.448 4.043 -27.829 1.00 70.62 408 CYS A N 1
ATOM 3349 C CA . CYS A 1 408 ? 13.949 4.851 -26.714 1.00 70.62 408 CYS A CA 1
ATOM 3350 C C . CYS A 1 408 ? 12.768 4.184 -25.989 1.00 70.62 408 CYS A C 1
ATOM 3352 O O . CYS A 1 408 ? 12.693 4.251 -24.762 1.00 70.62 408 CYS A O 1
ATOM 3354 N N . LEU A 1 409 ? 11.853 3.520 -26.712 1.00 70.38 409 LEU A N 1
ATOM 3355 C CA . LEU A 1 409 ? 10.714 2.824 -26.098 1.00 70.38 409 LEU A CA 1
ATOM 3356 C C . LEU A 1 409 ? 11.173 1.659 -25.215 1.00 70.38 409 LEU A C 1
ATOM 3358 O O . LEU A 1 409 ? 10.690 1.531 -24.091 1.00 70.38 409 LEU A O 1
ATOM 3362 N N . TYR A 1 410 ? 12.129 0.849 -25.680 1.00 75.94 410 TYR A N 1
ATOM 3363 C CA . TYR A 1 410 ? 12.668 -0.267 -24.894 1.00 75.94 410 TYR A CA 1
ATOM 3364 C C . TYR A 1 410 ? 13.402 0.207 -23.637 1.00 75.94 410 TYR A C 1
ATOM 3366 O O . TYR A 1 410 ? 13.236 -0.378 -22.564 1.00 75.94 410 TYR A O 1
ATOM 3374 N N . ILE A 1 411 ? 14.177 1.289 -23.750 1.00 72.88 411 ILE A N 1
ATOM 3375 C CA . ILE A 1 411 ? 14.892 1.886 -22.616 1.00 72.88 411 ILE A CA 1
ATOM 3376 C C . ILE A 1 411 ? 13.896 2.437 -21.589 1.00 72.88 411 ILE A C 1
ATOM 3378 O O . ILE A 1 411 ? 14.027 2.149 -20.399 1.00 72.88 411 ILE A O 1
ATOM 3382 N N . ASN A 1 412 ? 12.868 3.163 -22.035 1.00 69.44 412 ASN A N 1
ATOM 3383 C CA . ASN A 1 412 ? 11.842 3.709 -21.147 1.00 69.44 412 ASN A CA 1
ATOM 3384 C C . ASN A 1 412 ? 11.046 2.603 -20.441 1.00 69.44 412 ASN A C 1
ATOM 3386 O O . ASN A 1 412 ? 10.891 2.648 -19.222 1.00 69.44 412 ASN A O 1
ATOM 3390 N N . ASP A 1 413 ? 10.603 1.575 -21.168 1.00 72.94 413 ASP A N 1
ATOM 3391 C CA . ASP A 1 413 ? 9.891 0.424 -20.597 1.00 72.94 413 ASP A CA 1
ATOM 3392 C C . ASP A 1 413 ? 10.744 -0.324 -19.553 1.00 72.94 413 ASP A C 1
ATOM 3394 O O . ASP A 1 413 ? 10.270 -0.639 -18.456 1.00 72.94 413 ASP A O 1
ATOM 3398 N N . MET A 1 414 ? 12.035 -0.533 -19.837 1.00 83.31 414 MET A N 1
ATOM 3399 C CA . MET A 1 414 ? 12.991 -1.090 -18.878 1.00 83.31 414 MET A CA 1
ATOM 3400 C C . MET A 1 414 ? 13.086 -0.229 -17.607 1.00 83.31 414 MET A C 1
ATOM 3402 O O . MET A 1 414 ? 12.920 -0.751 -16.501 1.00 83.31 414 MET A O 1
ATOM 3406 N N . VAL A 1 415 ? 13.336 1.079 -17.742 1.00 70.25 415 VAL A N 1
ATOM 3407 C CA . VAL A 1 415 ? 13.499 2.006 -16.608 1.00 70.25 415 VAL A CA 1
ATOM 3408 C C . VAL A 1 415 ? 12.230 2.059 -15.757 1.00 70.25 415 VAL A C 1
ATOM 3410 O O . VAL A 1 415 ? 12.314 1.914 -14.535 1.00 70.25 415 VAL A O 1
ATOM 3413 N N . CYS A 1 416 ? 11.055 2.179 -16.381 1.00 64.75 416 CYS A N 1
ATOM 3414 C CA . CYS A 1 416 ? 9.766 2.202 -15.690 1.00 64.75 416 CYS A CA 1
ATOM 3415 C C . CYS A 1 416 ? 9.498 0.917 -14.896 1.00 64.75 416 CYS A C 1
ATOM 3417 O O . CYS A 1 416 ? 8.918 0.967 -13.809 1.00 64.75 416 CYS A O 1
ATOM 3419 N N . ARG A 1 417 ? 9.927 -0.245 -15.404 1.00 68.38 417 ARG A N 1
ATOM 3420 C CA . ARG A 1 417 ? 9.739 -1.524 -14.706 1.00 68.38 417 ARG A CA 1
ATOM 3421 C C . ARG A 1 417 ? 10.708 -1.711 -13.537 1.00 68.38 417 ARG A C 1
ATOM 3423 O O . ARG A 1 417 ? 10.335 -2.321 -12.532 1.00 68.38 417 ARG A O 1
ATOM 3430 N N . ILE A 1 418 ? 11.937 -1.207 -13.663 1.00 68.06 418 ILE A N 1
ATOM 3431 C CA . ILE A 1 418 ? 12.991 -1.321 -12.644 1.00 68.06 418 ILE A CA 1
ATOM 3432 C C . ILE A 1 418 ? 12.772 -0.328 -11.501 1.00 68.06 418 ILE A C 1
ATOM 3434 O O . ILE A 1 418 ? 12.890 -0.703 -10.332 1.00 68.06 418 ILE A O 1
ATOM 3438 N N . PHE A 1 419 ? 12.405 0.907 -11.838 1.00 64.62 419 PHE A N 1
ATOM 3439 C CA . PHE A 1 419 ? 12.072 1.975 -10.904 1.00 64.62 419 PHE A CA 1
ATOM 3440 C C . PHE A 1 419 ? 10.582 2.300 -11.006 1.00 64.62 419 PHE A C 1
ATOM 3442 O O . PHE A 1 419 ? 10.218 3.366 -11.506 1.00 64.62 419 PHE A O 1
ATOM 3449 N N . PRO A 1 420 ? 9.695 1.407 -10.528 1.00 52.25 420 PRO A N 1
ATOM 3450 C CA . PRO A 1 420 ? 8.298 1.771 -10.410 1.00 52.25 420 PRO A CA 1
ATOM 3451 C C . PRO A 1 420 ? 8.243 2.972 -9.466 1.00 52.25 420 PRO A C 1
ATOM 3453 O O . PRO A 1 420 ? 8.712 2.893 -8.323 1.00 52.25 420 PRO A O 1
ATOM 3456 N N . ASN A 1 421 ? 7.746 4.107 -9.956 1.00 42.06 421 ASN A N 1
ATOM 3457 C CA . ASN A 1 421 ? 7.565 5.290 -9.128 1.00 42.06 421 ASN A CA 1
ATOM 3458 C C . ASN A 1 421 ? 6.818 4.876 -7.846 1.00 42.06 421 ASN A C 1
ATOM 3460 O O . ASN A 1 421 ? 5.797 4.197 -7.894 1.00 42.06 421 ASN A O 1
ATOM 3464 N N . ARG A 1 422 ? 7.358 5.242 -6.672 1.00 36.31 422 ARG A N 1
ATOM 3465 C CA . ARG A 1 422 ? 6.710 4.991 -5.364 1.00 36.31 422 ARG A CA 1
ATOM 3466 C C . ARG A 1 422 ? 5.460 5.846 -5.149 1.00 36.31 422 ARG A C 1
ATOM 3468 O O . ARG A 1 422 ? 4.721 5.615 -4.200 1.00 36.31 422 ARG A O 1
ATOM 3475 N N . ARG A 1 423 ? 5.222 6.826 -6.022 1.00 36.47 423 ARG A N 1
ATOM 3476 C CA . ARG A 1 423 ? 3.865 7.266 -6.325 1.00 36.47 423 ARG A CA 1
ATOM 3477 C C . ARG A 1 423 ? 3.350 6.245 -7.308 1.00 36.47 423 ARG A C 1
ATOM 3479 O O . ARG A 1 423 ? 3.900 6.185 -8.400 1.00 36.47 423 ARG A O 1
ATOM 3486 N N . GLU A 1 424 ? 2.358 5.460 -6.924 1.00 32.47 424 GLU A N 1
ATOM 3487 C CA . GLU A 1 424 ? 1.565 4.709 -7.883 1.00 32.47 424 GLU A CA 1
ATOM 3488 C C . GLU A 1 424 ? 1.126 5.667 -9.007 1.00 32.47 424 GLU A C 1
ATOM 3490 O O . GLU A 1 424 ? 0.079 6.302 -8.940 1.00 32.47 424 GLU A O 1
ATOM 3495 N N . THR A 1 425 ? 1.907 5.787 -10.080 1.00 35.16 425 THR A N 1
ATOM 3496 C CA . THR A 1 425 ? 1.330 5.988 -11.396 1.00 35.16 425 THR A CA 1
ATOM 3497 C C . THR A 1 425 ? 0.632 4.675 -11.664 1.00 35.16 425 THR A C 1
ATOM 3499 O O . THR A 1 425 ? 1.210 3.757 -12.244 1.00 35.16 425 THR A O 1
ATOM 3502 N N . LYS A 1 426 ? -0.597 4.568 -11.148 1.00 36.31 426 LYS A N 1
ATOM 3503 C CA . LYS A 1 426 ? -1.603 3.642 -11.638 1.00 36.31 426 LYS A CA 1
ATOM 3504 C C . LYS A 1 426 ? -1.795 3.951 -13.122 1.00 36.31 426 LYS A C 1
ATOM 3506 O O . LYS A 1 426 ? -2.760 4.595 -13.508 1.00 36.31 426 LYS A O 1
ATOM 3511 N N . MET A 1 427 ? -0.897 3.470 -13.973 1.00 38.62 427 MET A N 1
ATOM 3512 C CA . MET A 1 427 ? -1.259 3.113 -15.341 1.00 38.62 427 MET A CA 1
ATOM 3513 C C . MET A 1 427 ? -1.995 1.766 -15.302 1.00 38.62 427 MET A C 1
ATOM 3515 O O . MET A 1 427 ? -1.603 0.801 -15.943 1.00 38.62 427 MET A O 1
ATOM 3519 N N . GLU A 1 428 ? -3.051 1.698 -14.491 1.00 43.00 428 GLU A N 1
ATOM 3520 C CA . GLU A 1 428 ? -3.982 0.567 -14.457 1.00 43.00 428 GLU A CA 1
ATOM 3521 C C . GLU A 1 428 ? -5.446 1.010 -14.496 1.00 43.00 428 GLU A C 1
ATOM 3523 O O . GLU A 1 428 ? -6.297 0.179 -14.791 1.00 43.00 428 GLU A O 1
ATOM 3528 N N . ASP A 1 429 ? -5.767 2.298 -14.315 1.00 54.16 429 ASP A N 1
ATOM 3529 C CA . ASP A 1 429 ? -7.138 2.761 -14.517 1.00 54.16 429 ASP A CA 1
ATOM 3530 C C . ASP A 1 429 ? -7.214 3.619 -15.778 1.00 54.16 429 ASP A C 1
ATOM 3532 O O . ASP A 1 429 ? -6.805 4.781 -15.798 1.00 54.16 429 ASP A O 1
ATOM 3536 N N . PHE A 1 430 ? -7.737 3.034 -16.854 1.00 58.25 430 PHE A N 1
ATOM 3537 C CA . PHE A 1 430 ? -8.081 3.744 -18.089 1.00 58.25 430 PHE A CA 1
ATOM 3538 C C . PHE A 1 430 ? -8.884 5.021 -17.793 1.00 58.25 430 PHE A C 1
ATOM 3540 O O . PHE A 1 430 ? -8.695 6.043 -18.439 1.00 58.25 430 PHE A O 1
ATOM 3547 N N . ILE A 1 431 ? -9.693 5.002 -16.736 1.00 57.47 431 ILE A N 1
ATOM 3548 C CA . ILE A 1 431 ? -10.439 6.152 -16.227 1.00 57.47 431 ILE A CA 1
ATOM 3549 C C . ILE A 1 431 ? -9.522 7.277 -15.743 1.00 57.47 431 ILE A C 1
ATOM 3551 O O . ILE A 1 431 ? -9.798 8.436 -16.021 1.00 57.47 431 ILE A O 1
ATOM 3555 N N . SER A 1 432 ? -8.401 6.971 -15.087 1.00 58.69 432 SER A N 1
ATOM 3556 C CA . SER A 1 432 ? -7.437 7.992 -14.647 1.00 58.69 432 SER A CA 1
ATOM 3557 C C . SER A 1 432 ? -6.753 8.675 -15.833 1.00 58.69 432 SER A C 1
ATOM 3559 O O . SER A 1 432 ? -6.550 9.887 -15.805 1.00 58.69 432 SER A O 1
ATOM 3561 N N . PHE A 1 433 ? -6.454 7.921 -16.898 1.00 65.75 433 PHE A N 1
ATOM 3562 C CA . PHE A 1 433 ? -5.992 8.499 -18.164 1.00 65.75 433 PHE A CA 1
ATOM 3563 C C . PHE A 1 433 ? -7.057 9.414 -18.772 1.00 65.75 433 PHE A C 1
ATOM 3565 O O . PHE A 1 433 ? -6.737 10.512 -19.215 1.00 65.75 433 PHE A O 1
ATOM 3572 N N . ILE A 1 434 ? -8.323 8.997 -18.749 1.00 63.16 434 ILE A N 1
ATOM 3573 C CA . ILE A 1 434 ? -9.416 9.799 -19.294 1.00 63.16 434 ILE A CA 1
ATOM 3574 C C . ILE A 1 434 ? -9.617 11.090 -18.498 1.00 63.16 434 ILE A C 1
ATOM 3576 O O . ILE A 1 434 ? -9.698 12.166 -19.085 1.00 63.16 434 ILE A O 1
ATOM 3580 N N . VAL A 1 435 ? -9.651 11.002 -17.167 1.00 64.56 435 VAL A N 1
ATOM 3581 C CA . VAL A 1 435 ? -9.758 12.165 -16.276 1.00 64.56 435 VAL A CA 1
ATOM 3582 C C . VAL A 1 435 ? -8.600 13.133 -16.512 1.00 64.56 435 VAL A C 1
ATOM 3584 O O . VAL A 1 435 ? -8.825 14.337 -16.499 1.00 64.56 435 VAL A O 1
ATOM 3587 N N . PHE A 1 436 ? -7.386 12.629 -16.756 1.00 67.12 436 PHE A N 1
ATOM 3588 C CA . PHE A 1 436 ? -6.224 13.446 -17.109 1.00 67.12 436 PHE A CA 1
ATOM 3589 C C . PHE A 1 436 ? -6.351 14.085 -18.504 1.00 67.12 436 PHE A C 1
ATOM 3591 O O . PHE A 1 436 ? -6.149 15.287 -18.640 1.00 67.12 436 PHE A O 1
ATOM 3598 N N . TYR A 1 437 ? -6.743 13.316 -19.525 1.00 67.50 437 TYR A N 1
ATOM 3599 C CA . TYR A 1 437 ? -6.901 13.791 -20.905 1.00 67.50 437 TYR A CA 1
ATOM 3600 C C . TYR A 1 437 ? -7.956 14.901 -21.041 1.00 67.50 437 TYR A C 1
ATOM 3602 O O . TYR A 1 437 ? -7.775 15.830 -21.822 1.00 67.50 437 TYR A O 1
ATOM 3610 N N . PHE A 1 438 ? -9.038 14.838 -20.256 1.00 64.62 438 PHE A N 1
ATOM 3611 C CA . PHE A 1 438 ? -10.097 15.856 -20.244 1.00 64.62 438 PHE A CA 1
ATOM 3612 C C . PHE A 1 438 ? -9.820 17.055 -19.328 1.00 64.62 438 PHE A C 1
ATOM 3614 O O . PHE A 1 438 ? -10.703 17.890 -19.132 1.00 64.62 438 PHE A O 1
ATOM 3621 N N . GLN A 1 439 ? -8.614 17.184 -18.770 1.00 66.62 439 GLN A N 1
ATOM 3622 C CA . GLN A 1 439 ? -8.208 18.442 -18.145 1.00 66.62 439 GLN A CA 1
ATOM 3623 C C . GLN A 1 439 ? -7.984 19.502 -19.230 1.00 66.62 439 GLN A C 1
ATOM 3625 O O . GLN A 1 439 ? -7.411 19.224 -20.283 1.00 66.62 439 GLN A O 1
ATOM 3630 N N . LYS A 1 440 ? -8.429 20.732 -18.951 1.00 56.53 440 LYS A N 1
ATOM 3631 C CA . LYS A 1 440 ? -8.510 21.862 -19.897 1.00 56.53 440 LYS A CA 1
ATOM 3632 C C . LYS A 1 440 ? -7.198 22.175 -20.639 1.00 56.53 440 LYS A C 1
ATOM 3634 O O . LYS A 1 440 ? -7.234 22.773 -21.705 1.00 56.53 440 LYS A O 1
ATOM 3639 N N . GLU A 1 441 ? -6.060 21.772 -20.079 1.00 59.62 441 GLU A N 1
ATOM 3640 C CA . GLU A 1 441 ? -4.708 22.015 -20.599 1.00 59.62 441 GLU A CA 1
ATOM 3641 C C . GLU A 1 441 ? -4.243 20.980 -21.641 1.00 59.62 441 GLU A C 1
ATOM 3643 O O . GLU A 1 441 ? -3.334 21.267 -22.415 1.00 59.62 441 GLU A O 1
ATOM 3648 N N . TYR A 1 442 ? -4.854 19.790 -21.683 1.00 59.44 442 TYR A N 1
ATOM 3649 C CA . TYR A 1 442 ? -4.398 18.659 -22.510 1.00 59.44 442 TYR A CA 1
ATOM 3650 C C . TYR A 1 442 ? -5.400 18.234 -23.588 1.00 59.44 442 TYR A C 1
ATOM 3652 O O . TYR A 1 442 ? -5.059 17.462 -24.488 1.00 59.44 442 TYR A O 1
ATOM 3660 N N . PHE A 1 443 ? -6.633 18.727 -23.504 1.00 65.31 443 PHE A N 1
ATOM 3661 C CA . PHE A 1 443 ? -7.684 18.409 -24.455 1.00 65.31 443 PHE A CA 1
ATOM 3662 C C . PHE A 1 443 ? -7.449 19.102 -25.808 1.00 65.31 443 PHE A C 1
ATOM 3664 O O . PHE A 1 443 ? -7.348 20.326 -25.872 1.00 65.31 443 PHE A O 1
ATOM 3671 N N . ASN A 1 444 ? -7.413 18.322 -26.894 1.00 73.31 444 ASN A N 1
ATOM 3672 C CA . ASN A 1 444 ? -7.338 18.828 -28.266 1.00 73.31 444 ASN A CA 1
ATOM 3673 C C . ASN A 1 444 ? -8.451 18.207 -29.126 1.00 73.31 444 ASN A C 1
ATOM 3675 O O . ASN A 1 444 ? -8.405 17.012 -29.426 1.00 73.31 444 ASN A O 1
ATOM 3679 N N . GLU A 1 445 ? -9.417 19.033 -29.536 1.00 66.88 445 GLU A N 1
ATOM 3680 C CA . GLU A 1 445 ? -10.568 18.649 -30.369 1.00 66.88 445 GLU A CA 1
ATOM 3681 C C . GLU A 1 445 ? -10.175 18.258 -31.807 1.00 66.88 445 GLU A C 1
ATOM 3683 O O . GLU A 1 445 ? -10.933 17.578 -32.488 1.00 66.88 445 GLU A O 1
ATOM 3688 N N . GLU A 1 446 ? -8.984 18.622 -32.280 1.00 75.50 446 GLU A N 1
ATOM 3689 C CA . GLU A 1 446 ? -8.489 18.240 -33.612 1.00 75.50 446 GLU A CA 1
ATOM 3690 C C . GLU A 1 446 ? -7.497 17.062 -33.557 1.00 75.50 446 GLU A C 1
ATOM 3692 O O . GLU A 1 446 ? -6.940 16.645 -34.572 1.00 75.50 446 GLU A O 1
ATOM 3697 N N . GLY A 1 447 ? -7.250 16.503 -32.367 1.00 73.75 447 GLY A N 1
ATOM 3698 C CA . GLY A 1 447 ? -6.274 15.434 -32.167 1.00 73.75 447 GLY A CA 1
ATOM 3699 C C . GLY A 1 447 ? -6.733 14.062 -32.679 1.00 73.75 447 GLY A C 1
ATOM 3700 O O . GLY A 1 447 ? -7.897 13.683 -32.579 1.00 73.75 447 GLY A O 1
ATOM 3701 N N . GLU A 1 448 ? -5.790 13.235 -33.127 1.00 73.69 448 GLU A N 1
ATOM 3702 C CA . GLU A 1 448 ? -6.074 11.858 -33.571 1.00 73.69 448 GLU A CA 1
ATOM 3703 C C . GLU A 1 448 ? -6.682 10.989 -32.450 1.00 73.69 448 GLU A C 1
ATOM 3705 O O . GLU A 1 448 ? -7.617 10.218 -32.675 1.00 73.69 448 GLU A O 1
ATOM 3710 N N . ALA A 1 449 ? -6.218 11.174 -31.208 1.00 65.69 449 ALA A N 1
ATOM 3711 C CA . ALA A 1 449 ? -6.798 10.520 -30.036 1.00 65.69 449 ALA A CA 1
ATOM 3712 C C . ALA A 1 449 ? -8.286 10.875 -29.860 1.00 65.69 449 ALA A C 1
ATOM 3714 O O . ALA A 1 449 ? -9.095 10.007 -29.535 1.00 65.69 449 ALA A O 1
ATOM 3715 N N . TRP A 1 450 ? -8.670 12.123 -30.134 1.00 69.38 450 TRP A N 1
ATOM 3716 C CA . TRP A 1 450 ? -10.057 12.572 -30.053 1.00 69.38 450 TRP A CA 1
ATOM 3717 C C . TRP A 1 450 ? -10.946 11.910 -31.114 1.00 69.38 450 TRP A C 1
ATOM 3719 O O . TRP A 1 450 ? -12.021 11.397 -30.787 1.00 69.38 450 TRP A O 1
ATOM 3729 N N . GLU A 1 451 ? -10.473 11.830 -32.362 1.00 73.62 451 GLU A N 1
ATOM 3730 C CA . GLU A 1 451 ? -11.187 11.159 -33.458 1.00 73.62 451 GLU A CA 1
ATOM 3731 C C . GLU A 1 451 ? -11.477 9.681 -33.167 1.00 73.62 451 GLU A C 1
ATOM 3733 O O . GLU A 1 451 ? -12.552 9.172 -33.504 1.00 73.62 451 GLU A O 1
ATOM 3738 N N . ILE A 1 452 ? -10.535 8.987 -32.526 1.00 69.19 452 ILE A N 1
ATOM 3739 C CA . ILE A 1 452 ? -10.676 7.574 -32.158 1.00 69.19 452 ILE A CA 1
ATOM 3740 C C . ILE A 1 452 ? -11.664 7.415 -30.994 1.00 69.19 452 ILE A C 1
ATOM 3742 O O . ILE A 1 452 ? -12.539 6.544 -31.028 1.00 69.19 452 ILE A O 1
ATOM 3746 N N . LEU A 1 453 ? -11.555 8.266 -29.971 1.00 68.69 453 LEU A N 1
ATOM 3747 C CA . LEU A 1 453 ? -12.360 8.166 -28.754 1.00 68.69 453 LEU A CA 1
ATOM 3748 C C . LEU A 1 453 ? -13.842 8.480 -28.998 1.00 68.69 453 LEU A C 1
ATOM 3750 O O . LEU A 1 453 ? -14.701 7.736 -28.521 1.00 68.69 453 LEU A O 1
ATOM 3754 N N . LYS A 1 454 ? -14.163 9.501 -29.804 1.00 70.69 454 LYS A N 1
ATOM 3755 C CA . LYS A 1 454 ? -15.560 9.869 -30.106 1.00 70.69 454 LYS A CA 1
ATOM 3756 C C . LYS A 1 454 ? -16.326 8.788 -30.881 1.00 70.69 454 LYS A C 1
ATOM 3758 O O . LYS A 1 454 ? -17.546 8.699 -30.784 1.00 70.69 454 LYS A O 1
ATOM 3763 N N . ARG A 1 455 ? -15.626 7.940 -31.646 1.00 73.25 455 ARG A N 1
ATOM 3764 C CA . ARG A 1 455 ? -16.236 6.836 -32.414 1.00 73.25 455 ARG A CA 1
ATOM 3765 C C . ARG A 1 455 ? -16.509 5.601 -31.552 1.00 73.25 455 ARG A C 1
ATOM 3767 O O . ARG A 1 455 ? -17.290 4.733 -31.943 1.00 73.25 455 ARG A O 1
ATOM 3774 N N . ASN A 1 456 ? -15.893 5.506 -30.375 1.00 72.69 456 ASN A N 1
ATOM 3775 C CA . ASN A 1 456 ? -16.014 4.348 -29.505 1.00 72.69 456 ASN A CA 1
ATOM 3776 C C . ASN A 1 456 ? -17.207 4.496 -28.541 1.00 72.69 456 ASN A C 1
ATOM 3778 O O . ASN A 1 456 ? -17.123 5.121 -27.488 1.00 72.69 456 ASN A O 1
ATOM 3782 N N . ARG A 1 457 ? -18.339 3.860 -28.863 1.00 70.00 457 ARG A N 1
ATOM 3783 C CA . ARG A 1 457 ? -19.552 3.912 -28.019 1.00 70.00 457 ARG A CA 1
ATOM 3784 C C . ARG A 1 457 ? -19.347 3.349 -26.608 1.00 70.00 457 ARG A C 1
ATOM 3786 O O . ARG A 1 457 ? -19.936 3.856 -25.659 1.00 70.00 457 ARG A O 1
ATOM 3793 N N . ARG A 1 458 ? -18.497 2.326 -26.451 1.00 66.62 458 ARG A N 1
ATOM 3794 C CA . ARG A 1 458 ? -18.190 1.726 -25.141 1.00 66.62 458 ARG A CA 1
ATOM 3795 C C . ARG A 1 458 ? -17.433 2.710 -24.251 1.00 66.62 458 ARG A C 1
ATOM 3797 O O . ARG A 1 458 ? -17.698 2.773 -23.057 1.00 66.62 458 ARG A O 1
ATOM 3804 N N . PHE A 1 459 ? -16.533 3.489 -24.843 1.00 73.00 459 PHE A N 1
ATOM 3805 C CA . PHE A 1 459 ? -15.812 4.564 -24.168 1.00 73.00 459 PHE A CA 1
ATOM 3806 C C . PHE A 1 459 ? -16.757 5.652 -23.646 1.00 73.00 459 PHE A C 1
ATOM 3808 O O . PHE A 1 459 ? -16.735 5.967 -22.457 1.00 73.00 459 PHE A O 1
ATOM 3815 N N . LEU A 1 460 ? -17.636 6.158 -24.514 1.00 71.81 460 LEU A N 1
ATOM 3816 C CA . LEU A 1 460 ? -18.627 7.176 -24.157 1.00 71.81 460 LEU A CA 1
ATOM 3817 C C . LEU A 1 460 ? -19.559 6.696 -23.042 1.00 71.81 460 LEU A C 1
ATOM 3819 O O . LEU A 1 460 ? -19.839 7.434 -22.102 1.00 71.81 460 LEU A O 1
ATOM 3823 N N . PHE A 1 461 ? -19.981 5.433 -23.093 1.00 72.69 461 PHE A N 1
ATOM 3824 C CA . PHE A 1 461 ? -20.816 4.854 -22.047 1.00 72.69 461 PHE A CA 1
ATOM 3825 C C . PHE A 1 461 ? -20.091 4.777 -20.695 1.00 72.69 461 PHE A C 1
ATOM 3827 O O . PHE A 1 461 ? -20.681 5.099 -19.668 1.00 72.69 461 PHE A O 1
ATOM 3834 N N . MET A 1 462 ? -18.799 4.422 -20.667 1.00 72.06 462 MET A N 1
ATOM 3835 C CA . MET A 1 462 ? -18.033 4.408 -19.411 1.00 72.06 462 MET A CA 1
ATOM 3836 C C . MET A 1 462 ? -17.893 5.796 -18.780 1.00 72.06 462 MET A C 1
ATOM 3838 O O . MET A 1 462 ? -17.944 5.899 -17.556 1.00 72.06 462 MET A O 1
ATOM 3842 N N . LEU A 1 463 ? -17.764 6.842 -19.600 1.00 76.62 463 LEU A N 1
ATOM 3843 C CA . LEU A 1 463 ? -17.749 8.232 -19.142 1.00 76.62 463 LEU A CA 1
ATOM 3844 C C . LEU A 1 463 ? -19.086 8.640 -18.518 1.00 76.62 463 LEU A C 1
ATOM 3846 O O . LEU A 1 463 ? -19.126 9.151 -17.400 1.00 76.62 463 LEU A O 1
ATOM 3850 N N . VAL A 1 464 ? -20.186 8.363 -19.226 1.00 80.50 464 VAL A N 1
ATOM 3851 C CA . VAL A 1 464 ? -21.546 8.699 -18.781 1.00 80.50 464 VAL A CA 1
ATOM 3852 C C . VAL A 1 464 ? -21.912 7.973 -17.492 1.00 80.50 464 VAL A C 1
ATOM 3854 O O . VAL A 1 464 ? -22.618 8.534 -16.666 1.00 80.50 464 VAL A O 1
ATOM 3857 N N . LEU A 1 465 ? -21.429 6.747 -17.282 1.00 83.44 465 LEU A N 1
ATOM 3858 C CA . LEU A 1 465 ? -21.752 5.967 -16.088 1.00 83.44 465 LEU A CA 1
ATOM 3859 C C . LEU A 1 465 ? -21.079 6.461 -14.802 1.00 83.44 465 LEU A C 1
ATOM 3861 O O . LEU A 1 465 ? -21.468 5.996 -13.730 1.00 83.44 465 LEU A O 1
ATOM 3865 N N . ARG A 1 466 ? -20.072 7.342 -14.876 1.00 84.31 466 ARG A N 1
ATOM 3866 C CA . ARG A 1 466 ? -19.270 7.760 -13.710 1.00 84.31 466 ARG A CA 1
ATOM 3867 C C . ARG A 1 466 ? -19.049 9.275 -13.615 1.00 84.31 466 ARG A C 1
ATOM 3869 O O . ARG A 1 466 ? -17.918 9.714 -13.416 1.00 84.31 466 ARG A O 1
ATOM 3876 N N . PRO A 1 467 ? -20.103 10.107 -13.682 1.00 85.12 467 PRO A N 1
ATOM 3877 C CA . PRO A 1 467 ? -19.946 11.561 -13.665 1.00 85.12 467 PRO A CA 1
ATOM 3878 C C . PRO A 1 467 ? -19.278 12.084 -12.383 1.00 85.12 467 PRO A C 1
ATOM 3880 O O . PRO A 1 467 ? -18.613 13.110 -12.408 1.00 85.12 467 PRO A O 1
ATOM 3883 N N . TRP A 1 468 ? -19.388 11.374 -11.257 1.00 85.25 468 TRP A N 1
ATOM 3884 C CA . TRP A 1 468 ? -18.770 11.784 -9.988 1.00 85.25 468 TRP A CA 1
ATOM 3885 C C . TRP A 1 468 ? -17.231 11.740 -9.987 1.00 85.25 468 TRP A C 1
ATOM 3887 O O . TRP A 1 468 ? -16.620 12.277 -9.068 1.00 85.25 468 TRP A O 1
ATOM 3897 N N . GLU A 1 469 ? -16.593 11.101 -10.973 1.00 82.00 469 GLU A N 1
ATOM 3898 C CA . GLU A 1 469 ? -15.126 11.025 -11.074 1.00 82.00 469 GLU A CA 1
ATOM 3899 C C . GLU A 1 469 ? -14.517 12.257 -11.768 1.00 82.00 469 GLU A C 1
ATOM 3901 O O . GLU A 1 469 ? -13.299 12.438 -11.760 1.00 82.00 469 GLU A O 1
ATOM 3906 N N . PHE A 1 470 ? -15.355 13.138 -12.325 1.00 77.06 470 PHE A N 1
ATOM 3907 C CA . PHE A 1 470 ? -14.929 14.294 -13.106 1.00 77.06 470 PHE A CA 1
ATOM 3908 C C . PHE A 1 470 ? -15.230 15.601 -12.377 1.00 77.06 470 PHE A C 1
ATOM 3910 O O . PHE A 1 470 ? -16.332 15.822 -11.878 1.00 77.06 470 PHE A O 1
ATOM 3917 N N . LYS A 1 471 ? -14.237 16.496 -12.343 1.00 73.62 471 LYS A N 1
ATOM 3918 C CA . LYS A 1 471 ? -14.390 17.838 -11.758 1.00 73.62 471 LYS A CA 1
ATOM 3919 C C . LYS A 1 471 ? -15.225 18.767 -12.640 1.00 73.62 471 LYS A C 1
ATOM 3921 O O . LYS A 1 471 ? -15.983 19.572 -12.112 1.00 73.62 471 LYS A O 1
ATOM 3926 N N . ASP A 1 472 ? -15.088 18.645 -13.960 1.00 78.94 472 ASP A N 1
ATOM 3927 C CA . ASP A 1 472 ? -15.865 19.401 -14.941 1.00 78.94 472 ASP A CA 1
ATOM 3928 C C . ASP A 1 472 ? -16.592 18.442 -15.889 1.00 78.94 472 ASP A C 1
ATOM 3930 O O . ASP A 1 472 ? -15.978 17.655 -16.610 1.00 78.94 472 ASP A O 1
ATOM 3934 N N . LEU A 1 473 ? -17.921 18.517 -15.874 1.00 86.69 473 LEU A N 1
ATOM 3935 C CA . LEU A 1 473 ? -18.804 17.692 -16.697 1.00 86.69 473 LEU A CA 1
ATOM 3936 C C . LEU A 1 473 ? -19.087 18.310 -18.071 1.00 86.69 473 LEU A C 1
ATOM 3938 O O . LEU A 1 473 ? -19.693 17.657 -18.919 1.00 86.69 473 LEU A O 1
ATOM 3942 N N . SER A 1 474 ? -18.640 19.544 -18.322 1.00 84.50 474 SER A N 1
ATOM 3943 C CA . SER A 1 474 ? -18.912 20.274 -19.566 1.00 84.50 474 SER A CA 1
ATOM 3944 C C . SER A 1 474 ? -18.304 19.571 -20.783 1.00 84.50 474 SER A C 1
ATOM 3946 O O . SER A 1 474 ? -18.965 19.449 -21.813 1.00 84.50 474 SER A O 1
ATOM 3948 N N . HIS A 1 475 ? -17.090 19.027 -20.644 1.00 78.31 475 HIS A N 1
ATOM 3949 C CA . HIS A 1 475 ? -16.427 18.252 -21.698 1.00 78.31 475 HIS A CA 1
ATOM 3950 C C . HIS A 1 475 ? -17.140 16.925 -21.996 1.00 78.31 475 HIS A C 1
ATOM 3952 O O . HIS A 1 475 ? -17.213 16.509 -23.150 1.00 78.31 475 HIS A O 1
ATOM 3958 N N . ILE A 1 476 ? -17.724 16.283 -20.978 1.00 84.25 476 ILE A N 1
ATOM 3959 C CA . ILE A 1 476 ? -18.508 15.052 -21.155 1.00 84.25 476 ILE A CA 1
ATOM 3960 C C . ILE A 1 476 ? -19.834 15.364 -21.850 1.00 84.25 476 ILE A C 1
ATOM 3962 O O . ILE A 1 476 ? -20.222 14.660 -22.775 1.00 84.25 476 ILE A O 1
ATOM 3966 N N . ALA A 1 477 ? -20.517 16.437 -21.452 1.00 86.75 477 ALA A N 1
ATOM 3967 C CA . ALA A 1 477 ? -21.749 16.868 -22.106 1.00 86.75 477 ALA A CA 1
ATOM 3968 C C . ALA A 1 477 ? -21.519 17.235 -23.581 1.00 86.75 477 ALA A C 1
ATOM 3970 O O . ALA A 1 477 ? -22.280 16.810 -24.447 1.00 86.75 477 ALA A O 1
ATOM 3971 N N . PHE A 1 478 ? -20.424 17.943 -23.870 1.00 83.94 478 PHE A N 1
ATOM 3972 C CA . PHE A 1 478 ? -19.989 18.237 -25.234 1.00 83.94 478 PHE A CA 1
ATOM 3973 C C . PHE A 1 478 ? -19.720 16.962 -26.049 1.00 83.94 478 PHE A C 1
ATOM 3975 O O . PHE A 1 478 ? -20.144 16.842 -27.194 1.00 83.94 478 PHE A O 1
ATOM 3982 N N . LEU A 1 479 ? -19.064 15.970 -25.445 1.00 79.38 479 LEU A N 1
ATOM 3983 C CA . LEU A 1 479 ? -18.844 14.660 -26.055 1.00 79.38 479 LEU A CA 1
ATOM 3984 C C . LEU A 1 479 ? -20.148 13.938 -26.412 1.00 79.38 479 LEU A C 1
ATOM 3986 O O . LEU A 1 479 ? -20.261 13.371 -27.498 1.00 79.38 479 LEU A O 1
ATOM 3990 N N . ILE A 1 480 ? -21.118 13.938 -25.496 1.00 85.25 480 ILE A N 1
ATOM 3991 C CA . ILE A 1 480 ? -22.430 13.310 -25.699 1.00 85.25 480 ILE A CA 1
ATOM 3992 C C . ILE A 1 480 ? -23.165 13.985 -26.867 1.00 85.25 480 ILE A C 1
ATOM 3994 O O . ILE A 1 480 ? -23.753 13.281 -27.691 1.00 85.25 480 ILE A O 1
ATOM 3998 N N . ASP A 1 481 ? -23.091 15.318 -26.965 1.00 86.62 481 ASP A N 1
ATOM 3999 C CA . ASP A 1 481 ? -23.611 16.097 -28.098 1.00 86.62 481 ASP A CA 1
ATOM 4000 C C . ASP A 1 481 ? -22.957 15.670 -29.417 1.00 86.62 481 ASP A C 1
ATOM 4002 O O . ASP A 1 481 ? -23.634 15.179 -30.320 1.00 86.62 481 ASP A O 1
ATOM 4006 N N . LYS A 1 482 ? -21.621 15.732 -29.502 1.00 83.62 482 LYS A N 1
ATOM 4007 C CA . LYS A 1 482 ? -20.877 15.371 -30.723 1.00 83.62 482 LYS A CA 1
ATOM 4008 C C . LYS A 1 482 ? -21.047 13.914 -31.144 1.00 83.62 482 LYS A C 1
ATOM 4010 O O . LYS A 1 482 ? -20.927 13.601 -32.328 1.00 83.62 482 LYS A O 1
ATOM 4015 N N . ALA A 1 483 ? -21.325 13.021 -30.199 1.00 79.00 483 ALA A N 1
ATOM 4016 C CA . ALA A 1 483 ? -21.601 11.618 -30.473 1.00 79.00 483 ALA A CA 1
ATOM 4017 C C . ALA A 1 483 ? -23.065 11.332 -30.864 1.00 79.00 483 ALA A C 1
ATOM 4019 O O . ALA A 1 483 ? -23.392 10.174 -31.130 1.00 79.00 483 ALA A O 1
ATOM 4020 N N . ASN A 1 484 ? -23.939 12.347 -30.906 1.00 83.88 484 ASN A N 1
ATOM 4021 C CA . ASN A 1 484 ? -25.385 12.215 -31.114 1.00 83.88 484 ASN A CA 1
ATOM 4022 C C . ASN A 1 484 ? -26.054 11.269 -30.097 1.00 83.88 484 ASN A C 1
ATOM 4024 O O . ASN A 1 484 ? -26.922 10.470 -30.448 1.00 83.88 484 ASN A O 1
ATOM 4028 N N . LEU A 1 485 ? -25.634 11.340 -28.830 1.00 85.00 485 LEU A N 1
ATOM 4029 C CA . LEU A 1 485 ? -26.141 10.499 -27.738 1.00 85.00 485 LEU A CA 1
ATOM 4030 C C . LEU A 1 485 ? -27.003 11.268 -26.727 1.00 85.00 485 LEU A C 1
ATOM 4032 O O . LEU A 1 485 ? -27.322 10.720 -25.676 1.00 85.00 485 LEU A O 1
ATOM 4036 N N . LEU A 1 486 ? -27.390 12.514 -27.022 1.00 88.19 486 LEU A N 1
ATOM 4037 C CA . LEU A 1 486 ? -28.130 13.357 -26.077 1.00 88.19 486 LEU A CA 1
ATOM 4038 C C . LEU A 1 486 ? -29.431 12.701 -25.588 1.00 88.19 486 LEU A C 1
ATOM 4040 O O . LEU A 1 486 ? -29.603 12.567 -24.382 1.00 88.19 486 LEU A O 1
ATOM 4044 N N . ASP A 1 487 ? -30.320 12.274 -26.493 1.00 87.44 487 ASP A N 1
ATOM 4045 C CA . ASP A 1 487 ? -31.630 11.721 -26.103 1.00 87.44 487 ASP A CA 1
ATOM 4046 C C . ASP A 1 487 ? -31.498 10.398 -25.319 1.00 87.44 487 ASP A C 1
ATOM 4048 O O . ASP A 1 487 ? -32.013 10.328 -24.204 1.00 87.44 487 ASP A O 1
ATOM 4052 N N . PRO A 1 488 ? -30.703 9.401 -25.774 1.00 87.56 488 PRO A N 1
ATOM 4053 C CA . PRO A 1 488 ? -30.489 8.177 -24.998 1.00 87.56 488 PRO A CA 1
ATOM 4054 C C . PRO A 1 488 ? -29.893 8.409 -23.603 1.00 87.56 488 PRO A C 1
ATOM 4056 O O . PRO A 1 488 ? -30.202 7.669 -22.670 1.00 87.56 488 PRO A O 1
ATOM 4059 N N . VAL A 1 489 ? -29.013 9.405 -23.446 1.00 88.50 489 VAL A N 1
ATOM 4060 C CA . VAL A 1 489 ? -28.409 9.719 -22.143 1.00 88.50 489 VAL A CA 1
ATOM 4061 C C . VAL A 1 489 ? -29.407 10.417 -21.222 1.00 88.50 489 VAL A C 1
ATOM 4063 O O . VAL A 1 489 ? -29.439 10.103 -20.034 1.00 88.50 489 VAL A O 1
ATOM 4066 N N . ILE A 1 490 ? -30.234 11.321 -21.749 1.00 91.06 490 ILE A N 1
ATOM 4067 C CA . ILE A 1 490 ? -31.318 11.962 -20.994 1.00 91.06 490 ILE A CA 1
ATOM 4068 C C . ILE A 1 490 ? -32.278 10.895 -20.456 1.00 91.06 490 ILE A C 1
ATOM 4070 O O . ILE A 1 490 ? -32.509 10.839 -19.247 1.00 91.06 490 ILE A O 1
ATOM 4074 N N . ASP A 1 491 ? -32.769 10.009 -21.325 1.00 88.56 491 ASP A N 1
ATOM 4075 C CA . ASP A 1 491 ? -33.699 8.941 -20.945 1.00 88.56 491 ASP A CA 1
ATOM 4076 C C . ASP A 1 491 ? -33.088 8.025 -19.880 1.00 88.56 491 ASP A C 1
ATOM 4078 O O . ASP A 1 491 ? -33.716 7.705 -18.868 1.00 88.56 491 ASP A O 1
ATOM 4082 N N . PHE A 1 492 ? -31.819 7.657 -20.064 1.00 89.56 492 PHE A N 1
ATOM 4083 C CA . PHE A 1 492 ? -31.080 6.852 -19.102 1.00 89.56 492 PHE A CA 1
ATOM 4084 C C . PHE A 1 492 ? -30.976 7.528 -17.727 1.00 89.56 492 PHE A C 1
ATOM 4086 O O . PHE A 1 492 ? -31.235 6.887 -16.708 1.00 89.56 492 PHE A O 1
ATOM 4093 N N . ILE A 1 493 ? -30.630 8.818 -17.672 1.00 92.25 493 ILE A N 1
ATOM 4094 C CA . ILE A 1 493 ? -30.509 9.549 -16.403 1.00 92.25 493 ILE A CA 1
ATOM 4095 C C . ILE A 1 493 ? -31.870 9.671 -15.699 1.00 92.25 493 ILE A C 1
ATOM 4097 O O . ILE A 1 493 ? -31.930 9.524 -14.477 1.00 92.25 493 ILE A O 1
ATOM 4101 N N . LEU A 1 494 ? -32.964 9.878 -16.440 1.00 89.44 494 LEU A N 1
ATOM 4102 C CA . LEU A 1 494 ? -34.312 9.920 -15.859 1.00 89.44 494 LEU A CA 1
ATOM 4103 C C . LEU A 1 494 ? -34.675 8.604 -15.163 1.00 89.44 494 LEU A C 1
ATOM 4105 O O . LEU A 1 494 ? -35.177 8.624 -14.039 1.00 89.44 494 LEU A O 1
ATOM 4109 N N . VAL A 1 495 ? -34.355 7.465 -15.783 1.00 88.75 495 VAL A N 1
ATOM 4110 C CA . VAL A 1 495 ? -34.539 6.137 -15.171 1.00 88.75 495 VAL A CA 1
ATOM 4111 C C . VAL A 1 495 ? -33.643 5.955 -13.941 1.00 88.75 495 VAL A C 1
ATOM 4113 O O . VAL A 1 495 ? -34.035 5.313 -12.965 1.00 88.75 495 VAL A O 1
ATOM 4116 N N . LEU A 1 496 ? -32.439 6.532 -13.941 1.00 88.81 496 LEU A N 1
ATOM 4117 C CA . LEU A 1 496 ? -31.546 6.463 -12.784 1.00 88.81 496 LEU A CA 1
ATOM 4118 C C . LEU A 1 496 ? -32.068 7.243 -11.579 1.00 88.81 496 LEU A C 1
ATOM 4120 O O . LEU A 1 496 ? -31.863 6.797 -10.452 1.00 88.81 496 LEU A O 1
ATOM 4124 N N . PHE A 1 497 ? -32.751 8.371 -11.771 1.00 88.81 497 PHE A N 1
ATOM 4125 C CA . PHE A 1 497 ? -33.277 9.145 -10.644 1.00 88.81 497 PHE A CA 1
ATOM 4126 C C . PHE A 1 497 ? -34.266 8.352 -9.785 1.00 88.81 497 PHE A C 1
ATOM 4128 O O . PHE A 1 497 ? -34.248 8.513 -8.567 1.00 88.81 497 PHE A O 1
ATOM 4135 N N . SER A 1 498 ? -35.063 7.462 -10.382 1.00 80.44 498 SER A N 1
ATOM 4136 C CA . SER A 1 498 ? -36.010 6.612 -9.650 1.00 80.44 498 SER A CA 1
ATOM 4137 C C . SER A 1 498 ? -35.393 5.335 -9.067 1.00 80.44 498 SER A C 1
ATOM 4139 O O . SER A 1 498 ? -35.975 4.732 -8.169 1.00 80.44 498 SER A O 1
ATOM 4141 N N . THR A 1 499 ? -34.218 4.909 -9.541 1.00 80.94 499 THR A N 1
ATOM 4142 C CA . THR A 1 499 ? -33.629 3.599 -9.197 1.00 80.94 499 THR A CA 1
ATOM 4143 C C . THR A 1 499 ? -32.338 3.687 -8.380 1.00 80.94 499 THR A C 1
ATOM 4145 O O . THR A 1 499 ? -31.964 2.730 -7.698 1.00 80.94 499 THR A O 1
ATOM 4148 N N . LEU A 1 500 ? -31.639 4.824 -8.411 1.00 82.94 500 LEU A N 1
ATOM 4149 C CA . LEU A 1 500 ? -30.325 4.974 -7.796 1.00 82.94 500 LEU A CA 1
ATOM 4150 C C . LEU A 1 500 ? -30.429 5.406 -6.326 1.00 82.94 500 LEU A C 1
ATOM 4152 O O . LEU A 1 500 ? -30.786 6.536 -6.008 1.00 82.94 500 LEU A O 1
ATOM 4156 N N . GLN A 1 501 ? -30.008 4.524 -5.416 1.00 79.25 501 GLN A N 1
ATOM 4157 C CA . GLN A 1 501 ? -30.061 4.767 -3.964 1.00 79.25 501 GLN A CA 1
ATOM 4158 C C . GLN A 1 501 ? -28.990 5.750 -3.446 1.00 79.25 501 GLN A C 1
ATOM 4160 O O . GLN A 1 501 ? -29.056 6.217 -2.311 1.00 79.25 501 GLN A O 1
ATOM 4165 N N . SER A 1 502 ? -27.961 6.059 -4.243 1.00 86.00 502 SER A N 1
ATOM 4166 C CA . SER A 1 502 ? -26.822 6.866 -3.791 1.00 86.00 502 SER A CA 1
ATOM 4167 C C . SER A 1 502 ? -27.039 8.359 -4.040 1.00 86.00 502 SER A C 1
ATOM 4169 O O . SER A 1 502 ? -26.857 8.822 -5.164 1.00 86.00 502 SER A O 1
ATOM 4171 N N . LYS A 1 503 ? -27.301 9.129 -2.971 1.00 83.00 503 LYS A N 1
ATOM 4172 C CA . LYS A 1 503 ? -27.473 10.596 -3.018 1.00 83.00 503 LYS A CA 1
ATOM 4173 C C . LYS A 1 503 ? -26.367 11.294 -3.821 1.00 83.00 503 LYS A C 1
ATOM 4175 O O . LYS A 1 503 ? -26.667 12.013 -4.765 1.00 83.00 503 LYS A O 1
ATOM 4180 N N . MET A 1 504 ? -25.093 11.043 -3.499 1.00 85.38 504 MET A N 1
ATOM 4181 C CA . MET A 1 504 ? -23.953 11.677 -4.186 1.00 85.38 504 MET A CA 1
ATOM 4182 C C . MET A 1 504 ? -23.972 11.413 -5.699 1.00 85.38 504 MET A C 1
ATOM 4184 O O . MET A 1 504 ? -23.819 12.342 -6.492 1.00 85.38 504 MET A O 1
ATOM 4188 N N . LYS A 1 505 ? -24.179 10.156 -6.109 1.00 88.94 505 LYS A N 1
ATOM 4189 C CA . LYS A 1 505 ? -24.168 9.786 -7.528 1.00 88.94 505 LYS A CA 1
ATOM 4190 C C . LYS A 1 505 ? -25.355 10.389 -8.267 1.00 88.94 505 LYS A C 1
ATOM 4192 O O . LYS A 1 505 ? -25.175 10.916 -9.357 1.00 88.94 505 LYS A O 1
ATOM 4197 N N . THR A 1 506 ? -26.536 10.374 -7.658 1.00 89.31 506 THR A N 1
ATOM 4198 C CA . THR A 1 506 ? -27.743 10.975 -8.229 1.00 89.31 506 THR A CA 1
ATOM 4199 C C . THR A 1 506 ? -27.568 12.483 -8.450 1.00 89.31 506 THR A C 1
ATOM 4201 O O . THR A 1 506 ? -27.937 12.982 -9.508 1.00 89.31 506 THR A O 1
ATOM 4204 N N . ILE A 1 507 ? -26.914 13.204 -7.529 1.00 89.38 507 ILE A N 1
ATOM 4205 C CA . ILE A 1 507 ? -26.575 14.626 -7.733 1.00 89.38 507 ILE A CA 1
ATOM 4206 C C . ILE A 1 507 ? -25.540 14.820 -8.848 1.00 89.38 507 ILE A C 1
ATOM 4208 O O . ILE A 1 507 ? -25.676 15.739 -9.653 1.00 89.38 507 ILE A O 1
ATOM 4212 N N . ALA A 1 508 ? -24.531 13.952 -8.958 1.00 89.62 508 ALA A N 1
ATOM 4213 C CA . ALA A 1 508 ? -23.577 14.014 -10.069 1.00 89.62 508 ALA A CA 1
ATOM 4214 C C . ALA A 1 508 ? -24.263 13.794 -11.433 1.00 89.62 508 ALA A C 1
ATOM 4216 O O . ALA A 1 508 ? -23.963 14.500 -12.395 1.00 89.62 508 ALA A O 1
ATOM 4217 N N . PHE A 1 509 ? -25.231 12.875 -11.506 1.00 93.56 509 PHE A N 1
ATOM 4218 C CA . PHE A 1 509 ? -26.070 12.687 -12.692 1.00 93.56 509 PHE A CA 1
ATOM 4219 C C . PHE A 1 509 ? -26.986 13.884 -12.967 1.00 93.56 509 PHE A C 1
ATOM 4221 O O . PHE A 1 509 ? -27.143 14.255 -14.125 1.00 93.56 509 PHE A O 1
ATOM 4228 N N . ALA A 1 510 ? -27.533 14.537 -11.938 1.00 93.06 510 ALA A N 1
ATOM 4229 C CA . ALA A 1 510 ? -28.314 15.765 -12.098 1.00 93.06 510 ALA A CA 1
ATOM 4230 C C . ALA A 1 510 ? -27.474 16.917 -12.669 1.00 93.06 510 ALA A C 1
ATOM 4232 O O . ALA A 1 510 ? -27.910 17.603 -13.591 1.00 93.06 510 ALA A O 1
ATOM 4233 N N . LYS A 1 511 ? -26.231 17.075 -12.205 1.00 92.38 511 LYS A N 1
ATOM 4234 C CA . LYS A 1 511 ? -25.283 18.041 -12.781 1.00 92.38 511 LYS A CA 1
ATOM 4235 C C . LYS A 1 511 ? -24.942 17.710 -14.237 1.00 92.38 511 LYS A C 1
ATOM 4237 O O . LYS A 1 511 ? -24.946 18.602 -15.080 1.00 92.38 511 LYS A O 1
ATOM 4242 N N . LEU A 1 512 ? -24.693 16.435 -14.560 1.00 93.31 512 LEU A N 1
ATOM 4243 C CA . LEU A 1 512 ? -24.461 16.018 -15.948 1.00 93.31 512 LEU A CA 1
ATOM 4244 C C . LEU A 1 512 ? -25.688 16.305 -16.827 1.00 93.31 512 LEU A C 1
ATOM 4246 O O . LEU A 1 512 ? -25.534 16.844 -17.918 1.00 93.31 512 LEU A O 1
ATOM 4250 N N . MET A 1 513 ? -26.893 16.000 -16.335 1.00 93.94 513 MET A N 1
ATOM 4251 C CA . MET A 1 513 ? -28.157 16.292 -17.014 1.00 93.94 513 MET A CA 1
ATOM 4252 C C . MET A 1 513 ? -28.290 17.786 -17.320 1.00 93.94 513 MET A C 1
ATOM 4254 O O . MET A 1 513 ? -28.561 18.134 -18.462 1.00 93.94 513 MET A O 1
ATOM 4258 N N . GLY A 1 514 ? -28.020 18.675 -16.356 1.00 92.75 514 GLY A N 1
ATOM 4259 C CA . GLY A 1 514 ? -28.025 20.127 -16.586 1.00 92.75 514 GLY A CA 1
ATOM 4260 C C . GLY A 1 514 ? -27.100 20.550 -17.733 1.00 92.75 514 GLY A C 1
ATOM 4261 O O . GLY A 1 514 ? -27.522 21.245 -18.659 1.00 92.75 514 GLY A O 1
ATOM 4262 N N . LYS A 1 515 ? -25.861 20.044 -17.742 1.00 93.00 515 LYS A N 1
ATOM 4263 C CA . LYS A 1 515 ? -24.886 20.315 -18.814 1.00 93.00 515 LYS A CA 1
ATOM 4264 C C . LYS A 1 515 ? -25.322 19.762 -20.175 1.00 93.00 515 LYS A C 1
ATOM 4266 O O . LYS A 1 515 ? -25.099 20.417 -21.190 1.00 93.00 515 LYS A O 1
ATOM 4271 N N . VAL A 1 516 ? -25.933 18.577 -20.210 1.00 92.81 516 VAL A N 1
ATOM 4272 C CA . VAL A 1 516 ? -26.440 17.925 -21.433 1.00 92.81 516 VAL A CA 1
ATOM 4273 C C . VAL A 1 516 ? -27.659 18.667 -21.989 1.00 92.81 516 VAL A C 1
ATOM 4275 O O . VAL A 1 516 ? -27.740 18.922 -23.190 1.00 92.81 516 VAL A O 1
ATOM 4278 N N . LEU A 1 517 ? -28.583 19.080 -21.121 1.00 91.75 517 LEU A N 1
ATOM 4279 C CA . LEU A 1 517 ? -29.802 19.793 -21.502 1.00 91.75 517 LEU A CA 1
ATOM 4280 C C . LEU A 1 517 ? -29.526 21.150 -22.145 1.00 91.75 517 LEU A C 1
ATOM 4282 O O . LEU A 1 517 ? -30.311 21.578 -22.990 1.00 91.75 517 LEU A O 1
ATOM 4286 N N . LYS A 1 518 ? -28.387 21.781 -21.840 1.00 89.81 518 LYS A N 1
ATOM 4287 C CA . LYS A 1 518 ? -27.944 23.028 -22.480 1.00 89.81 518 LYS A CA 1
ATOM 4288 C C . LYS A 1 518 ? -27.865 22.935 -24.012 1.00 89.81 518 LYS A C 1
ATOM 4290 O O . LYS A 1 518 ? -28.057 23.945 -24.684 1.00 89.81 518 LYS A O 1
ATOM 4295 N N . TYR A 1 519 ? -27.636 21.742 -24.565 1.00 89.81 519 TYR A N 1
ATOM 4296 C CA . TYR A 1 519 ? -27.587 21.496 -26.014 1.00 89.81 519 TYR A CA 1
ATOM 4297 C C . TYR A 1 519 ? -28.969 21.252 -26.646 1.00 89.81 519 TYR A C 1
ATOM 4299 O O . TYR A 1 519 ? -29.089 21.119 -27.863 1.00 89.81 519 TYR A O 1
ATOM 4307 N N . LYS A 1 520 ? -30.041 21.194 -25.847 1.00 91.00 520 LYS A N 1
ATOM 4308 C CA . LYS A 1 520 ? -31.416 20.981 -26.317 1.00 91.00 520 LYS A CA 1
ATOM 4309 C C . LYS A 1 520 ? -32.219 22.277 -26.343 1.00 91.00 520 LYS A C 1
ATOM 4311 O O . LYS A 1 520 ? -31.921 23.238 -25.639 1.00 91.00 520 LYS A O 1
ATOM 4316 N N . LYS A 1 521 ? -33.290 22.290 -27.145 1.00 90.12 521 LYS A N 1
ATOM 4317 C CA . LYS A 1 521 ? -34.240 23.412 -27.196 1.00 90.12 521 LYS A CA 1
ATOM 4318 C C . LYS A 1 521 ? -34.914 23.600 -25.835 1.00 90.12 521 LYS A C 1
ATOM 4320 O O . LYS A 1 521 ? -35.275 22.622 -25.185 1.00 90.12 521 LYS A O 1
ATOM 4325 N N . MET A 1 522 ? -35.168 24.854 -25.464 1.00 89.38 522 MET A N 1
ATOM 4326 C CA . MET A 1 522 ? -35.804 25.222 -24.191 1.00 89.38 522 MET A CA 1
ATOM 4327 C C . MET A 1 522 ? -37.143 24.504 -23.947 1.00 89.38 522 MET A C 1
ATOM 4329 O O . MET A 1 522 ? -37.443 24.155 -22.812 1.00 89.38 522 MET A O 1
ATOM 4333 N N . SER A 1 523 ? -37.924 24.232 -24.999 1.00 89.19 523 SER A N 1
ATOM 4334 C CA . SER A 1 523 ? -39.184 23.481 -24.894 1.00 89.19 523 SER A CA 1
ATOM 4335 C C . SER A 1 523 ? -38.989 22.063 -24.350 1.00 89.19 523 SER A C 1
ATOM 4337 O O . SER A 1 523 ? -39.764 21.625 -23.508 1.00 89.19 523 SER A O 1
ATOM 4339 N N . LEU A 1 524 ? -37.932 21.374 -24.788 1.00 88.38 524 LEU A N 1
ATOM 4340 C CA . LEU A 1 524 ? -37.607 20.022 -24.332 1.00 88.38 524 LEU A CA 1
ATOM 4341 C C . LEU A 1 524 ? -37.003 20.043 -22.923 1.00 88.38 524 LEU A C 1
ATOM 4343 O O . LEU A 1 524 ? -37.302 19.178 -22.109 1.00 88.38 524 LEU A O 1
ATOM 4347 N N . GLN A 1 525 ? -36.196 21.061 -22.605 1.00 91.62 525 GLN A N 1
ATOM 4348 C CA . GLN A 1 525 ? -35.704 21.261 -21.238 1.00 91.62 525 GLN A CA 1
ATOM 4349 C C . GLN A 1 525 ? -36.874 21.441 -20.252 1.00 91.62 525 GLN A C 1
ATOM 4351 O O . GLN A 1 525 ? -36.884 20.821 -19.191 1.00 91.62 525 GLN A O 1
ATOM 4356 N N . ASP A 1 526 ? -37.885 22.241 -20.618 1.00 91.38 526 ASP A N 1
ATOM 4357 C CA . ASP A 1 526 ? -39.099 22.441 -19.814 1.00 91.38 526 ASP A CA 1
ATOM 4358 C C . ASP A 1 526 ? -39.901 21.145 -19.629 1.00 91.38 526 ASP A C 1
ATOM 4360 O O . ASP A 1 526 ? -40.397 20.877 -18.537 1.00 91.38 526 ASP A O 1
ATOM 4364 N N . GLU A 1 527 ? -40.029 20.336 -20.680 1.00 91.62 527 GLU A N 1
ATOM 4365 C CA . GLU A 1 527 ? -40.702 19.035 -20.625 1.00 91.62 527 GLU A CA 1
ATOM 4366 C C . GLU A 1 527 ? -39.994 18.069 -19.667 1.00 91.62 527 GLU A C 1
ATOM 4368 O O . GLU A 1 527 ? -40.634 17.463 -18.811 1.00 91.62 527 GLU A O 1
ATOM 4373 N N . ILE A 1 528 ? -38.665 17.998 -19.730 1.00 91.81 528 ILE A N 1
ATOM 4374 C CA . ILE A 1 528 ? -37.863 17.120 -18.870 1.00 91.81 528 ILE A CA 1
ATOM 4375 C C . ILE A 1 528 ? -37.941 17.554 -17.401 1.00 91.81 528 ILE A C 1
ATOM 4377 O O . ILE A 1 528 ? -38.072 16.708 -16.518 1.00 91.81 528 ILE A O 1
ATOM 4381 N N . LEU A 1 529 ? -37.933 18.860 -17.119 1.00 92.31 529 LEU A N 1
ATOM 4382 C CA . LEU A 1 529 ? -38.133 19.373 -15.758 1.00 92.31 529 LEU A CA 1
ATOM 4383 C C . LEU A 1 529 ? -39.522 19.011 -15.205 1.00 92.31 529 LEU A C 1
ATOM 4385 O O . LEU A 1 529 ? -39.629 18.616 -14.042 1.00 92.31 529 LEU A O 1
ATOM 4389 N N . LYS A 1 530 ? -40.577 19.063 -16.032 1.00 91.62 530 LYS A N 1
ATOM 4390 C CA . LYS A 1 530 ? -41.915 18.573 -15.644 1.00 91.62 530 LYS A CA 1
ATOM 4391 C C . LYS A 1 530 ? -41.911 17.075 -15.364 1.00 91.62 530 LYS A C 1
ATOM 4393 O O . LYS A 1 530 ? -42.492 16.657 -14.366 1.00 91.62 530 LYS A O 1
ATOM 4398 N N . SER A 1 531 ? -41.225 16.286 -16.189 1.00 90.81 531 SER A N 1
ATOM 4399 C CA . SER A 1 531 ? -41.075 14.844 -15.972 1.00 90.81 531 SER A CA 1
ATOM 4400 C C . SER A 1 531 ? -40.385 14.535 -14.641 1.00 90.81 531 SER A C 1
ATOM 4402 O O . SER A 1 531 ? -40.807 13.629 -13.934 1.00 90.81 531 SER A O 1
ATOM 4404 N N . ILE A 1 532 ? -39.382 15.323 -14.238 1.00 91.00 532 ILE A N 1
ATOM 4405 C CA . ILE A 1 532 ? -38.710 15.163 -12.937 1.00 91.00 532 ILE A CA 1
ATOM 4406 C C . ILE A 1 532 ? -39.643 15.512 -11.770 1.00 91.00 532 ILE A C 1
ATOM 4408 O O . ILE A 1 532 ? -39.633 14.825 -10.747 1.00 91.00 532 ILE A O 1
ATOM 4412 N N . LEU A 1 533 ? -40.477 16.546 -11.914 1.00 87.94 533 LEU A N 1
ATOM 4413 C CA . LEU A 1 533 ? -41.437 16.940 -10.877 1.00 87.94 533 LEU A CA 1
ATOM 4414 C C . LEU A 1 533 ? -42.441 15.826 -10.548 1.00 87.94 533 LEU A C 1
ATOM 4416 O O . LEU A 1 533 ? -42.810 15.669 -9.380 1.00 87.94 533 LEU A O 1
ATOM 4420 N N . ILE A 1 534 ? -42.835 15.028 -11.543 1.00 89.31 534 ILE A N 1
ATOM 4421 C CA . ILE A 1 534 ? -43.779 13.914 -11.371 1.00 89.31 534 ILE A CA 1
ATOM 4422 C C . ILE A 1 534 ? -43.116 12.588 -10.963 1.00 89.31 534 ILE A C 1
ATOM 4424 O O . ILE A 1 534 ? -43.832 11.626 -10.704 1.00 89.31 534 ILE A O 1
ATOM 4428 N N . LEU A 1 535 ? -41.780 12.510 -10.864 1.00 88.06 535 LEU A N 1
ATOM 4429 C CA . LEU A 1 535 ? -41.105 11.288 -10.410 1.00 88.06 535 LEU A CA 1
ATOM 4430 C C . LEU A 1 535 ? -41.489 10.942 -8.961 1.00 88.06 535 LEU A C 1
ATOM 4432 O O . LEU A 1 535 ? -41.494 11.808 -8.078 1.00 88.06 535 LEU A O 1
ATOM 4436 N N . GLU A 1 536 ? -41.742 9.657 -8.704 1.00 86.62 536 GLU A N 1
ATOM 4437 C CA . GLU A 1 536 ? -42.014 9.098 -7.371 1.00 86.62 536 GLU A CA 1
ATOM 4438 C C . GLU A 1 536 ? -40.715 8.922 -6.565 1.00 86.62 536 GLU A C 1
ATOM 4440 O O . GLU A 1 536 ? -40.257 7.817 -6.286 1.00 86.62 536 GLU A O 1
ATOM 4445 N N . ILE A 1 537 ? -40.084 10.041 -6.217 1.00 87.12 537 ILE A N 1
ATOM 4446 C CA . ILE A 1 537 ? -38.869 10.100 -5.397 1.00 87.12 537 ILE A CA 1
ATOM 4447 C C . ILE A 1 537 ? -39.069 11.051 -4.217 1.00 87.12 537 ILE A C 1
ATOM 4449 O O . ILE A 1 537 ? -39.908 11.954 -4.278 1.00 87.12 537 ILE A O 1
ATOM 4453 N N . ASP A 1 538 ? -38.279 10.853 -3.158 1.00 86.00 538 ASP A N 1
ATOM 4454 C CA . ASP A 1 538 ? -38.268 11.713 -1.969 1.00 86.00 538 ASP A CA 1
ATOM 4455 C C . ASP A 1 538 ? -38.202 13.202 -2.354 1.00 86.00 538 ASP A C 1
ATOM 4457 O O . ASP A 1 538 ? -37.390 13.597 -3.197 1.00 86.00 538 ASP A O 1
ATOM 4461 N N . SER A 1 539 ? -39.056 14.031 -1.743 1.00 84.44 539 SER A N 1
ATOM 4462 C CA . SER A 1 539 ? -39.205 15.447 -2.108 1.00 84.44 539 SER A CA 1
ATOM 4463 C C . SER A 1 539 ? -37.909 16.234 -1.920 1.00 84.44 539 SER A C 1
ATOM 4465 O O . SER A 1 539 ? -37.534 17.020 -2.789 1.00 84.44 539 SER A O 1
ATOM 4467 N N . ARG A 1 540 ? -37.135 15.948 -0.863 1.00 84.38 540 ARG A N 1
ATOM 4468 C CA . ARG A 1 540 ? -35.833 16.601 -0.653 1.00 84.38 540 ARG A CA 1
ATOM 4469 C C . ARG A 1 540 ? -34.863 16.236 -1.766 1.00 84.38 540 ARG A C 1
ATOM 4471 O O . ARG A 1 540 ? -34.141 17.097 -2.268 1.00 84.38 540 ARG A O 1
ATOM 4478 N N . MET A 1 541 ? -34.840 14.969 -2.171 1.00 87.12 541 MET A N 1
ATOM 4479 C CA . MET A 1 541 ? -33.985 14.523 -3.267 1.00 87.12 541 MET A CA 1
ATOM 4480 C C . MET A 1 541 ? -34.408 15.119 -4.613 1.00 87.12 541 MET A C 1
ATOM 4482 O O . MET A 1 541 ? -33.554 15.570 -5.378 1.00 87.12 541 MET A O 1
ATOM 4486 N N . LYS A 1 542 ? -35.717 15.186 -4.873 1.00 89.44 542 LYS A N 1
ATOM 4487 C CA . LYS A 1 542 ? -36.303 15.843 -6.047 1.00 89.44 542 LYS A CA 1
ATOM 4488 C C . LYS A 1 542 ? -35.863 17.301 -6.142 1.00 89.44 542 LYS A C 1
ATOM 4490 O O . LYS A 1 542 ? -35.362 17.722 -7.183 1.00 89.44 542 LYS A O 1
ATOM 4495 N N . THR A 1 543 ? -35.949 18.032 -5.035 1.00 87.25 543 THR A N 1
ATOM 4496 C CA . THR A 1 543 ? -35.516 19.428 -4.953 1.00 87.25 543 THR A CA 1
ATOM 4497 C C . THR A 1 543 ? -34.015 19.589 -5.190 1.00 87.25 543 THR A C 1
ATOM 4499 O O . THR A 1 543 ? -33.617 20.471 -5.951 1.00 87.25 543 THR A O 1
ATOM 4502 N N . LYS A 1 544 ? -33.164 18.692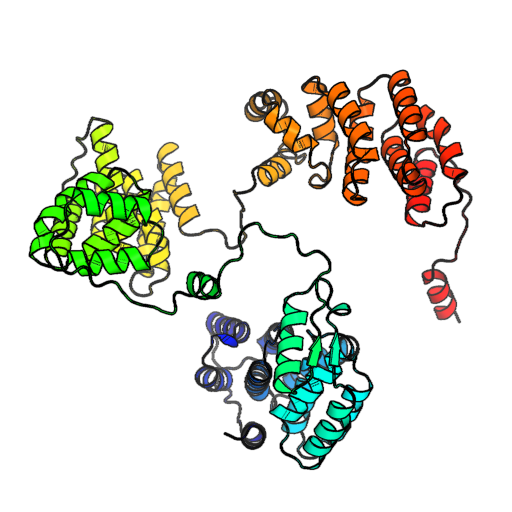 -4.672 1.00 88.31 544 LYS A N 1
ATOM 4503 C CA . LYS A 1 544 ? -31.715 18.716 -4.967 1.00 88.31 544 LYS A CA 1
ATOM 4504 C C . LYS A 1 544 ? -31.399 18.434 -6.438 1.00 88.31 544 LYS A C 1
ATOM 4506 O O . LYS A 1 544 ? -30.503 19.068 -7.002 1.00 88.31 544 LYS A O 1
ATOM 4511 N N . ILE A 1 545 ? -32.117 17.502 -7.069 1.00 91.62 545 ILE A N 1
ATOM 4512 C CA . ILE A 1 545 ? -31.971 17.197 -8.501 1.00 91.62 545 ILE A CA 1
ATOM 4513 C C . ILE A 1 545 ? -32.363 18.416 -9.338 1.00 91.62 545 ILE A C 1
ATOM 4515 O O . ILE A 1 545 ? -31.579 18.853 -10.179 1.00 91.62 545 ILE A O 1
ATOM 4519 N N . LEU A 1 546 ? -33.539 18.991 -9.077 1.00 91.25 546 LEU A N 1
ATOM 4520 C CA . LEU A 1 546 ? -34.039 20.161 -9.796 1.00 91.25 546 LEU A CA 1
ATOM 4521 C C . LEU A 1 546 ? -33.107 21.361 -9.632 1.00 91.25 546 LEU A C 1
ATOM 4523 O O . LEU A 1 546 ? -32.713 21.953 -10.633 1.00 91.25 546 LEU A O 1
ATOM 4527 N N . ALA A 1 547 ? -32.683 21.669 -8.404 1.00 88.75 547 ALA A N 1
ATOM 4528 C CA . ALA A 1 547 ? -31.733 22.747 -8.150 1.00 88.75 547 ALA A CA 1
ATOM 4529 C C . ALA A 1 547 ? -30.416 22.541 -8.925 1.00 88.75 547 ALA A C 1
ATOM 4531 O O . ALA A 1 547 ? -29.935 23.464 -9.575 1.00 88.75 547 ALA A O 1
ATOM 4532 N N . SER A 1 548 ? -29.880 21.313 -8.937 1.00 91.19 548 SER A N 1
ATOM 4533 C CA . SER A 1 548 ? -28.638 20.987 -9.657 1.00 91.19 548 SER A CA 1
ATOM 4534 C C . SER A 1 548 ? -28.754 21.141 -11.177 1.00 91.19 548 SER A C 1
ATOM 4536 O O . SER A 1 548 ? -27.799 21.565 -11.820 1.00 91.19 548 SER A O 1
ATOM 4538 N N . ILE A 1 549 ? -29.899 20.778 -11.764 1.00 93.12 549 ILE A N 1
ATOM 4539 C CA . ILE A 1 549 ? -30.143 20.921 -13.209 1.00 93.12 549 ILE A CA 1
ATOM 4540 C C . ILE A 1 549 ? -30.343 22.394 -13.575 1.00 93.12 549 ILE A C 1
ATOM 4542 O O . ILE A 1 549 ? -29.861 22.858 -14.614 1.00 93.12 549 ILE A O 1
ATOM 4546 N N . LEU A 1 550 ? -31.045 23.143 -12.720 1.00 90.38 550 LEU A N 1
ATOM 4547 C CA . LEU A 1 550 ? -31.351 24.544 -12.967 1.00 90.38 550 LEU A CA 1
ATOM 4548 C C . LEU A 1 550 ? -30.101 25.418 -12.997 1.00 90.38 550 LEU A C 1
ATOM 4550 O O . LEU A 1 550 ? -30.100 26.350 -13.790 1.00 90.38 550 LEU A O 1
ATOM 4554 N N . THR A 1 551 ? -29.033 25.101 -12.253 1.00 87.19 551 THR A N 1
ATOM 4555 C CA . THR A 1 551 ? -27.760 25.857 -12.275 1.00 87.19 551 THR A CA 1
ATOM 4556 C C . THR A 1 551 ? -27.242 26.091 -13.699 1.00 87.19 551 THR A C 1
ATOM 4558 O O . THR A 1 551 ? -26.818 27.197 -14.036 1.00 87.19 551 THR A O 1
ATOM 4561 N N . ASP A 1 552 ? -27.368 25.091 -14.574 1.00 87.50 552 ASP A N 1
ATOM 4562 C CA . ASP A 1 552 ? -26.913 25.145 -15.969 1.00 87.50 552 ASP A CA 1
ATOM 4563 C C . ASP A 1 552 ? -28.001 25.542 -16.985 1.00 87.50 552 ASP A C 1
ATOM 4565 O O . ASP A 1 552 ? -27.737 25.622 -18.189 1.00 87.50 552 ASP A O 1
ATOM 4569 N N . SER A 1 553 ? -29.222 25.807 -16.516 1.00 87.00 553 SER A N 1
ATOM 4570 C CA . SER A 1 553 ? -30.374 26.163 -17.350 1.00 87.00 553 SER A CA 1
ATOM 4571 C C . SER A 1 553 ? -30.437 27.664 -17.665 1.00 87.00 553 SER A C 1
ATOM 4573 O O . SER A 1 553 ? -29.827 28.500 -16.999 1.00 87.00 553 SER A O 1
ATOM 4575 N N . SER A 1 554 ? -31.214 28.027 -18.690 1.00 85.38 554 SER A N 1
ATOM 4576 C CA . SER A 1 554 ? -31.469 29.435 -19.035 1.00 85.38 554 SER A CA 1
ATOM 4577 C C . SER A 1 554 ? -32.165 30.203 -17.902 1.00 85.38 554 SER A C 1
ATOM 4579 O O . SER A 1 554 ? -32.940 29.618 -17.141 1.00 85.38 554 SER A O 1
ATOM 4581 N N . TYR A 1 555 ? -31.965 31.524 -17.856 1.00 84.06 555 TYR A N 1
ATOM 4582 C CA . TYR A 1 555 ? -32.617 32.423 -16.895 1.00 84.06 555 TYR A CA 1
ATOM 4583 C C . TYR A 1 555 ? -34.140 32.215 -16.817 1.00 84.06 555 TYR A C 1
ATOM 4585 O O . TYR A 1 555 ? -34.688 32.067 -15.730 1.00 84.06 555 TYR A O 1
ATOM 4593 N N . PHE A 1 556 ? -34.818 32.096 -17.965 1.00 84.69 556 PHE A N 1
ATOM 4594 C CA . PHE A 1 556 ? -36.271 31.897 -18.026 1.00 84.69 556 PHE A CA 1
ATOM 4595 C C . PHE A 1 556 ? -36.739 30.615 -17.323 1.00 84.69 556 PHE A C 1
ATOM 4597 O O . PHE A 1 556 ? -37.764 30.617 -16.642 1.00 84.69 556 PHE A O 1
ATOM 4604 N N . LEU A 1 557 ? -35.994 29.514 -17.464 1.00 87.62 557 LEU A N 1
ATOM 4605 C CA . LEU A 1 557 ? -36.313 28.262 -16.773 1.00 87.62 557 LEU A CA 1
ATOM 4606 C C . LEU A 1 557 ? -36.005 28.359 -15.278 1.00 87.62 557 LEU A C 1
ATOM 4608 O O . LEU A 1 557 ? -36.819 27.912 -14.472 1.00 87.62 557 LEU A O 1
ATOM 4612 N N . LYS A 1 558 ? -34.884 28.987 -14.898 1.00 87.94 558 LYS A N 1
ATOM 4613 C CA . LYS A 1 558 ? -34.566 29.236 -13.485 1.00 87.94 558 LYS A CA 1
ATOM 4614 C C . LYS A 1 558 ? -35.694 30.025 -12.809 1.00 87.94 558 LYS A C 1
ATOM 4616 O O . LYS A 1 558 ? -36.243 29.552 -11.819 1.00 87.94 558 LYS A O 1
ATOM 4621 N N . GLN A 1 559 ? -36.134 31.130 -13.410 1.00 84.31 559 GLN A N 1
ATOM 4622 C CA . GLN A 1 559 ? -37.217 31.969 -12.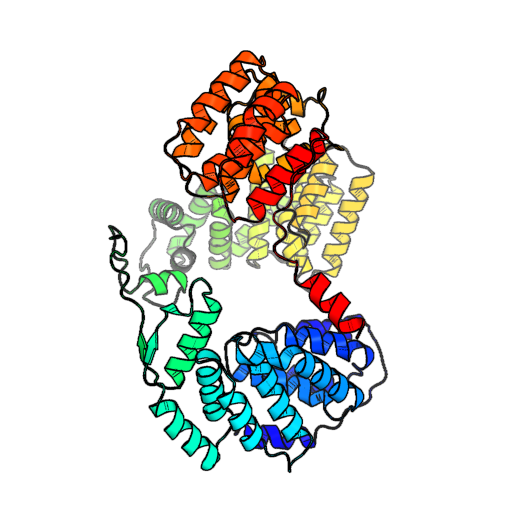887 1.00 84.31 559 GLN A CA 1
ATOM 4623 C C . GLN A 1 559 ? -38.553 31.214 -12.780 1.00 84.31 559 GLN A C 1
ATOM 4625 O O . GLN A 1 559 ? -39.280 31.344 -11.796 1.00 84.31 559 GLN A O 1
ATOM 4630 N N . LYS A 1 560 ? -38.876 30.374 -13.770 1.00 87.50 560 LYS A N 1
ATOM 4631 C CA . LYS A 1 560 ? -40.113 29.581 -13.774 1.00 87.50 560 LYS A CA 1
ATOM 4632 C C . LYS A 1 560 ? -40.172 28.559 -12.633 1.00 87.50 560 LYS A C 1
ATOM 4634 O O . LYS A 1 560 ? -41.241 28.356 -12.060 1.00 87.50 560 LYS A O 1
ATOM 4639 N N . TYR A 1 561 ? -39.053 27.903 -12.318 1.00 88.19 561 TYR A N 1
ATOM 4640 C CA . TYR A 1 561 ? -39.021 26.789 -11.363 1.00 88.19 561 TYR A CA 1
ATOM 4641 C C . TYR A 1 561 ? -38.500 27.169 -9.968 1.00 88.19 561 TYR A C 1
ATOM 4643 O O . TYR A 1 561 ? -38.828 26.475 -9.007 1.00 88.19 561 TYR A O 1
ATOM 4651 N N . VAL A 1 562 ? -37.778 28.285 -9.799 1.00 83.06 562 VAL A N 1
ATOM 4652 C CA . VAL A 1 562 ? -37.288 28.727 -8.477 1.00 83.06 562 VAL A CA 1
ATOM 4653 C C . VAL A 1 562 ? -38.434 28.968 -7.494 1.00 83.06 562 VAL A C 1
ATOM 4655 O O . VAL A 1 562 ? -38.341 28.592 -6.328 1.00 83.06 562 VAL A O 1
ATOM 4658 N N . GLY A 1 563 ? -39.559 29.517 -7.968 1.00 77.19 563 GLY A N 1
ATOM 4659 C CA . GLY A 1 563 ? -40.741 29.753 -7.139 1.00 77.19 563 GLY A CA 1
ATOM 4660 C C . GLY A 1 563 ? -41.388 28.464 -6.624 1.00 77.19 563 GLY A C 1
ATOM 4661 O O . GLY A 1 563 ? -42.050 28.488 -5.590 1.00 77.19 563 GLY A O 1
ATOM 4662 N N . LEU A 1 564 ? -41.184 27.335 -7.311 1.00 81.56 564 LEU A N 1
ATOM 4663 C CA . LEU A 1 564 ? -41.605 26.015 -6.836 1.00 81.56 564 LEU A CA 1
ATOM 4664 C C . LEU A 1 564 ? -40.626 25.476 -5.787 1.00 81.56 564 LEU A C 1
ATOM 4666 O O . LEU A 1 564 ? -41.073 24.989 -4.753 1.00 81.56 564 LEU A O 1
ATOM 4670 N N . LEU A 1 565 ? -39.316 25.646 -6.000 1.00 81.81 565 LEU A N 1
ATOM 4671 C CA . LEU A 1 565 ? -38.286 25.227 -5.041 1.00 81.81 565 LEU A CA 1
ATOM 4672 C C . LEU A 1 565 ? -38.382 25.979 -3.706 1.00 81.81 565 LEU A C 1
ATOM 4674 O O . LEU A 1 565 ? -38.228 25.371 -2.654 1.00 81.81 565 LEU A O 1
ATOM 4678 N N . ARG A 1 566 ? -38.704 27.280 -3.732 1.00 75.12 566 ARG A N 1
ATOM 4679 C CA . ARG A 1 566 ? -38.894 28.102 -2.520 1.00 75.12 566 ARG A CA 1
ATOM 4680 C C . ARG A 1 566 ? -40.105 27.683 -1.676 1.00 75.12 566 ARG A C 1
ATOM 4682 O O . ARG A 1 566 ? -40.127 27.941 -0.478 1.00 75.12 566 ARG A O 1
ATOM 4689 N N . LYS A 1 567 ? -41.130 27.078 -2.288 1.00 70.56 567 LYS A N 1
ATOM 4690 C CA . LYS A 1 567 ? -42.360 26.657 -1.590 1.00 70.56 567 LYS A CA 1
ATOM 4691 C C . LYS A 1 567 ? -42.196 25.340 -0.837 1.00 70.56 567 LYS A C 1
ATOM 4693 O O . LYS A 1 567 ? -42.971 25.077 0.080 1.00 70.56 567 LYS A O 1
ATOM 4698 N N . GLU A 1 568 ? -41.215 24.517 -1.201 1.00 65.94 568 GLU A N 1
ATOM 4699 C CA . GLU A 1 568 ? -40.881 23.335 -0.415 1.00 65.94 568 GLU A CA 1
ATOM 4700 C C . GLU A 1 568 ? -40.126 23.777 0.845 1.00 65.94 568 GLU A C 1
ATOM 4702 O O . GLU A 1 568 ? -38.938 24.082 0.812 1.00 65.94 568 GLU A O 1
ATOM 4707 N N . SER A 1 569 ? -40.838 23.848 1.972 1.00 52.00 569 SER A N 1
ATOM 4708 C CA . SER A 1 569 ? -40.335 24.277 3.282 1.00 52.00 569 SER A CA 1
ATOM 4709 C C . SER A 1 569 ? -39.348 23.265 3.885 1.00 52.00 569 SER A C 1
ATOM 4711 O O . SER A 1 569 ? -39.649 22.582 4.870 1.00 52.00 569 SER A O 1
ATOM 4713 N N . VAL A 1 570 ? -38.176 23.100 3.275 1.00 59.00 570 VAL A N 1
ATOM 4714 C CA . VAL A 1 570 ? -37.168 22.149 3.741 1.00 59.00 570 VAL A CA 1
ATOM 4715 C C . VAL A 1 570 ? -36.174 22.861 4.661 1.00 59.00 570 VAL A C 1
ATOM 4717 O O . VAL A 1 570 ? -35.428 23.730 4.222 1.00 59.00 570 VAL A O 1
ATOM 4720 N N . LYS A 1 571 ? -36.120 22.449 5.936 1.00 62.97 571 LYS A N 1
ATOM 4721 C CA . LYS A 1 571 ? -35.112 22.877 6.934 1.00 62.97 571 LYS A CA 1
ATOM 4722 C C . LYS A 1 571 ? -33.693 22.329 6.661 1.00 62.97 571 LYS A C 1
ATOM 4724 O O . LYS A 1 571 ? -32.925 22.099 7.585 1.00 62.97 571 LYS A O 1
ATOM 4729 N N . ASP A 1 572 ? -33.377 21.984 5.415 1.00 73.75 572 ASP A N 1
ATOM 4730 C CA . ASP A 1 572 ? -32.083 21.407 5.039 1.00 73.75 572 ASP A CA 1
ATOM 4731 C C . ASP A 1 572 ? -31.181 22.536 4.534 1.00 73.75 572 ASP A C 1
ATOM 4733 O O . ASP A 1 572 ? -31.405 23.064 3.442 1.00 73.75 572 ASP A O 1
ATOM 4737 N N . LEU A 1 573 ? -30.170 22.884 5.335 1.00 74.00 573 LEU A N 1
ATOM 4738 C CA . LEU A 1 573 ? -29.189 23.937 5.048 1.00 74.00 573 LEU A CA 1
ATOM 4739 C C . LEU A 1 573 ? -28.521 23.761 3.672 1.00 74.00 573 LEU A C 1
ATOM 4741 O O . LEU A 1 573 ? -28.245 24.741 2.985 1.00 74.00 573 LEU A O 1
ATOM 4745 N N . GLU A 1 574 ? -28.312 22.520 3.214 1.00 75.62 574 GLU A N 1
ATOM 4746 C CA . GLU A 1 574 ? -27.722 22.242 1.897 1.00 75.62 574 GLU A CA 1
ATOM 4747 C C . GLU A 1 574 ? -28.671 22.667 0.765 1.00 75.62 574 GLU A C 1
ATOM 4749 O O . GLU A 1 574 ? -28.239 23.263 -0.219 1.00 75.62 574 GLU A O 1
ATOM 4754 N N . ILE A 1 575 ? -29.974 22.395 0.904 1.00 79.31 575 ILE A N 1
ATOM 4755 C CA . ILE A 1 575 ? -30.990 22.808 -0.079 1.00 79.31 575 ILE A CA 1
ATOM 4756 C C . ILE A 1 575 ? -31.133 24.324 -0.077 1.00 79.31 575 ILE A C 1
ATOM 4758 O O . ILE A 1 575 ? -31.169 24.931 -1.145 1.00 79.31 575 ILE A O 1
ATOM 4762 N N . GLN A 1 576 ? -31.185 24.926 1.109 1.00 79.69 576 GLN A N 1
ATOM 4763 C CA . GLN A 1 576 ? -31.287 26.373 1.254 1.00 79.69 576 GLN A CA 1
ATOM 4764 C C . GLN A 1 576 ? -30.094 27.074 0.601 1.00 79.69 576 GLN A C 1
ATOM 4766 O O . GLN A 1 576 ? -30.304 27.984 -0.193 1.00 79.69 576 GLN A O 1
ATOM 4771 N N . SER A 1 577 ? -28.868 26.585 0.816 1.00 80.25 577 SER A N 1
ATOM 4772 C CA . SER A 1 577 ? -27.667 27.102 0.149 1.00 80.25 577 SER A CA 1
ATOM 4773 C C . SER A 1 577 ? -27.721 26.939 -1.377 1.00 80.25 577 SER A C 1
ATOM 4775 O O . SER A 1 577 ? -27.385 27.863 -2.116 1.00 80.25 577 SER A O 1
ATOM 4777 N N . MET A 1 578 ? -28.195 25.797 -1.890 1.00 82.88 578 MET A N 1
ATOM 4778 C CA . MET A 1 578 ? -28.346 25.596 -3.338 1.00 82.88 578 MET A CA 1
ATOM 4779 C C . MET A 1 578 ? -29.376 26.549 -3.959 1.00 82.88 578 MET A C 1
ATOM 4781 O O . MET A 1 578 ? -29.133 27.088 -5.038 1.00 82.88 578 MET A O 1
ATOM 4785 N N . ILE A 1 579 ? -30.515 26.763 -3.294 1.00 82.44 579 ILE A N 1
ATOM 4786 C CA . ILE A 1 579 ? -31.550 27.694 -3.762 1.00 82.44 579 ILE A CA 1
ATOM 4787 C C . ILE A 1 579 ? -31.052 29.137 -3.648 1.00 82.44 579 ILE A C 1
ATOM 4789 O O . ILE A 1 579 ? -31.270 29.911 -4.576 1.00 82.44 579 ILE A O 1
ATOM 4793 N N . PHE A 1 580 ? -30.348 29.482 -2.570 1.00 81.94 580 PHE A N 1
ATOM 4794 C CA . PHE A 1 580 ? -29.714 30.785 -2.388 1.00 81.94 580 PHE A CA 1
ATOM 4795 C C . PHE A 1 580 ? -28.767 31.103 -3.550 1.00 81.94 580 PHE A C 1
ATOM 4797 O O . PHE A 1 580 ? -28.975 32.097 -4.240 1.00 81.94 580 PHE A O 1
ATOM 4804 N N . ASN A 1 581 ? -27.828 30.201 -3.859 1.00 80.31 581 ASN A N 1
ATOM 4805 C CA . ASN A 1 581 ? -26.893 30.371 -4.976 1.00 80.31 581 ASN A CA 1
ATOM 4806 C C . ASN A 1 581 ? -27.624 30.539 -6.320 1.00 80.31 581 ASN A C 1
ATOM 4808 O O . ASN A 1 581 ? -27.242 31.369 -7.139 1.00 80.31 581 ASN A O 1
ATOM 4812 N N . LEU A 1 582 ? -28.710 29.789 -6.551 1.00 83.75 582 LEU A N 1
ATOM 4813 C CA . LEU A 1 582 ? -29.541 29.957 -7.750 1.00 83.75 582 LEU A CA 1
ATOM 4814 C C . LEU A 1 582 ? -30.214 31.335 -7.808 1.00 83.75 582 LEU A C 1
ATOM 4816 O O . LEU A 1 582 ? -30.322 31.909 -8.890 1.00 83.75 582 LEU A O 1
ATOM 4820 N N . CYS A 1 583 ? -30.687 31.853 -6.673 1.00 81.25 583 CYS A N 1
ATOM 4821 C CA . CYS A 1 583 ? -31.315 33.172 -6.585 1.00 81.25 583 CYS A CA 1
ATOM 4822 C C . CYS A 1 583 ? -30.295 34.293 -6.802 1.00 81.25 583 CYS A C 1
ATOM 4824 O O . CYS A 1 583 ? -30.576 35.212 -7.573 1.00 81.25 583 CYS A O 1
ATOM 4826 N N . GLU A 1 584 ? -29.099 34.175 -6.218 1.00 81.56 584 GLU A N 1
ATOM 4827 C CA . GLU A 1 584 ? -27.989 35.100 -6.466 1.00 81.56 584 GLU A CA 1
ATOM 4828 C C . GLU A 1 584 ? -27.588 35.126 -7.944 1.00 81.56 584 GLU A C 1
ATOM 4830 O O . GLU A 1 584 ? -27.470 36.204 -8.524 1.00 81.56 584 GLU A O 1
ATOM 4835 N N . GLU A 1 585 ? -27.467 33.964 -8.597 1.00 79.44 585 GLU A N 1
ATOM 4836 C CA . GLU A 1 585 ? -27.169 33.879 -10.035 1.00 79.44 585 GLU A CA 1
ATOM 4837 C C . GLU A 1 585 ? -28.218 34.584 -10.917 1.00 79.44 585 GLU A C 1
ATOM 4839 O O . GLU A 1 585 ? -27.909 35.001 -12.034 1.00 79.44 585 GLU A O 1
ATOM 4844 N N . MET A 1 586 ? -29.462 34.707 -10.444 1.00 80.88 586 MET A N 1
ATOM 4845 C CA . MET A 1 586 ? -30.540 35.425 -11.133 1.00 80.88 586 MET A CA 1
ATOM 4846 C C . MET A 1 586 ? -30.650 36.902 -10.733 1.00 80.88 586 MET A C 1
ATOM 4848 O O . MET A 1 586 ? -31.430 37.630 -11.348 1.00 80.88 586 MET A O 1
ATOM 4852 N N . GLY A 1 587 ? -29.909 37.345 -9.713 1.00 73.69 587 GLY A N 1
ATOM 4853 C CA . GLY A 1 587 ? -30.049 38.675 -9.119 1.00 73.69 587 GLY A CA 1
ATOM 4854 C C . GLY A 1 587 ? -31.335 38.862 -8.303 1.00 73.69 587 GLY A C 1
ATOM 4855 O O . GLY A 1 587 ? -31.789 39.992 -8.129 1.00 73.69 587 GLY A O 1
ATOM 4856 N N . GLU A 1 588 ? -31.951 37.780 -7.818 1.00 78.31 588 GLU A N 1
ATOM 4857 C CA . GLU A 1 588 ? -33.147 37.833 -6.973 1.00 78.31 588 GLU A CA 1
ATOM 4858 C C . GLU A 1 588 ? -32.779 37.786 -5.485 1.00 78.31 588 GLU A C 1
ATOM 4860 O O . GLU A 1 588 ? -31.966 36.966 -5.062 1.00 78.31 588 GLU A O 1
ATOM 4865 N N . LYS A 1 589 ? -33.433 38.614 -4.658 1.00 66.81 589 LYS A N 1
ATOM 4866 C CA . LYS A 1 589 ? -33.282 38.531 -3.199 1.00 66.81 589 LYS A CA 1
ATOM 4867 C C . LYS A 1 589 ? -33.915 37.238 -2.676 1.00 66.81 589 LYS A C 1
ATOM 4869 O O . LYS A 1 589 ? -35.090 36.960 -2.939 1.00 66.81 589 LYS A O 1
ATOM 4874 N N . TYR A 1 590 ? -33.132 36.462 -1.935 1.00 64.88 590 TYR A N 1
ATOM 4875 C CA . TYR A 1 590 ? -33.611 35.342 -1.135 1.00 64.88 590 TYR A CA 1
ATOM 4876 C C . TYR A 1 590 ? -33.899 35.870 0.276 1.00 64.88 590 TYR A C 1
ATOM 4878 O O . TYR A 1 590 ? -32.999 36.398 0.922 1.00 64.88 590 TYR A O 1
ATOM 4886 N N . GLU A 1 591 ? -35.153 35.817 0.728 1.00 58.09 591 GLU A N 1
ATOM 4887 C CA . GLU A 1 591 ? -35.492 36.186 2.108 1.00 58.09 591 GLU A CA 1
ATOM 4888 C C . GLU A 1 591 ? -34.953 35.093 3.040 1.00 58.09 591 GLU A C 1
ATOM 4890 O O . GLU A 1 591 ? -35.418 33.953 3.004 1.00 58.09 591 GLU A O 1
ATOM 4895 N N . GLU A 1 592 ? -33.918 35.416 3.818 1.00 51.53 592 GLU A N 1
ATOM 4896 C CA . GLU A 1 592 ? -33.313 34.493 4.777 1.00 51.53 592 GLU A CA 1
ATOM 4897 C C . GLU A 1 592 ? -34.316 34.083 5.864 1.00 51.53 592 GLU A C 1
ATOM 4899 O O . GLU A 1 592 ? -34.942 34.922 6.513 1.00 51.53 592 GLU A O 1
ATOM 4904 N N . ILE A 1 593 ? -34.396 32.779 6.137 1.00 50.28 593 ILE A N 1
ATOM 4905 C CA . ILE A 1 593 ? -34.721 32.298 7.481 1.00 50.28 593 ILE A CA 1
ATOM 4906 C C . ILE A 1 593 ? -33.363 32.114 8.162 1.00 50.28 593 ILE A C 1
ATOM 4908 O O . ILE A 1 593 ? -32.744 31.063 8.018 1.00 50.28 593 ILE A O 1
ATOM 4912 N N . LEU A 1 594 ? -32.869 33.165 8.822 1.00 39.84 594 LEU A N 1
ATOM 4913 C CA . LEU A 1 594 ? -31.688 33.099 9.685 1.00 39.84 594 LEU A CA 1
ATOM 4914 C C . LEU A 1 594 ? -32.012 32.183 10.879 1.00 39.84 594 LEU A C 1
ATOM 4916 O O . LEU A 1 594 ? -32.671 32.609 11.825 1.00 39.84 594 LEU A O 1
ATOM 4920 N N . GLU A 1 595 ? -31.571 30.926 10.848 1.00 45.19 595 GLU A N 1
ATOM 4921 C CA . GLU A 1 595 ? -31.131 30.282 12.089 1.00 45.19 595 GLU A CA 1
ATOM 4922 C C . GLU A 1 595 ? -29.691 30.767 12.297 1.00 45.19 595 GLU A C 1
ATOM 4924 O O . GLU A 1 595 ? -28.834 30.523 11.452 1.00 45.19 595 GLU A O 1
ATOM 4929 N N . GLU A 1 596 ? -29.479 31.565 13.349 1.00 36.50 596 GLU A N 1
ATOM 4930 C CA . GLU A 1 596 ? -28.210 32.230 13.666 1.00 36.50 596 GLU A CA 1
ATOM 4931 C C . GLU A 1 596 ? -27.035 31.236 13.611 1.00 36.50 596 GLU A C 1
ATOM 4933 O O . GLU A 1 596 ? -26.989 30.262 14.365 1.00 36.50 596 GLU A O 1
ATOM 4938 N N . ASP A 1 597 ? -26.083 31.486 12.708 1.00 38.88 597 ASP A N 1
ATOM 4939 C CA . ASP A 1 597 ? -24.827 30.746 12.628 1.00 38.88 597 ASP A CA 1
ATOM 4940 C C . ASP A 1 597 ? -24.055 30.938 13.945 1.00 38.88 597 ASP A C 1
ATOM 4942 O O . ASP A 1 597 ? -23.807 32.064 14.386 1.00 38.88 597 ASP A O 1
ATOM 4946 N N . SER A 1 598 ? -23.625 29.838 14.573 1.00 46.03 598 SER A N 1
ATOM 4947 C CA . SER A 1 598 ? -22.955 29.828 15.888 1.00 46.03 598 SER A CA 1
ATOM 4948 C C . SER A 1 598 ? -21.651 30.640 15.946 1.00 46.03 598 SER A C 1
ATOM 4950 O O . SER A 1 598 ? -21.087 30.849 17.018 1.00 46.03 598 SER A O 1
ATOM 4952 N N . PHE A 1 599 ? -21.151 31.085 14.795 1.00 40.38 599 PHE A N 1
ATOM 4953 C CA . PHE A 1 599 ? -19.960 31.916 14.667 1.00 40.38 599 PHE A CA 1
ATOM 4954 C C . PHE A 1 599 ? -20.218 33.377 15.081 1.00 40.38 599 PHE A C 1
ATOM 4956 O O . PHE A 1 599 ? -19.352 34.018 15.682 1.00 40.38 599 PHE A O 1
ATOM 4963 N N . ASP A 1 600 ? -21.431 33.890 14.844 1.00 45.38 600 ASP A N 1
ATOM 4964 C CA . ASP A 1 600 ? -21.815 35.247 15.252 1.00 45.38 600 ASP A CA 1
ATOM 4965 C C . ASP A 1 600 ? -22.097 35.340 16.762 1.00 45.38 600 ASP A C 1
ATOM 4967 O O . ASP A 1 600 ? -21.904 36.398 17.372 1.00 45.38 600 ASP A O 1
ATOM 4971 N N . GLU A 1 601 ? -22.478 34.228 17.403 1.00 45.47 601 GLU A N 1
ATOM 4972 C CA . GLU A 1 601 ? -22.555 34.126 18.867 1.00 45.47 601 GLU A CA 1
ATOM 4973 C C . GLU A 1 601 ? -21.162 34.162 19.519 1.00 45.47 601 GLU A C 1
ATOM 4975 O O . GLU A 1 601 ? -20.973 34.850 20.525 1.00 45.47 601 GLU A O 1
ATOM 4980 N N . GLU A 1 602 ? -20.159 33.495 18.934 1.00 42.25 602 GLU A N 1
ATOM 4981 C CA . GLU A 1 602 ? -18.767 33.564 19.406 1.00 42.25 602 GLU A CA 1
ATOM 4982 C C . GLU A 1 602 ? -18.178 34.975 19.261 1.00 42.25 602 GLU A C 1
ATOM 4984 O O . GLU A 1 602 ? -17.533 35.469 20.188 1.00 42.25 602 GLU A O 1
ATOM 4989 N N . LEU A 1 603 ? -18.460 35.674 18.158 1.00 43.00 603 LEU A N 1
ATOM 4990 C CA . LEU A 1 603 ? -18.036 37.066 17.964 1.00 43.00 603 LEU A CA 1
ATOM 4991 C C . LEU A 1 603 ? -18.719 38.034 18.940 1.00 43.00 603 LEU A C 1
ATOM 4993 O O . LEU A 1 603 ? -18.057 38.917 19.491 1.00 43.00 603 LEU A O 1
ATOM 4997 N N . LYS A 1 604 ? -20.015 37.852 19.226 1.00 46.22 604 LYS A N 1
ATOM 4998 C CA . LYS A 1 604 ? -20.716 38.642 20.253 1.00 46.22 604 LYS A CA 1
ATOM 4999 C C . LYS A 1 604 ? -20.172 38.366 21.655 1.00 46.22 604 LYS A C 1
ATOM 5001 O O . LYS A 1 604 ? -20.034 39.309 22.434 1.00 46.22 604 LYS A O 1
ATOM 5006 N N . ASN A 1 605 ? -19.810 37.121 21.962 1.00 47.78 605 ASN A N 1
ATOM 5007 C CA . ASN A 1 605 ? -19.240 36.736 23.256 1.00 47.78 605 ASN A CA 1
ATOM 5008 C C . ASN A 1 605 ? -17.777 37.165 23.438 1.00 47.78 605 ASN A C 1
ATOM 5010 O O . ASN A 1 605 ? -17.349 37.338 24.571 1.00 47.78 605 ASN A O 1
ATOM 5014 N N . LEU A 1 606 ? -17.032 37.394 22.353 1.00 46.72 606 LEU A N 1
ATOM 5015 C CA . LEU A 1 606 ? -15.691 37.995 22.386 1.00 46.72 606 LEU A CA 1
ATOM 5016 C C . LEU A 1 606 ? -15.714 39.529 22.504 1.00 46.72 606 LEU A C 1
ATOM 5018 O O . LEU A 1 606 ? -14.690 40.139 22.806 1.00 46.72 606 LEU A O 1
ATOM 5022 N N . SER A 1 607 ? -16.866 40.155 22.245 1.00 46.03 607 SER A N 1
ATOM 5023 C CA . SER A 1 607 ? -17.074 41.607 22.357 1.00 46.03 607 SER A CA 1
ATOM 5024 C C . SER A 1 607 ? -17.697 42.061 23.690 1.00 46.03 607 SER A C 1
ATOM 5026 O O . SER A 1 607 ? -17.939 43.255 23.875 1.00 46.03 607 SER A O 1
ATOM 5028 N N . LYS A 1 608 ? -17.950 41.125 24.611 1.00 39.72 608 LYS A N 1
ATOM 5029 C CA . LYS A 1 608 ? -18.302 41.370 26.018 1.00 39.72 608 LYS A CA 1
ATOM 5030 C C . LYS A 1 608 ? -17.130 40.985 26.905 1.00 39.72 608 LYS A C 1
ATOM 5032 O O . LYS A 1 608 ? -16.963 41.664 27.942 1.00 39.72 608 LYS A O 1
#